Protein AF-A0A8K0JQY1-F1 (afdb_monomer)

InterPro domains:
  IPR005352 Erg28 [PF03694] (303-413)
  IPR005352 Erg28 [PTHR15451] (302-419)

Foldseek 3Di:
DDPPQDDQFPLCVVLLQQQLDQQLALSLFFKDFLVRHTDSHSCVQCPQAFKEKEWEAWLPADPDLPQLLVLVQCVCVVCVRHYAYEYLYLDQDPVGSNVSSPPGRHIYTDSLQLEPRDDPDDPVVCVVVSVVSQVRRPRNAHEQYLVNVVVVVDDRPAQGTDRSPGDDGHHHSSVVCNVLVPPGPGFMWMATRVRSDTQHRRDDSVCSDPVRVVVCVVQSSVVHDDPDPVVVCVVCVVVVCVVVVLVVLVVCCVPVHPVSVCPCVVCVVPDDDDDDDDDDDDDPVVVVVCLVPQADQPLDDCLLNLLLVVLVVLLVQLVCLQPHLVLVCLLLVVCSVVCDNVNSNVVSVLSNVLSVLSNVCSNVVQPPVSLVVNLVSLVVQLVVLVCCVPPVVRGDPDPSNCVSNVSSVVSNSVSVVCVCSSHVD

Sequence (425 aa):
MANTVVPIPTLVQGKSSLYNHSDPLIRRLRLEDPYGRPIDSLREVFLGKEVVIFYIGSMHGNDNLTDLNKDLVNLALAQPKTCSVIYVSVDSTQTAIELVAKNKPFLRMSLLDSSDFAVMESQDNLDKKKRVAMDEVLRDEDFITGEEYGAGGVNVPFGKEDDASEYVRPLSRAAITQLTHSYGTPALAVYHIPSHRFISTNTRRSQFRADRIGINYKQWLGGSKKTGLGDVWDLIKVPVAVVVGGVGYTLIRLFKGEEWNVVPQIFSNMQLAGPDVHSPPPTLIEHAKSAFVLPQASNGGYLPYWLAFVAVVSVYNTIQAFVTPTLTKRIYSRKPEEVTGIGRRTFGVWTLLAACIRIYAAYEINNPALYNLTLASYVLAGGHFLSELFIFKSAGLQAPALSPVLVAIPSMIWLVMQRQHYLSV

Secondary structure (DSSP, 8-state):
-----PPPPTTTTT-GGGT--SSTTGGG--EE-TTSPBPS-HHHHTTT--EEEEEEE-TT-SS-HHHHHHHHHHHHHH-TTTEEEEEEE--SSHHHHHHHHTTSS-EEE-S-S---PPP-S-HHHHHHHHHHHHHT-GGG--PBPHHHHHTT-----TTS---TTS--PPBPHHHHHHHTT--SSSEEEEEEGGGTEEEESS--GGGSSHHHHHHHHHHHHTT-----HHHHHHHHHHHHHHHHHHHHHHHHHHHH-GGG--HHHHHHTT---------PPPPHHHHHHHTTSPP--TT--SHHHHHHHHHHHHHHHHHHHHH-SHHHHHHTTT-GGG--HHHHHHHHHHHHHHHHHHHHHHHTTT-HHHHHHHHHHHHHHHHHHHHHHHTS--S-SSHHHHHHHHHHHHHHHHHHHTHHHHH--

Solvent-accessible surface area (backbone atoms only — not comparable to full-atom values): 23405 Å² total; per-residue (Å²): 129,84,84,74,81,54,79,73,36,79,75,44,60,91,46,54,45,43,37,46,33,43,42,47,64,67,23,20,48,56,46,17,44,38,86,68,49,74,60,67,43,53,55,69,76,47,55,71,42,36,30,39,34,40,38,35,33,43,76,83,38,63,81,65,60,66,59,57,51,50,37,51,45,52,48,34,70,74,32,64,60,37,38,46,37,36,38,34,60,70,55,94,46,70,68,47,48,42,72,68,35,48,96,40,86,32,37,26,54,52,84,50,30,73,45,78,68,86,71,97,63,58,70,75,57,47,58,55,48,52,51,53,50,64,74,52,32,57,56,70,55,71,47,42,25,28,65,51,42,72,72,65,78,58,84,76,62,64,63,44,76,41,71,35,86,55,65,66,68,33,52,8,55,37,21,50,34,59,75,34,63,47,89,55,51,66,28,30,27,38,32,17,52,92,58,30,40,70,62,35,58,51,43,63,72,76,54,47,37,83,93,41,27,70,64,50,50,57,32,41,69,68,68,43,67,87,78,49,69,63,64,51,44,72,70,41,48,63,62,50,50,52,49,54,49,51,50,49,52,50,49,48,36,72,76,68,36,75,88,70,59,58,65,64,65,64,54,66,78,72,71,84,90,86,88,90,89,90,83,83,89,81,55,77,72,48,54,65,56,45,76,77,46,76,52,67,51,94,81,56,78,64,63,32,52,51,34,38,50,55,16,54,53,25,46,54,50,20,54,40,29,70,76,42,65,67,65,62,28,43,26,27,52,64,40,44,82,76,59,38,81,64,54,35,37,53,51,14,54,54,37,36,54,53,17,51,45,24,42,55,18,14,62,38,46,57,38,64,67,40,39,51,50,39,42,51,52,26,49,53,51,30,52,51,54,48,39,28,48,73,71,73,46,29,28,40,94,45,72,70,29,39,47,62,46,68,48,22,49,56,52,36,51,49,51,64,72,44,39,58,77,45,51,73,120

Nearest PDB structures (foldseek):
  4fyu-assembly1_A  TM=7.218E-01  e=1.669E-04  Wuchereria bancrofti
  8vdq-assembly1_A  TM=5.185E-01  e=1.708E+00  Mus musculus
  6r2g-assembly1_A  TM=4.136E-01  e=8.662E+00  Human immunodeficiency virus 1

pLDDT: mean 76.05, std 16.74, range [29.33, 97.25]

Structure (mmCIF, N/CA/C/O backbone):
data_AF-A0A8K0JQY1-F1
#
_entry.id   AF-A0A8K0JQY1-F1
#
loop_
_atom_site.group_PDB
_atom_site.id
_atom_site.type_symbol
_atom_site.label_atom_id
_atom_site.label_alt_id
_atom_site.label_comp_id
_atom_site.label_asym_id
_atom_site.label_entity_id
_atom_site.label_seq_id
_atom_site.pdbx_PDB_ins_code
_atom_site.Cartn_x
_atom_site.Cartn_y
_atom_site.Cartn_z
_atom_site.occupancy
_atom_site.B_iso_or_equiv
_atom_site.auth_seq_id
_atom_site.auth_comp_id
_atom_site.auth_asym_id
_atom_site.auth_atom_id
_atom_site.pdbx_PDB_model_num
ATOM 1 N N . MET A 1 1 ? 6.637 -18.331 21.324 1.00 36.44 1 MET A N 1
ATOM 2 C CA . MET A 1 1 ? 6.752 -17.483 22.528 1.00 36.44 1 MET A CA 1
ATOM 3 C C . MET A 1 1 ? 5.636 -17.912 23.459 1.00 36.44 1 MET A C 1
ATOM 5 O O . MET A 1 1 ? 4.555 -18.180 22.956 1.00 36.44 1 MET A O 1
ATOM 9 N N . ALA A 1 2 ? 5.920 -18.120 24.743 1.00 29.33 2 ALA A N 1
ATOM 10 C CA . ALA A 1 2 ? 4.915 -18.567 25.702 1.00 29.33 2 ALA A CA 1
ATOM 11 C C . ALA A 1 2 ? 3.785 -17.528 25.785 1.00 29.33 2 ALA A C 1
ATOM 13 O O . ALA A 1 2 ? 4.080 -16.344 25.937 1.00 29.33 2 ALA A O 1
ATOM 14 N N . ASN A 1 3 ? 2.527 -17.964 25.658 1.00 38.00 3 ASN A N 1
ATOM 15 C CA . ASN A 1 3 ? 1.357 -17.138 25.952 1.00 38.00 3 ASN A CA 1
ATOM 16 C C . ASN A 1 3 ? 1.412 -16.784 27.441 1.00 38.00 3 ASN A C 1
ATOM 18 O O . ASN A 1 3 ? 1.024 -17.579 28.296 1.00 38.00 3 ASN A O 1
ATOM 22 N N . THR A 1 4 ? 1.970 -15.624 27.766 1.00 50.34 4 THR A N 1
ATOM 23 C CA . THR A 1 4 ? 1.831 -15.039 29.094 1.00 50.34 4 THR A CA 1
ATOM 24 C C . THR A 1 4 ? 0.372 -14.644 29.238 1.00 50.34 4 THR A C 1
ATOM 26 O O . THR A 1 4 ? -0.049 -13.656 28.640 1.00 50.34 4 THR A O 1
ATOM 29 N N . VAL A 1 5 ? -0.397 -15.449 29.974 1.00 58.97 5 VAL A N 1
ATOM 30 C CA . VAL A 1 5 ? -1.794 -15.151 30.303 1.00 58.97 5 VAL A CA 1
ATOM 31 C C . VAL A 1 5 ? -1.817 -13.789 30.990 1.00 58.97 5 VAL A C 1
ATOM 33 O O . VAL A 1 5 ? -1.272 -13.631 32.085 1.00 58.97 5 VAL A O 1
ATOM 36 N N . VAL A 1 6 ? -2.381 -12.790 30.314 1.00 67.75 6 VAL A N 1
ATOM 37 C CA . VAL A 1 6 ? -2.488 -11.435 30.856 1.00 67.75 6 VAL A CA 1
ATOM 38 C C . VAL A 1 6 ? -3.614 -11.446 31.893 1.00 67.75 6 VAL A C 1
ATOM 40 O O . VAL A 1 6 ? -4.729 -11.857 31.562 1.00 67.75 6 VAL A O 1
ATOM 43 N N . PRO A 1 7 ? -3.363 -11.036 33.148 1.00 73.31 7 PRO A N 1
ATOM 44 C CA . PRO A 1 7 ? -4.406 -11.011 34.164 1.00 73.31 7 PRO A CA 1
ATOM 45 C C . PRO A 1 7 ? -5.509 -10.018 33.777 1.00 73.31 7 PRO A C 1
ATOM 47 O O . PRO A 1 7 ? -5.236 -8.952 33.225 1.00 73.31 7 PRO A O 1
ATOM 50 N N . ILE A 1 8 ? -6.762 -10.367 34.080 1.00 75.56 8 ILE A N 1
ATOM 51 C CA . ILE A 1 8 ? -7.914 -9.489 33.841 1.00 75.56 8 ILE A CA 1
ATOM 52 C C . ILE A 1 8 ? -7.803 -8.262 34.765 1.00 75.56 8 ILE A C 1
ATOM 54 O O . ILE A 1 8 ? -7.684 -8.451 35.980 1.00 75.56 8 ILE A O 1
ATOM 58 N N . PRO A 1 9 ? -7.896 -7.026 34.241 1.00 78.38 9 PRO A N 1
ATOM 59 C CA . PRO A 1 9 ? -7.921 -5.820 35.064 1.00 78.38 9 PRO A CA 1
ATOM 60 C C . PRO A 1 9 ? -9.094 -5.810 36.049 1.00 78.38 9 PRO A C 1
ATOM 62 O O . PRO A 1 9 ? -10.198 -6.266 35.739 1.00 78.38 9 PRO A O 1
ATOM 65 N N . THR A 1 10 ? -8.884 -5.239 37.235 1.00 74.44 10 THR A N 1
ATOM 66 C CA . THR A 1 10 ? -9.859 -5.273 38.342 1.00 74.44 10 THR A CA 1
ATOM 67 C C . THR A 1 10 ? -11.215 -4.655 37.973 1.00 74.44 10 THR A C 1
ATOM 69 O O . THR A 1 10 ? -12.259 -5.216 38.300 1.00 74.44 10 THR A O 1
ATOM 72 N N . LEU A 1 11 ? -11.228 -3.551 37.216 1.00 68.62 11 LEU A N 1
ATOM 73 C CA . LEU A 1 11 ? -12.449 -2.856 36.771 1.00 68.62 11 LEU A CA 1
ATOM 74 C C . LEU A 1 11 ? -13.166 -3.529 35.584 1.00 68.62 11 LEU A C 1
ATOM 76 O O . LEU A 1 11 ? -14.295 -3.153 35.233 1.00 68.62 11 LEU A O 1
ATOM 80 N N . VAL A 1 12 ? -12.515 -4.516 34.967 1.00 70.69 12 VAL A N 1
ATOM 81 C CA . VAL A 1 12 ? -13.018 -5.324 33.844 1.00 70.69 12 VAL A CA 1
ATOM 82 C C . VAL A 1 12 ? -13.438 -6.723 34.310 1.00 70.69 12 VAL A C 1
ATOM 84 O O . VAL A 1 12 ? -14.173 -7.431 33.614 1.00 70.69 12 VAL A O 1
ATOM 87 N N . GLN A 1 13 ? -13.041 -7.117 35.521 1.00 70.44 13 GLN A N 1
ATOM 88 C CA . GLN A 1 13 ? -13.443 -8.367 36.145 1.00 70.44 13 GLN A CA 1
ATOM 89 C C . GLN A 1 13 ? -14.975 -8.436 36.273 1.00 70.44 13 GLN A C 1
ATOM 91 O O . GLN A 1 13 ? -15.627 -7.521 36.769 1.00 70.44 13 GLN A O 1
ATOM 96 N N . GLY A 1 14 ? -15.574 -9.510 35.752 1.00 65.50 14 GLY A N 1
ATOM 97 C CA . GLY A 1 14 ? -17.034 -9.664 35.674 1.00 65.50 14 GLY A CA 1
ATOM 98 C C . GLY A 1 14 ? -17.710 -8.965 34.483 1.00 65.50 14 GLY A C 1
ATOM 99 O O . GLY A 1 14 ? -18.882 -9.228 34.230 1.00 65.50 14 GLY A O 1
ATOM 100 N N . LYS A 1 15 ? -16.991 -8.150 33.694 1.00 70.38 15 LYS A N 1
ATOM 101 C CA . LYS A 1 15 ? -17.489 -7.509 32.459 1.00 70.38 15 LYS A CA 1
ATOM 102 C C . LYS A 1 15 ? -16.990 -8.222 31.202 1.00 70.38 15 LYS A C 1
ATOM 104 O O . LYS A 1 15 ? -16.435 -7.605 30.294 1.00 70.38 15 LYS A O 1
ATOM 109 N N . SER A 1 16 ? -17.183 -9.540 31.142 1.00 67.75 16 SER A N 1
ATOM 110 C CA . SER A 1 16 ? -16.722 -10.344 30.001 1.00 67.75 16 SER A CA 1
ATOM 111 C C . SER A 1 16 ? -17.320 -9.877 28.673 1.00 67.75 16 SER A C 1
ATOM 113 O O . SER A 1 16 ? -16.649 -9.930 27.652 1.00 67.75 16 SER A O 1
ATOM 115 N N . SER A 1 17 ? -18.521 -9.296 28.673 1.00 72.88 17 SER A N 1
ATOM 116 C CA . SER A 1 17 ? -19.183 -8.726 27.489 1.00 72.88 17 SER A CA 1
ATOM 117 C C . SER A 1 17 ? -18.359 -7.673 26.720 1.00 72.88 17 SER A C 1
ATOM 119 O O . SER A 1 17 ? -18.633 -7.428 25.542 1.00 72.88 17 SER A O 1
ATOM 121 N N . LEU A 1 18 ? -17.328 -7.092 27.346 1.00 74.38 18 LEU A N 1
ATOM 122 C CA . LEU A 1 18 ? -16.409 -6.120 26.742 1.00 74.38 18 LEU A CA 1
ATOM 123 C C . LEU A 1 18 ? -15.314 -6.730 25.861 1.00 74.38 18 LEU A C 1
ATOM 125 O O . LEU A 1 18 ? -14.764 -6.027 25.020 1.00 74.38 18 LEU A O 1
ATOM 129 N N . TYR A 1 19 ? -14.970 -8.001 26.065 1.00 76.50 19 TYR A N 1
ATOM 130 C CA . TYR A 1 19 ? -13.855 -8.672 25.375 1.00 76.50 19 TYR A CA 1
ATOM 131 C C . TYR A 1 19 ? -14.180 -10.108 24.932 1.00 76.50 19 TYR A C 1
ATOM 133 O O . TYR A 1 19 ? -13.377 -10.739 24.247 1.00 76.50 19 TYR A O 1
ATOM 141 N N . ASN A 1 20 ? -15.365 -10.618 25.271 1.00 80.31 20 ASN A N 1
ATOM 142 C CA . ASN A 1 20 ? -15.842 -11.971 24.977 1.00 80.31 20 ASN A CA 1
ATOM 143 C C . ASN A 1 20 ? -16.526 -12.046 23.601 1.00 80.31 20 ASN A C 1
ATOM 145 O O . ASN A 1 20 ? -17.658 -12.508 23.457 1.00 80.31 20 ASN A O 1
ATOM 149 N N . HIS A 1 21 ? -15.848 -11.521 22.581 1.00 89.06 21 HIS A N 1
ATOM 150 C CA . HIS A 1 21 ? -16.221 -11.698 21.180 1.00 89.06 21 HIS A CA 1
ATOM 151 C C . HIS A 1 21 ? -15.207 -12.650 20.528 1.00 89.06 21 HIS A C 1
ATOM 153 O O . HIS A 1 21 ? -14.011 -12.505 20.768 1.00 89.06 21 HIS A O 1
ATOM 159 N N . SER A 1 22 ? -15.662 -13.616 19.719 1.00 88.75 22 SER A N 1
ATOM 160 C CA . SER A 1 22 ? -14.769 -14.620 19.107 1.00 88.75 22 SER A CA 1
ATOM 161 C C . SER A 1 22 ? -13.842 -14.019 18.047 1.00 88.75 22 SER A C 1
ATOM 163 O O . SER A 1 22 ? -12.718 -14.477 17.858 1.00 88.75 22 SER A O 1
ATOM 165 N N . ASP A 1 23 ? -14.289 -12.957 17.372 1.00 93.38 23 ASP A N 1
ATOM 166 C CA . ASP A 1 23 ? -13.456 -12.233 16.410 1.00 93.38 23 ASP A CA 1
ATOM 167 C C . ASP A 1 23 ? -12.221 -11.580 17.074 1.00 93.38 23 ASP A C 1
ATOM 169 O O . ASP A 1 23 ? -12.376 -10.787 18.015 1.00 93.38 23 ASP A O 1
ATOM 173 N N . PRO A 1 24 ? -11.005 -11.848 16.557 1.00 91.88 24 PRO A N 1
ATOM 174 C CA . PRO A 1 24 ? -9.753 -11.396 17.155 1.00 91.88 24 PRO A CA 1
ATOM 175 C C . PRO A 1 24 ? -9.580 -9.873 17.123 1.00 91.88 24 PRO A C 1
ATOM 177 O O . PRO A 1 24 ? -8.888 -9.325 17.980 1.00 91.88 24 PRO A O 1
ATOM 180 N N . LEU A 1 25 ? -10.187 -9.160 16.171 1.00 93.88 25 LEU A N 1
ATOM 181 C CA . LEU A 1 25 ? -10.096 -7.704 16.115 1.00 93.88 25 LEU A CA 1
ATOM 182 C C . LEU A 1 25 ? -11.161 -7.049 16.986 1.00 93.88 25 LEU A C 1
ATOM 184 O O . LEU A 1 25 ? -10.828 -6.189 17.797 1.00 93.88 25 LEU A O 1
ATOM 188 N N . ILE A 1 26 ? -12.426 -7.454 16.835 1.00 94.06 26 ILE A N 1
ATOM 189 C CA . ILE A 1 26 ? -13.564 -6.791 17.491 1.00 94.06 26 ILE A CA 1
ATOM 190 C C . ILE A 1 26 ? -13.395 -6.773 19.010 1.00 94.06 26 ILE A C 1
ATOM 192 O O . ILE A 1 26 ? -13.579 -5.727 19.627 1.00 94.06 26 ILE A O 1
ATOM 196 N N . ARG A 1 27 ? -12.956 -7.882 19.613 1.00 91.56 27 ARG A N 1
ATOM 197 C CA . ARG A 1 27 ? -12.733 -7.978 21.066 1.00 91.56 27 ARG A CA 1
ATOM 19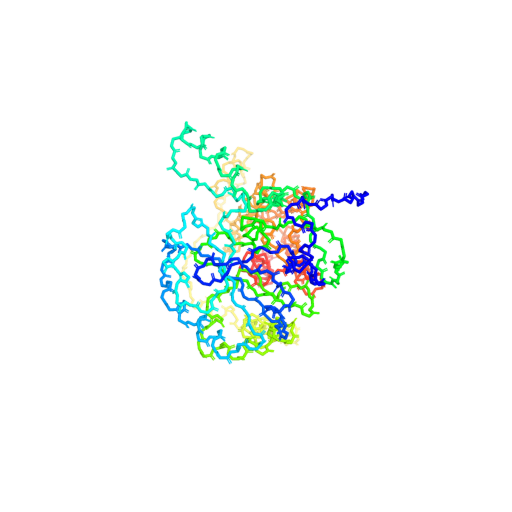8 C C . ARG A 1 27 ? -11.655 -7.044 21.627 1.00 91.56 27 ARG A C 1
ATOM 200 O O . ARG A 1 27 ? -11.640 -6.759 22.825 1.00 91.56 27 ARG A O 1
ATOM 207 N N . ARG A 1 28 ? -10.748 -6.571 20.766 1.00 92.50 28 ARG A N 1
ATOM 208 C CA . ARG A 1 28 ? -9.673 -5.632 21.112 1.00 92.50 28 ARG A CA 1
ATOM 209 C C . ARG A 1 28 ? -10.112 -4.173 20.952 1.00 92.50 28 ARG A C 1
ATOM 211 O O . ARG A 1 28 ? -9.304 -3.278 21.159 1.00 92.50 28 ARG A O 1
ATOM 218 N N . LEU A 1 29 ? -11.370 -3.908 20.593 1.00 93.31 29 LEU A N 1
ATOM 219 C CA . LEU A 1 29 ? -11.895 -2.552 20.461 1.00 93.31 29 LEU A CA 1
ATOM 220 C C . LEU A 1 29 ? -12.560 -2.090 21.759 1.00 93.31 29 LEU A C 1
ATOM 222 O O . LEU A 1 29 ? -13.244 -2.854 22.444 1.00 93.31 29 LEU A O 1
ATOM 226 N N . ARG A 1 30 ? -12.402 -0.804 22.072 1.00 91.81 30 ARG A N 1
ATOM 227 C CA . ARG A 1 30 ? -13.189 -0.103 23.092 1.00 91.81 30 ARG A CA 1
ATOM 228 C C . ARG A 1 30 ? -13.985 0.985 22.396 1.00 91.81 30 ARG A C 1
ATOM 230 O O . ARG A 1 30 ? -13.414 1.922 21.838 1.00 91.81 30 ARG A O 1
ATOM 237 N N . LEU A 1 31 ? -15.297 0.775 22.343 1.00 92.81 31 LEU A N 1
ATOM 238 C CA . LEU A 1 31 ? -16.213 1.560 21.528 1.00 92.81 31 LEU A CA 1
ATOM 239 C C . LEU A 1 31 ? -17.153 2.384 22.399 1.00 92.81 31 LEU A C 1
ATOM 241 O O . LEU A 1 31 ? -17.544 1.971 23.489 1.00 92.81 31 LEU A O 1
ATOM 245 N N . GLU A 1 32 ? -17.549 3.519 21.853 1.00 91.88 32 GLU A N 1
ATOM 246 C CA . GLU A 1 32 ? -18.584 4.402 22.359 1.00 91.88 32 GLU A CA 1
ATOM 247 C C . GLU A 1 32 ? -19.654 4.602 21.282 1.00 91.88 32 GLU A C 1
ATOM 249 O O . GLU A 1 32 ? -19.408 4.450 20.076 1.00 91.88 32 GLU A O 1
ATOM 254 N N . ASP A 1 33 ? -20.847 4.972 21.727 1.00 90.38 33 ASP A N 1
ATOM 255 C CA . ASP A 1 33 ? -21.908 5.450 20.854 1.00 90.38 33 ASP A CA 1
ATOM 256 C C . ASP A 1 33 ? -21.576 6.851 20.268 1.00 90.38 33 ASP A C 1
ATOM 258 O O . ASP A 1 33 ? -20.594 7.493 20.665 1.00 90.38 33 ASP A O 1
ATOM 262 N N . PRO A 1 34 ? -22.381 7.376 19.322 1.00 86.62 34 PRO A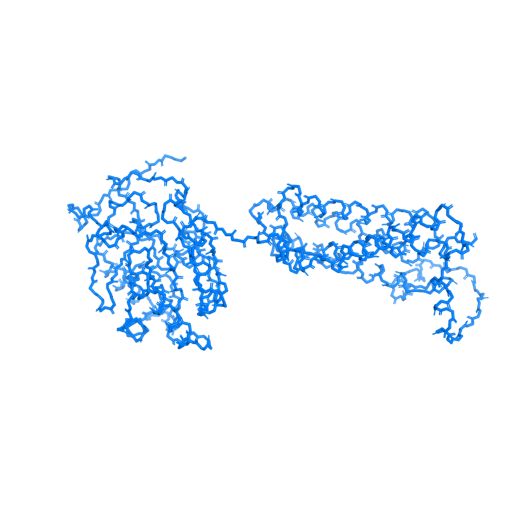 N 1
ATOM 263 C CA . PRO A 1 34 ? -22.161 8.707 18.747 1.00 86.62 34 PRO A CA 1
ATOM 264 C C . PRO A 1 34 ? -22.169 9.863 19.765 1.00 86.62 34 PRO A C 1
ATOM 266 O O . PRO A 1 34 ? -21.713 10.963 19.444 1.00 86.62 34 PRO A O 1
ATOM 269 N N . TYR A 1 35 ? -22.708 9.633 20.965 1.00 85.62 35 TYR A N 1
ATOM 270 C CA . TYR A 1 35 ? -22.853 10.602 22.050 1.00 85.62 35 TYR A CA 1
ATOM 271 C C . TYR A 1 35 ? -21.797 10.427 23.152 1.00 85.62 35 TYR A C 1
ATOM 273 O O . TYR A 1 35 ? -21.814 11.182 24.121 1.00 85.62 35 TYR A O 1
ATOM 281 N N . GLY A 1 36 ? -20.880 9.466 23.009 1.00 84.12 36 GLY A N 1
ATOM 282 C CA . GLY A 1 36 ? -19.802 9.205 23.958 1.00 84.12 36 GLY A CA 1
ATOM 283 C C . GLY A 1 36 ? -20.130 8.287 25.116 1.00 84.12 36 GLY A C 1
ATOM 284 O O . GLY A 1 36 ? -19.390 8.250 26.095 1.00 84.12 36 GLY A O 1
ATOM 285 N N . ARG A 1 37 ? -21.228 7.538 25.034 1.00 87.75 37 ARG A N 1
ATOM 286 C CA . ARG A 1 37 ? -21.554 6.530 26.041 1.00 87.75 37 ARG A CA 1
ATOM 287 C C . ARG A 1 37 ? -20.789 5.245 25.723 1.00 87.75 37 ARG A C 1
ATOM 289 O O . ARG A 1 37 ? -20.878 4.776 24.586 1.00 87.75 37 ARG A O 1
ATOM 296 N N . PRO A 1 38 ? -20.059 4.660 26.687 1.00 87.62 38 PRO A N 1
ATOM 297 C CA . PRO A 1 38 ? -19.351 3.404 26.472 1.00 87.62 38 PRO A CA 1
ATOM 298 C C . PRO A 1 38 ? -20.290 2.274 26.042 1.00 87.62 38 PRO A C 1
ATOM 300 O O . PRO A 1 38 ? -21.404 2.150 26.547 1.00 87.62 38 PRO A O 1
ATOM 303 N N . ILE A 1 39 ? -19.820 1.428 25.128 1.00 88.94 39 ILE A N 1
ATOM 304 C CA . ILE A 1 39 ? -20.498 0.189 24.753 1.00 88.94 39 ILE A CA 1
ATOM 305 C C . ILE A 1 39 ? -20.096 -0.913 25.730 1.00 88.94 39 ILE A C 1
ATOM 307 O O . ILE A 1 39 ? -18.915 -1.238 25.870 1.00 88.94 39 ILE A O 1
ATOM 311 N N . ASP A 1 40 ? -21.095 -1.520 26.370 1.00 83.56 40 ASP A N 1
ATOM 312 C CA . ASP A 1 40 ? -20.877 -2.547 27.392 1.00 83.56 40 ASP A CA 1
ATOM 313 C C . ASP A 1 40 ? -20.953 -3.988 26.863 1.00 83.56 40 ASP A C 1
ATOM 315 O O . ASP A 1 40 ? -20.514 -4.916 27.544 1.00 83.56 40 ASP A O 1
ATOM 319 N N . SER A 1 41 ? -21.455 -4.193 25.640 1.00 88.06 41 SER A N 1
ATOM 320 C CA . SER A 1 41 ? -21.602 -5.518 25.022 1.00 88.06 41 SER A CA 1
ATOM 321 C C . SER A 1 41 ? -21.254 -5.481 23.536 1.00 88.06 41 SER A C 1
ATOM 323 O O . SER A 1 41 ? -22.060 -5.086 22.691 1.00 88.06 41 SER A O 1
ATOM 325 N N . LEU A 1 42 ? -20.039 -5.924 23.191 1.00 90.31 42 LEU A N 1
ATOM 326 C CA . LEU A 1 42 ? -19.626 -6.034 21.786 1.00 90.31 42 LEU A CA 1
ATOM 327 C C . LEU A 1 42 ? -20.454 -7.092 21.050 1.00 90.31 42 LEU A C 1
ATOM 329 O O . LEU A 1 42 ? -20.785 -6.920 19.879 1.00 90.31 42 LEU A O 1
ATOM 333 N N . ARG A 1 43 ? -20.834 -8.169 21.745 1.00 89.50 43 ARG A N 1
ATOM 334 C CA . ARG A 1 43 ? -21.646 -9.251 21.180 1.00 89.50 43 ARG A CA 1
ATOM 335 C C . ARG A 1 43 ? -23.007 -8.759 20.692 1.00 89.50 43 ARG A C 1
ATOM 337 O O . ARG A 1 43 ? -23.448 -9.189 19.634 1.00 89.50 43 ARG A O 1
ATOM 344 N N . GLU A 1 44 ? -23.657 -7.868 21.436 1.00 90.50 44 GLU A N 1
ATOM 345 C CA . GLU A 1 44 ? -24.942 -7.285 21.030 1.00 90.50 44 GLU A CA 1
ATOM 346 C C . GLU A 1 44 ? -24.778 -6.312 19.864 1.00 90.50 44 GLU A C 1
ATOM 348 O O . GLU A 1 44 ? -25.518 -6.389 18.886 1.00 90.50 44 GLU A O 1
ATOM 353 N N . VAL A 1 45 ? -23.776 -5.432 19.930 1.00 91.62 45 VAL A N 1
ATOM 354 C CA . VAL A 1 45 ? -23.542 -4.414 18.893 1.00 91.62 45 VAL A CA 1
ATOM 355 C C . VAL A 1 45 ? -23.149 -5.030 17.549 1.00 91.62 45 VAL A C 1
ATOM 357 O O . VAL A 1 45 ? -23.557 -4.530 16.495 1.00 91.62 45 VAL A O 1
ATOM 360 N N . PHE A 1 46 ? -22.376 -6.117 17.572 1.00 94.19 46 PHE A N 1
ATOM 361 C CA . PHE A 1 46 ? -21.934 -6.821 16.370 1.00 94.19 46 PHE A CA 1
ATOM 362 C C . PHE A 1 46 ? -22.810 -8.022 15.994 1.00 94.19 46 PHE A C 1
ATOM 364 O O . PHE A 1 46 ? -22.490 -8.734 15.041 1.00 94.19 46 PHE A O 1
ATOM 371 N N . LEU A 1 47 ? -23.954 -8.218 16.659 1.00 93.00 47 LEU A N 1
ATOM 372 C CA . LEU A 1 47 ? -24.883 -9.291 16.318 1.00 93.00 47 LEU A CA 1
ATOM 373 C C . LEU A 1 47 ? -25.404 -9.122 14.881 1.00 93.00 47 LEU A C 1
ATOM 375 O O . LEU A 1 47 ? -26.055 -8.132 14.549 1.00 93.00 47 LEU A O 1
ATOM 379 N N . GLY A 1 48 ? -25.112 -10.101 14.022 1.00 92.44 48 GLY A N 1
ATOM 380 C CA . GLY A 1 48 ? -25.504 -10.088 12.608 1.00 92.44 48 GLY A CA 1
ATOM 381 C C . GLY A 1 48 ? -24.678 -9.153 11.717 1.00 92.44 48 GLY A C 1
ATOM 382 O O . GLY A 1 48 ? -24.937 -9.085 10.516 1.00 92.44 48 GLY A O 1
ATOM 383 N N . LYS A 1 49 ? -23.675 -8.451 12.265 1.00 95.88 49 LYS A N 1
ATOM 384 C CA . LYS A 1 49 ? -22.744 -7.647 11.470 1.00 95.88 49 LYS A CA 1
ATOM 385 C C . LYS A 1 49 ? -21.766 -8.567 10.751 1.00 95.88 49 LYS A C 1
ATOM 387 O O . LYS A 1 49 ? -21.182 -9.462 11.349 1.00 95.88 49 LYS A O 1
ATOM 392 N N . GLU A 1 50 ? -21.536 -8.287 9.477 1.00 95.06 50 GLU A N 1
ATOM 393 C CA . GLU A 1 50 ? -20.582 -9.027 8.646 1.00 95.06 50 GLU A CA 1
ATOM 394 C C . GLU A 1 50 ? -19.433 -8.124 8.193 1.00 95.06 50 GLU A C 1
ATOM 396 O O . GLU A 1 50 ? -18.282 -8.553 8.117 1.00 95.06 50 GLU A O 1
ATOM 401 N N . VAL A 1 51 ? -19.732 -6.847 7.934 1.00 96.31 51 VAL A N 1
ATOM 402 C CA . VAL A 1 51 ? -18.778 -5.868 7.410 1.00 96.31 51 VAL A CA 1
ATOM 403 C C . VAL A 1 51 ? -18.626 -4.706 8.383 1.00 96.31 51 VAL A C 1
ATOM 405 O O . VAL A 1 51 ? -19.606 -4.073 8.784 1.00 96.31 51 VAL A O 1
ATOM 408 N N . VAL A 1 52 ? -17.377 -4.385 8.709 1.00 97.25 52 VAL A N 1
ATOM 409 C CA . VAL A 1 52 ? -17.008 -3.226 9.523 1.00 97.25 52 VAL A CA 1
ATOM 410 C C . VAL A 1 52 ? -16.146 -2.287 8.698 1.00 97.25 52 VAL A C 1
ATOM 412 O O . VAL A 1 52 ? -15.128 -2.686 8.135 1.00 97.25 52 VAL A O 1
ATOM 415 N N . ILE A 1 53 ? -16.557 -1.027 8.627 1.00 96.69 53 ILE A N 1
ATOM 416 C CA . ILE A 1 53 ? -15.809 0.026 7.951 1.00 96.69 53 ILE A CA 1
ATOM 417 C C . ILE A 1 53 ? -15.111 0.857 9.012 1.00 96.69 53 ILE A C 1
ATOM 419 O O . ILE A 1 53 ? -15.760 1.536 9.803 1.00 96.69 53 ILE A O 1
ATOM 423 N N . PHE A 1 54 ? -13.787 0.824 9.000 1.00 97.06 54 PHE A N 1
ATOM 424 C CA . PHE A 1 54 ? -12.967 1.722 9.793 1.00 97.06 54 PHE A CA 1
ATOM 425 C C . PHE A 1 54 ? -12.799 3.022 9.022 1.00 97.06 54 PHE A C 1
ATOM 427 O O . PHE A 1 54 ? -12.233 3.037 7.926 1.00 97.06 54 PHE A O 1
ATOM 434 N N . TYR A 1 55 ? -13.307 4.103 9.595 1.00 95.00 55 TYR A N 1
ATOM 435 C CA . TYR A 1 55 ? -13.179 5.449 9.074 1.00 95.00 55 TYR A CA 1
ATOM 436 C C . TYR A 1 55 ? -12.163 6.219 9.915 1.00 95.00 55 TYR A C 1
ATOM 438 O O . TYR A 1 55 ? -12.488 6.733 10.981 1.00 95.00 55 TYR A O 1
ATOM 446 N N . ILE A 1 56 ? -10.925 6.277 9.427 1.00 93.31 56 ILE A N 1
ATOM 447 C CA . ILE A 1 56 ? -9.833 7.014 10.055 1.00 93.31 56 ILE A CA 1
ATOM 448 C C . ILE A 1 56 ? -9.919 8.466 9.587 1.00 93.31 56 ILE A C 1
ATOM 450 O O . ILE A 1 56 ? -9.762 8.747 8.395 1.00 93.31 56 ILE A O 1
ATOM 454 N N . GLY A 1 57 ? -10.157 9.396 10.507 1.00 90.25 57 GLY A N 1
ATOM 455 C CA . GLY A 1 57 ? -10.347 10.805 10.168 1.00 90.25 57 GLY A CA 1
ATOM 456 C C . GLY A 1 57 ? -9.911 11.766 11.266 1.00 90.25 57 GLY A C 1
ATOM 457 O O . GLY A 1 57 ? -9.557 11.359 12.369 1.00 90.25 57 GLY A O 1
ATOM 458 N N . SER A 1 58 ? -9.920 13.049 10.920 1.00 87.88 58 SER A N 1
ATOM 459 C CA . SER A 1 58 ? -9.732 14.172 11.838 1.00 87.88 58 SER A CA 1
ATOM 460 C C . SER A 1 58 ? -10.721 15.283 11.507 1.00 87.88 58 SER A C 1
ATOM 462 O O . SER A 1 58 ? -11.187 15.382 10.367 1.00 87.88 58 SER A O 1
ATOM 464 N N . MET A 1 59 ? -10.993 16.160 12.472 1.00 81.44 59 MET A N 1
ATOM 465 C CA . MET A 1 59 ? -11.818 17.355 12.279 1.00 81.44 59 MET A CA 1
ATOM 466 C C . MET A 1 59 ? -11.265 18.271 11.176 1.00 81.44 59 MET A C 1
ATOM 468 O O . MET A 1 59 ? -12.035 18.820 10.393 1.00 81.44 59 MET A O 1
ATOM 472 N N . HIS A 1 60 ? -9.937 18.393 11.081 1.00 71.00 60 HIS A N 1
ATOM 473 C CA . HIS A 1 60 ? -9.239 19.226 10.091 1.00 71.00 60 HIS A CA 1
ATOM 474 C C . HIS A 1 60 ? -8.744 18.446 8.858 1.00 71.00 60 HIS A C 1
ATOM 476 O O . HIS A 1 60 ? -7.880 18.930 8.130 1.00 71.00 60 HIS A O 1
ATOM 482 N N . GLY A 1 61 ? -9.215 17.214 8.638 1.00 60.75 61 GLY A N 1
ATOM 483 C CA . GLY A 1 61 ? -8.769 16.386 7.514 1.00 60.75 61 GLY A CA 1
ATOM 484 C C . GLY A 1 61 ? -8.999 17.066 6.157 1.00 60.75 61 GLY A C 1
ATOM 485 O O . GLY A 1 61 ? -10.056 17.648 5.919 1.00 60.75 61 GLY A O 1
ATOM 486 N N . ASN A 1 62 ? -8.008 16.979 5.265 1.00 53.25 62 ASN A N 1
ATOM 487 C CA . ASN A 1 62 ? -8.000 17.677 3.976 1.00 53.25 62 ASN A CA 1
ATOM 488 C C . ASN A 1 62 ? -9.154 17.235 3.050 1.00 53.25 62 ASN A C 1
ATOM 490 O O . ASN A 1 62 ? -9.413 16.035 2.905 1.00 53.25 62 ASN A O 1
ATOM 494 N N . ASP A 1 63 ? -9.765 18.223 2.388 1.00 49.59 63 ASP A N 1
ATOM 495 C CA . ASP A 1 63 ? -10.774 18.176 1.321 1.00 49.59 63 ASP A CA 1
ATOM 496 C C . ASP A 1 63 ? -11.932 17.164 1.440 1.00 49.59 63 ASP A C 1
ATOM 498 O O . ASP A 1 63 ? -11.795 15.939 1.351 1.00 49.59 63 ASP A O 1
ATOM 502 N N . ASN A 1 64 ? -13.134 17.743 1.470 1.00 53.25 64 ASN A N 1
ATOM 503 C CA . ASN A 1 64 ? -14.421 17.108 1.206 1.00 53.25 64 ASN A CA 1
ATOM 504 C C . ASN A 1 64 ? -14.853 15.994 2.184 1.00 53.25 64 ASN A C 1
ATOM 506 O O . ASN A 1 64 ? -15.463 14.993 1.795 1.00 53.25 64 ASN A O 1
ATOM 510 N N . LEU A 1 65 ? -14.599 16.200 3.486 1.00 66.25 65 LEU A N 1
ATOM 511 C CA . LEU A 1 65 ? -15.164 15.376 4.565 1.00 66.25 65 LEU A CA 1
ATOM 512 C C . LEU A 1 65 ? -16.689 15.255 4.442 1.00 66.25 65 LEU A C 1
ATOM 514 O O . LEU A 1 65 ? -17.241 14.203 4.747 1.00 66.25 65 LEU A O 1
ATOM 518 N N . THR A 1 66 ? -17.386 16.301 3.999 1.00 76.69 66 THR A N 1
ATOM 519 C CA . THR A 1 66 ? -18.851 16.329 3.940 1.00 76.69 66 THR A CA 1
ATOM 520 C C . THR A 1 66 ? -19.425 15.257 3.013 1.00 76.69 66 THR A C 1
ATOM 522 O O . THR A 1 66 ? -20.341 14.546 3.420 1.00 76.69 66 THR A O 1
ATOM 525 N N . ASP A 1 67 ? -18.879 15.091 1.808 1.00 83.69 67 ASP A N 1
ATOM 526 C CA . ASP A 1 67 ? -19.406 14.118 0.845 1.00 83.69 67 ASP A CA 1
ATOM 527 C C . ASP A 1 67 ? -19.068 12.679 1.236 1.00 83.69 67 ASP A C 1
ATOM 529 O O . ASP A 1 67 ? -19.947 11.820 1.224 1.00 83.69 67 ASP A O 1
ATOM 533 N N . LEU A 1 68 ? -17.843 12.429 1.712 1.00 87.25 68 LEU A N 1
ATOM 534 C CA . LEU A 1 68 ? -17.486 11.112 2.242 1.00 87.25 68 LEU A CA 1
ATOM 535 C C . LEU A 1 68 ? -18.345 10.740 3.461 1.00 87.25 68 LEU A C 1
ATOM 537 O O . LEU A 1 68 ? -18.808 9.608 3.573 1.00 87.25 68 LEU A O 1
ATOM 541 N N . ASN A 1 69 ? -18.584 11.689 4.371 1.00 88.31 69 ASN A N 1
ATOM 542 C CA . ASN A 1 69 ? -19.464 11.462 5.513 1.00 88.31 69 ASN A CA 1
ATOM 543 C C . ASN A 1 69 ? -20.891 11.134 5.060 1.00 88.31 69 ASN A C 1
ATOM 545 O O . ASN A 1 69 ? -21.480 10.207 5.607 1.00 88.31 69 ASN A O 1
ATOM 549 N N . LYS A 1 70 ? -21.440 11.848 4.066 1.00 89.50 70 LYS A N 1
ATOM 550 C CA . LYS A 1 70 ? -22.763 11.537 3.499 1.00 89.50 70 LYS A CA 1
ATOM 551 C C . LYS A 1 70 ? -22.805 10.116 2.933 1.00 89.50 70 LYS A C 1
ATOM 553 O O . LYS A 1 70 ? -23.725 9.374 3.261 1.00 89.50 70 LYS A O 1
ATOM 558 N N . ASP A 1 71 ? -21.807 9.725 2.142 1.00 91.00 71 ASP A N 1
ATOM 559 C CA . ASP A 1 71 ? -21.720 8.383 1.551 1.00 91.00 71 ASP A CA 1
ATOM 560 C C . ASP A 1 71 ? -21.690 7.283 2.629 1.00 91.00 71 ASP A C 1
ATOM 562 O O . ASP A 1 71 ? -22.424 6.296 2.545 1.00 91.00 71 ASP A O 1
ATOM 566 N N . LEU A 1 72 ? -20.898 7.477 3.689 1.00 92.69 72 LEU A N 1
ATOM 567 C CA . LEU A 1 72 ? -20.811 6.536 4.811 1.00 92.69 72 LEU A CA 1
ATOM 568 C C . LEU A 1 72 ? -22.096 6.485 5.650 1.00 92.69 72 LEU A C 1
ATOM 570 O O . LEU A 1 72 ? -22.511 5.400 6.055 1.00 92.69 72 LEU A O 1
ATOM 574 N N . VAL A 1 73 ? -22.742 7.630 5.898 1.00 93.19 73 VAL A N 1
ATOM 575 C CA . VAL A 1 73 ? -24.043 7.695 6.587 1.00 93.19 73 VAL A CA 1
ATOM 576 C C . VAL A 1 73 ? -25.095 6.938 5.779 1.00 93.19 73 VAL A C 1
ATOM 578 O O . VAL A 1 73 ? -25.789 6.086 6.329 1.00 93.19 73 VAL A O 1
ATOM 581 N N . ASN A 1 74 ? -25.173 7.190 4.471 1.00 93.00 74 ASN A N 1
ATOM 582 C CA . ASN A 1 74 ? -26.116 6.517 3.583 1.00 93.00 74 ASN A CA 1
ATOM 583 C C . ASN A 1 74 ? -25.909 5.001 3.589 1.00 93.00 74 ASN A C 1
ATOM 585 O O . ASN A 1 74 ? -26.876 4.250 3.671 1.00 93.00 74 ASN A O 1
ATOM 589 N N . LEU A 1 75 ? -24.657 4.541 3.561 1.00 93.56 75 LEU A N 1
ATOM 590 C CA . LEU A 1 75 ? -24.336 3.120 3.646 1.00 93.56 75 LEU A CA 1
ATOM 591 C C . LEU A 1 75 ? -24.750 2.501 4.988 1.00 93.56 75 LEU A C 1
ATOM 593 O O . LEU A 1 75 ? -25.374 1.440 5.004 1.00 93.56 75 LEU A O 1
ATOM 597 N N . ALA A 1 76 ? -24.431 3.163 6.102 1.00 93.19 76 ALA A N 1
ATOM 598 C CA . ALA A 1 76 ? -24.775 2.687 7.439 1.00 93.19 76 ALA A CA 1
ATOM 599 C C . ALA A 1 76 ? -26.298 2.597 7.645 1.00 93.19 76 ALA A C 1
ATOM 601 O O . ALA A 1 76 ? -26.784 1.624 8.219 1.00 93.19 76 ALA A O 1
ATOM 602 N N . LEU A 1 77 ? -27.052 3.575 7.130 1.00 93.38 77 LEU A N 1
ATOM 603 C CA . LEU A 1 77 ? -28.517 3.588 7.184 1.00 93.38 77 LEU A CA 1
ATOM 604 C C . LEU A 1 77 ? -29.161 2.599 6.206 1.00 93.38 77 LEU A C 1
ATOM 606 O O . LEU A 1 77 ? -30.217 2.051 6.511 1.00 93.38 77 LEU A O 1
ATOM 610 N N . ALA A 1 78 ? -28.543 2.352 5.049 1.00 93.12 78 ALA A N 1
ATOM 611 C CA . ALA A 1 78 ? -29.041 1.388 4.071 1.00 93.12 78 ALA A CA 1
ATOM 612 C C . ALA A 1 78 ? -28.817 -0.067 4.510 1.00 93.12 78 ALA A C 1
ATOM 614 O O . ALA A 1 78 ? -29.593 -0.943 4.133 1.00 93.12 78 ALA A O 1
ATOM 615 N N . GLN A 1 79 ? -27.758 -0.337 5.283 1.00 94.50 79 GLN A N 1
ATOM 616 C CA . GLN A 1 79 ? -27.351 -1.686 5.694 1.00 94.50 79 GLN A CA 1
ATOM 617 C C . GLN A 1 79 ? -27.174 -1.812 7.221 1.00 94.50 79 GLN A C 1
ATOM 619 O O . GLN A 1 79 ? -26.135 -2.284 7.691 1.00 94.50 79 GLN A O 1
ATOM 624 N N . PRO A 1 80 ? -28.180 -1.441 8.036 1.00 93.06 80 PRO A N 1
ATOM 625 C CA . PRO A 1 80 ? -28.028 -1.347 9.485 1.00 93.06 80 PRO A CA 1
ATOM 626 C C . PRO A 1 80 ? -27.910 -2.713 10.162 1.00 93.06 80 PRO A C 1
ATOM 628 O O . PRO A 1 80 ? -27.482 -2.779 11.307 1.00 93.06 80 PRO A O 1
ATOM 631 N N . LYS A 1 81 ? -28.276 -3.814 9.493 1.00 93.94 81 LYS A N 1
ATOM 632 C CA . LYS A 1 81 ? -28.173 -5.169 10.059 1.00 93.94 81 LYS A CA 1
ATOM 633 C C . LYS A 1 81 ? -26.795 -5.790 9.857 1.00 93.94 81 LYS A C 1
ATOM 635 O O . LYS A 1 81 ? -26.308 -6.443 10.762 1.00 93.94 81 LYS A O 1
ATOM 640 N N . THR A 1 82 ? -26.163 -5.538 8.714 1.00 95.25 82 THR A N 1
ATOM 641 C CA . THR A 1 82 ? -24.942 -6.235 8.280 1.00 95.25 82 THR A CA 1
ATOM 642 C C . THR A 1 82 ? -23.700 -5.340 8.276 1.00 95.25 82 THR A C 1
ATOM 644 O O . THR A 1 82 ? -22.581 -5.850 8.285 1.00 95.25 82 THR A O 1
ATOM 647 N N . CYS A 1 83 ? -23.863 -4.010 8.267 1.00 95.88 83 CYS A N 1
ATOM 648 C CA . CYS A 1 83 ? -22.767 -3.040 8.251 1.00 95.88 83 CYS A CA 1
ATOM 649 C C . CYS A 1 83 ? -22.637 -2.314 9.589 1.00 95.88 83 CYS A C 1
ATOM 651 O O . CYS A 1 83 ? -23.634 -1.908 10.191 1.00 95.88 83 CYS A O 1
ATOM 653 N N . SER A 1 84 ? -21.404 -2.075 10.023 1.00 96.31 84 SER A N 1
ATOM 654 C CA . SER A 1 84 ? -21.089 -1.095 11.063 1.00 96.31 84 SER A CA 1
ATOM 655 C C . SER A 1 84 ? -19.989 -0.157 10.577 1.00 96.31 84 SER A C 1
ATOM 657 O O . SER A 1 84 ? -19.083 -0.584 9.862 1.00 96.31 84 SER A O 1
ATOM 659 N N . VAL A 1 85 ? -20.071 1.120 10.940 1.00 96.31 85 VAL A N 1
ATOM 660 C CA . VAL A 1 85 ? -19.024 2.109 10.662 1.00 96.31 85 VAL A CA 1
ATOM 661 C C . VAL A 1 85 ? -18.428 2.533 11.996 1.00 96.31 85 VAL A C 1
ATOM 663 O O . VAL A 1 85 ? -19.158 2.956 12.891 1.00 96.31 85 VAL A O 1
ATOM 666 N N . ILE A 1 86 ? -17.108 2.409 12.120 1.00 96.75 86 ILE A N 1
ATOM 667 C CA . ILE A 1 86 ? -16.343 2.790 13.305 1.00 96.75 86 ILE A CA 1
ATOM 668 C C . ILE A 1 86 ? -15.463 3.979 12.940 1.00 96.75 86 ILE A C 1
ATOM 670 O O . ILE A 1 86 ? -14.560 3.865 12.111 1.00 96.75 86 ILE A O 1
ATOM 674 N N . TYR A 1 87 ? -15.724 5.118 13.568 1.00 95.19 87 TYR A N 1
ATOM 675 C CA . TYR A 1 87 ? -14.890 6.301 13.470 1.00 95.19 87 T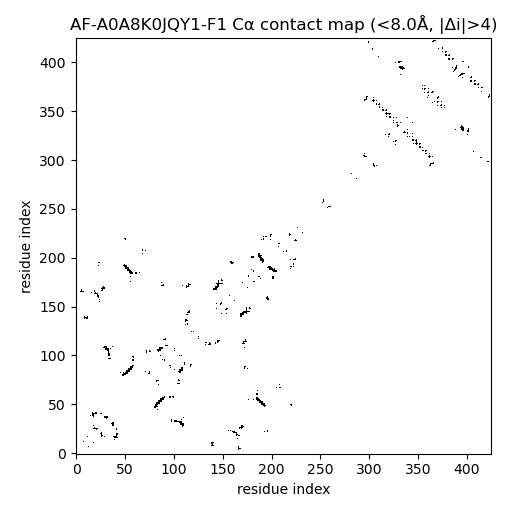YR A CA 1
ATOM 676 C C . TYR A 1 87 ? -13.667 6.166 14.381 1.00 95.19 87 TYR A C 1
ATOM 678 O O . TYR A 1 87 ? -13.780 5.997 15.597 1.00 95.19 87 TYR A O 1
ATOM 686 N N . VAL A 1 88 ? -12.489 6.252 13.772 1.00 94.31 88 VAL A N 1
ATOM 687 C CA . VAL A 1 88 ? -11.188 6.223 14.436 1.00 94.31 88 VAL A CA 1
ATOM 688 C C . VAL A 1 88 ? -10.597 7.618 14.304 1.00 94.31 88 VAL A C 1
ATOM 690 O O . VAL A 1 88 ? -10.033 7.977 13.268 1.00 94.31 88 VAL A O 1
ATOM 693 N N . SER A 1 89 ? -10.781 8.433 15.339 1.00 91.25 89 SER A N 1
ATOM 694 C CA . SER A 1 89 ? -10.274 9.801 15.318 1.00 91.25 89 SER A CA 1
ATOM 695 C C . SER A 1 89 ? -8.775 9.845 15.586 1.00 91.25 89 SER A C 1
ATOM 697 O O . SER A 1 89 ? -8.313 9.263 16.570 1.00 91.25 89 SER A O 1
ATOM 699 N N . VAL A 1 90 ? -8.042 10.597 14.766 1.00 89.00 90 VAL A N 1
ATOM 700 C CA . VAL A 1 90 ? -6.648 10.984 15.049 1.00 89.00 90 VAL A CA 1
ATOM 701 C C . VAL A 1 90 ? -6.553 12.328 15.782 1.00 89.00 90 VAL A C 1
ATOM 703 O O . VAL A 1 90 ? -5.454 12.817 16.028 1.00 89.00 90 VAL A O 1
ATOM 706 N N . ASP A 1 91 ? -7.691 12.944 16.123 1.00 86.06 91 ASP A N 1
ATOM 707 C CA . ASP A 1 91 ? -7.717 14.138 16.966 1.00 86.06 91 ASP A CA 1
ATOM 708 C C . ASP A 1 91 ? -7.411 13.787 18.434 1.00 86.06 91 ASP A C 1
ATOM 710 O O . ASP A 1 91 ? -7.716 12.695 18.929 1.00 86.06 91 ASP A O 1
ATOM 714 N N . SER A 1 92 ? -6.838 14.757 19.146 1.00 82.56 92 SER A N 1
ATOM 715 C CA . SER A 1 92 ? -6.460 14.652 20.560 1.00 82.56 92 SER A CA 1
ATOM 716 C C . SER A 1 92 ? -7.498 15.232 21.526 1.00 82.56 92 SER A C 1
ATOM 718 O O . SER A 1 92 ? -7.304 15.171 22.738 1.00 82.56 92 SER A O 1
ATOM 720 N N . THR A 1 93 ? -8.591 15.812 21.018 1.00 81.00 93 THR A N 1
ATOM 721 C CA . THR A 1 93 ? -9.611 16.480 21.838 1.00 81.00 93 THR A CA 1
ATOM 722 C C . THR A 1 93 ? -10.990 15.862 21.651 1.00 81.00 93 THR A C 1
ATOM 724 O O . THR A 1 93 ? -11.420 15.567 20.535 1.00 81.00 93 THR A O 1
ATOM 727 N N . GLN A 1 94 ? -11.719 15.727 22.759 1.00 82.31 94 GLN A N 1
ATOM 728 C CA . GLN A 1 94 ? -13.086 15.206 22.781 1.00 82.31 94 GLN A CA 1
ATOM 729 C C . GLN A 1 94 ? -14.029 16.017 21.878 1.00 82.31 94 GLN A C 1
ATOM 731 O O . GLN A 1 94 ? -14.800 15.453 21.103 1.00 82.31 94 GLN A O 1
ATOM 736 N N . THR A 1 95 ? -13.914 17.347 21.913 1.00 82.62 95 THR A N 1
ATOM 737 C CA . THR A 1 95 ? -14.739 18.262 21.115 1.00 82.62 95 THR A CA 1
ATOM 738 C C . THR A 1 95 ? -14.604 18.007 19.614 1.00 82.62 95 THR A C 1
ATOM 740 O O . THR A 1 95 ? -15.603 18.022 18.897 1.00 82.62 95 THR A O 1
ATOM 743 N N . ALA A 1 96 ? -13.390 17.737 19.122 1.00 84.19 96 ALA A N 1
ATOM 744 C CA . ALA A 1 96 ? -13.159 17.459 17.705 1.00 84.19 96 ALA A CA 1
ATOM 745 C C . ALA A 1 96 ? -13.828 16.147 17.265 1.00 84.19 96 ALA A C 1
ATOM 747 O O . ALA A 1 96 ? -14.465 16.089 16.211 1.00 84.19 96 ALA A O 1
ATOM 748 N N . ILE A 1 97 ? -13.755 15.115 18.111 1.00 85.69 97 ILE A N 1
ATOM 749 C CA . ILE A 1 97 ? -14.417 13.826 17.877 1.00 85.69 97 ILE A CA 1
ATOM 750 C C . ILE A 1 97 ? -15.932 14.004 17.827 1.00 85.69 97 ILE A C 1
ATOM 752 O O . ILE A 1 97 ? -16.586 13.505 16.910 1.00 85.69 97 ILE A O 1
ATOM 756 N N . GLU A 1 98 ? -16.492 14.734 18.790 1.00 84.94 98 GLU A N 1
ATOM 757 C CA . GLU A 1 98 ? -17.927 14.995 18.866 1.00 84.94 98 GLU A CA 1
ATOM 758 C C . GLU A 1 98 ? -18.425 15.763 17.646 1.00 84.94 98 GLU A C 1
ATOM 760 O O . GLU A 1 98 ? -19.427 15.371 17.058 1.00 84.94 98 GLU A O 1
ATOM 765 N N . LEU A 1 99 ? -17.714 16.793 17.188 1.00 84.38 99 LEU A N 1
ATOM 766 C CA . LEU A 1 99 ? -18.114 17.550 15.998 1.00 84.38 99 LEU A CA 1
ATOM 767 C C . LEU A 1 99 ? -18.200 16.678 14.738 1.00 84.38 99 LEU A C 1
ATOM 769 O O . LEU A 1 99 ? -19.083 16.887 13.903 1.00 84.38 99 LEU A O 1
ATOM 773 N N . VAL A 1 100 ? -17.324 15.678 14.601 1.00 85.38 100 VAL A N 1
ATOM 774 C CA . VAL A 1 100 ? -17.350 14.769 13.451 1.00 85.38 100 VAL A CA 1
ATOM 775 C C . VAL A 1 100 ? -18.376 13.653 13.631 1.00 85.38 100 VAL A C 1
ATOM 777 O O . VAL A 1 100 ? -19.062 13.328 12.666 1.00 85.38 100 VAL A O 1
ATOM 780 N N . ALA A 1 101 ? -18.498 13.048 14.810 1.00 85.44 101 ALA A N 1
ATOM 781 C CA . ALA A 1 101 ? -19.326 11.856 15.013 1.00 85.44 101 ALA A CA 1
ATOM 782 C C . ALA A 1 101 ? -20.790 12.162 15.379 1.00 85.44 101 ALA A C 1
ATOM 784 O O . ALA A 1 101 ? -21.667 11.327 15.146 1.00 85.44 101 ALA A O 1
ATOM 785 N N . LYS A 1 102 ? -21.078 13.345 15.935 1.00 82.94 102 LYS A N 1
ATOM 786 C CA . LYS A 1 102 ? -22.405 13.686 16.460 1.00 82.94 102 LYS A CA 1
ATOM 787 C C . LYS A 1 102 ? -23.480 13.575 15.384 1.00 82.94 102 LYS A C 1
ATOM 789 O O . LYS A 1 102 ? -23.321 14.053 14.261 1.00 82.94 102 LYS A O 1
ATOM 794 N N . ASN A 1 103 ? -24.600 12.962 15.765 1.00 85.62 103 ASN A N 1
ATOM 795 C CA . ASN A 1 103 ? -25.762 12.696 14.911 1.00 85.62 103 ASN A CA 1
ATOM 796 C C . ASN A 1 103 ? -25.476 11.817 13.678 1.00 85.62 103 ASN A C 1
ATOM 798 O O . ASN A 1 103 ? -26.296 11.771 12.762 1.00 85.62 103 ASN A O 1
ATOM 802 N N . LYS A 1 104 ? -24.344 11.106 13.640 1.00 90.94 104 LYS A N 1
ATOM 803 C CA . LYS A 1 104 ? -24.059 10.098 12.613 1.00 90.94 104 LYS A CA 1
ATOM 804 C C . LYS A 1 104 ? -24.230 8.699 13.208 1.00 90.94 104 LYS A C 1
ATOM 806 O O . LYS A 1 104 ? -23.950 8.510 14.388 1.00 90.94 104 LYS A O 1
ATOM 811 N N . PRO A 1 105 ? -24.653 7.698 12.418 1.00 93.31 105 PRO A N 1
ATOM 812 C CA . PRO A 1 105 ? -24.832 6.320 12.876 1.00 93.31 105 PRO A CA 1
ATOM 813 C C . PRO A 1 105 ? -23.483 5.580 12.972 1.00 93.31 105 PRO A C 1
ATOM 815 O O . PRO A 1 105 ? -23.347 4.454 12.496 1.00 93.31 105 PRO A O 1
ATOM 818 N N . PHE A 1 106 ? -22.455 6.242 13.505 1.00 93.12 106 PHE A N 1
ATOM 819 C CA . PHE A 1 106 ? -21.101 5.711 13.617 1.00 93.12 106 PHE A CA 1
ATOM 820 C C . PHE A 1 106 ? -20.825 5.354 15.072 1.00 93.12 106 PHE A C 1
ATOM 822 O O . PHE A 1 106 ? -21.052 6.167 15.964 1.00 93.12 106 PHE A O 1
ATOM 829 N N . LEU A 1 107 ? -20.276 4.167 15.309 1.00 94.88 107 LEU A N 1
ATOM 830 C CA . LEU A 1 107 ? -19.575 3.916 16.564 1.00 94.88 107 LEU A CA 1
ATOM 831 C C . LEU A 1 107 ? -18.261 4.686 16.522 1.00 94.88 107 LEU A C 1
ATOM 833 O O . LEU A 1 107 ? -17.741 4.974 15.442 1.00 94.88 107 LEU A O 1
ATOM 837 N N . ARG A 1 108 ? -17.690 4.997 17.675 1.00 92.62 108 ARG A N 1
ATOM 838 C CA . ARG A 1 108 ? -16.377 5.638 17.745 1.00 92.62 108 ARG A CA 1
ATOM 839 C C . ARG A 1 108 ? -15.487 4.912 18.732 1.00 92.62 108 ARG A C 1
ATOM 841 O O . ARG A 1 108 ? -15.979 4.325 19.688 1.00 92.62 108 ARG A O 1
ATOM 848 N N . MET A 1 109 ? -14.187 4.915 18.481 1.00 92.69 109 MET A N 1
ATOM 849 C CA . MET A 1 109 ? -13.232 4.418 19.470 1.00 92.69 109 MET A CA 1
ATOM 850 C C . MET A 1 109 ? -13.072 5.423 20.612 1.00 92.69 109 MET A C 1
ATOM 852 O O . MET A 1 109 ? -13.100 6.631 20.367 1.00 92.69 109 MET A O 1
ATOM 856 N N . SER A 1 110 ? -12.886 4.908 21.829 1.00 88.62 110 SER A N 1
ATOM 857 C CA . SER A 1 110 ? -12.612 5.714 23.026 1.00 88.62 110 SER A CA 1
ATOM 858 C C . SER A 1 110 ? -11.399 6.629 22.823 1.00 88.62 110 SER A C 1
ATOM 860 O O . SER A 1 110 ? -10.393 6.217 22.241 1.00 88.62 110 SER A O 1
ATOM 862 N N . LEU A 1 111 ? -11.483 7.865 23.326 1.00 84.50 111 LEU A N 1
ATOM 863 C CA . LEU A 1 111 ? -10.340 8.784 23.389 1.00 84.50 111 LEU A CA 1
ATOM 864 C C . LEU A 1 111 ? -9.332 8.355 24.472 1.00 84.50 111 LEU A C 1
ATOM 866 O O . LEU A 1 111 ? -8.134 8.592 24.325 1.00 84.50 111 LEU A O 1
ATOM 870 N N . LEU A 1 112 ? -9.824 7.722 25.541 1.00 82.62 112 LEU A N 1
ATOM 871 C CA . LEU A 1 112 ? -9.067 7.285 26.717 1.00 82.62 112 LEU A CA 1
ATOM 872 C C . LEU A 1 112 ? -8.433 5.909 26.468 1.00 82.62 112 LEU A C 1
ATOM 874 O O . LEU A 1 112 ? -8.822 4.910 27.071 1.00 82.62 112 LEU A O 1
ATOM 878 N N . ASP A 1 113 ? -7.519 5.860 25.500 1.00 81.19 113 ASP A N 1
ATOM 879 C CA . ASP A 1 113 ? -6.931 4.633 24.948 1.00 81.19 113 ASP A CA 1
ATOM 880 C C . ASP A 1 113 ? -5.394 4.660 24.873 1.00 81.19 113 ASP A C 1
ATOM 882 O O . ASP A 1 113 ? -4.791 3.894 24.122 1.00 81.19 113 ASP A O 1
ATOM 886 N N . SER A 1 114 ? -4.762 5.585 25.604 1.00 77.19 114 SER A N 1
ATOM 887 C CA . SER A 1 114 ? -3.304 5.789 25.635 1.00 77.19 114 SER A CA 1
ATOM 888 C C . SER A 1 114 ? -2.654 5.988 24.256 1.00 77.19 114 SER A C 1
ATOM 890 O O . SER A 1 114 ? -1.468 5.708 24.080 1.00 77.19 114 SER A O 1
ATOM 892 N N . SER A 1 115 ? -3.405 6.469 23.258 1.00 79.62 115 SER A N 1
ATOM 893 C CA . SER A 1 115 ? -2.854 6.732 21.925 1.00 79.62 115 SER A CA 1
ATOM 894 C C . SER A 1 115 ? -1.768 7.812 21.946 1.00 79.62 115 SER A C 1
ATOM 896 O O . SER A 1 115 ? -1.947 8.898 22.491 1.00 79.62 115 SER A O 1
ATOM 898 N N . ASP A 1 116 ? -0.671 7.546 21.243 1.00 68.62 116 ASP A N 1
ATOM 899 C CA . ASP A 1 116 ? 0.527 8.378 21.107 1.00 68.62 116 ASP A CA 1
ATOM 900 C C . ASP A 1 116 ? 0.408 9.469 20.023 1.00 68.62 116 ASP A C 1
ATOM 902 O O . ASP A 1 116 ? 1.404 9.908 19.446 1.00 68.62 116 ASP A O 1
ATOM 906 N N . PHE A 1 117 ? -0.807 9.943 19.729 1.00 68.94 117 PHE A N 1
ATOM 907 C CA . PHE A 1 117 ? -0.989 11.024 18.759 1.00 68.94 117 PHE A CA 1
ATOM 908 C C . PHE A 1 117 ? -0.289 12.303 19.243 1.00 68.94 117 PHE A C 1
ATOM 910 O O . PHE A 1 117 ? -0.517 12.773 20.358 1.00 68.94 117 PHE A O 1
ATOM 917 N N . ALA A 1 118 ? 0.567 12.876 18.393 1.00 51.56 118 ALA A N 1
ATOM 918 C CA . ALA A 1 118 ? 1.348 14.058 18.736 1.00 51.56 118 ALA A CA 1
ATOM 919 C C . ALA A 1 118 ? 0.440 15.254 19.078 1.00 51.56 118 ALA A C 1
ATOM 921 O O . ALA A 1 118 ? -0.366 15.699 18.260 1.00 51.56 118 ALA A O 1
ATOM 922 N N . VAL A 1 119 ? 0.611 15.810 20.278 1.00 52.38 119 VAL A N 1
ATOM 923 C CA . VAL A 1 119 ? 0.047 17.106 20.671 1.00 52.38 119 VAL A CA 1
ATOM 924 C C . VAL A 1 119 ? 1.141 18.156 20.468 1.00 52.38 119 VAL A C 1
ATOM 926 O O . VAL A 1 119 ? 2.204 18.051 21.077 1.00 52.38 119 VAL A O 1
ATOM 929 N N . MET A 1 120 ? 0.919 19.155 19.607 1.00 40.56 120 MET A N 1
ATOM 930 C CA . MET A 1 120 ? 1.826 20.307 19.469 1.00 40.56 120 MET A CA 1
ATOM 931 C C . MET A 1 120 ? 1.647 21.254 20.670 1.00 40.56 120 MET A C 1
ATOM 933 O O . MET A 1 120 ? 0.999 22.288 20.557 1.00 40.56 120 MET A O 1
ATOM 937 N N . GLU A 1 121 ? 2.189 20.893 21.831 1.00 47.22 121 GLU A N 1
ATOM 938 C CA . GLU A 1 121 ? 2.266 21.744 23.030 1.00 47.22 121 GLU A CA 1
ATOM 939 C C . GLU A 1 121 ? 3.696 21.705 23.606 1.00 47.22 121 GLU A C 1
ATOM 941 O O . GLU A 1 121 ? 4.512 20.876 23.208 1.00 47.22 121 GLU A O 1
ATOM 946 N N . SER A 1 122 ? 4.046 22.636 24.499 1.00 45.44 122 SER A N 1
ATOM 947 C CA . SER A 1 122 ? 5.368 22.678 25.145 1.00 45.44 122 SER A CA 1
ATOM 948 C C . SER A 1 122 ? 5.648 21.408 25.965 1.00 45.44 122 SER A C 1
ATOM 950 O O . SER A 1 122 ? 4.733 20.842 26.564 1.00 45.44 122 SER A O 1
ATOM 952 N N . GLN A 1 123 ? 6.916 20.974 26.027 1.00 51.59 123 GLN A N 1
ATOM 953 C CA . GLN A 1 123 ? 7.340 19.736 26.713 1.00 51.59 123 GLN A CA 1
ATOM 954 C C . GLN A 1 123 ? 6.859 19.642 28.176 1.00 51.59 123 GLN A C 1
ATOM 956 O O . GLN A 1 123 ? 6.378 18.588 28.581 1.00 51.59 123 GLN A O 1
ATOM 961 N N . ASP A 1 124 ? 6.850 20.751 28.923 1.00 47.31 124 ASP A N 1
ATOM 962 C CA . ASP A 1 124 ? 6.334 20.785 30.305 1.00 47.31 124 ASP A CA 1
ATOM 963 C C . ASP A 1 124 ? 4.822 20.508 30.412 1.00 47.31 124 ASP A C 1
ATOM 965 O O . ASP A 1 124 ? 4.355 19.893 31.374 1.00 47.31 124 ASP A O 1
ATOM 969 N N . ASN A 1 125 ? 4.029 20.946 29.426 1.00 54.25 125 ASN A N 1
ATOM 970 C CA . ASN A 1 125 ? 2.588 20.675 29.396 1.00 54.25 125 ASN A CA 1
ATOM 971 C C . ASN A 1 125 ? 2.292 19.253 28.911 1.00 54.25 125 ASN A C 1
ATOM 973 O O . ASN A 1 125 ? 1.345 18.629 29.394 1.00 54.25 125 ASN A O 1
ATOM 977 N N . LEU A 1 126 ? 3.123 18.724 28.007 1.00 52.44 126 LEU A N 1
ATOM 978 C CA . LEU A 1 126 ? 3.068 17.334 27.560 1.00 52.44 126 LEU A CA 1
ATOM 979 C C . LEU A 1 126 ? 3.249 16.371 28.731 1.00 52.44 126 LEU A C 1
ATOM 981 O O . LEU A 1 126 ? 2.394 15.514 28.912 1.00 52.44 126 LEU A O 1
ATOM 985 N N . ASP A 1 127 ? 4.276 16.533 29.565 1.00 51.53 127 ASP A N 1
ATOM 986 C CA . ASP A 1 127 ? 4.540 15.599 30.670 1.00 51.53 127 ASP A CA 1
ATOM 987 C C . ASP A 1 127 ? 3.427 15.602 31.724 1.00 51.53 127 ASP A C 1
ATOM 989 O O . ASP A 1 127 ? 3.037 14.554 32.246 1.00 51.53 127 ASP A O 1
ATOM 993 N N . LYS A 1 128 ? 2.843 16.771 32.000 1.00 51.81 128 LYS A N 1
ATOM 994 C CA . LYS A 1 128 ? 1.728 16.905 32.944 1.00 51.81 128 LYS A CA 1
ATOM 995 C C . LYS A 1 128 ? 0.439 16.283 32.400 1.00 51.81 128 LYS A C 1
ATOM 997 O O . LYS A 1 128 ? -0.246 15.566 33.122 1.00 51.81 128 LYS A O 1
ATOM 1002 N N . LYS A 1 129 ? 0.133 16.504 31.120 1.00 50.97 129 LYS A N 1
ATOM 1003 C CA . LYS A 1 129 ? -1.059 15.966 30.446 1.00 50.97 129 LYS A CA 1
ATOM 1004 C C . LYS A 1 129 ? -0.934 14.473 30.151 1.00 50.97 129 LYS A C 1
ATOM 1006 O O . LYS A 1 129 ? -1.921 13.762 30.261 1.00 50.97 129 LYS A O 1
ATOM 1011 N N . LYS A 1 130 ? 0.271 13.987 29.842 1.00 48.66 130 LYS A N 1
ATOM 1012 C CA . LYS A 1 130 ? 0.568 12.562 29.649 1.00 48.66 130 LYS A CA 1
ATOM 1013 C C . LYS A 1 130 ? 0.399 11.791 30.956 1.00 48.66 130 LYS A C 1
ATOM 1015 O O . LYS A 1 130 ? -0.156 10.707 30.919 1.00 48.66 130 LYS A O 1
ATOM 1020 N N . ARG A 1 131 ? 0.783 12.370 32.104 1.00 46.75 131 ARG A N 1
ATOM 1021 C CA . ARG A 1 131 ? 0.494 11.798 33.435 1.00 46.75 131 ARG A CA 1
ATOM 1022 C C . ARG A 1 131 ? -1.009 11.762 33.732 1.00 46.75 131 ARG A C 1
ATOM 1024 O O . ARG A 1 131 ? -1.511 10.704 34.069 1.00 46.75 131 ARG A O 1
ATOM 1031 N N . VAL A 1 132 ? -1.733 12.858 33.495 1.00 46.06 132 VAL A N 1
ATOM 1032 C CA . VAL A 1 132 ? -3.196 12.914 33.708 1.00 46.06 132 VAL A CA 1
ATOM 1033 C C . VAL A 1 132 ? -3.964 11.968 32.771 1.00 46.06 132 VAL A C 1
ATOM 1035 O O . VAL A 1 132 ? -4.882 11.290 33.207 1.00 46.06 132 VAL A O 1
ATOM 1038 N N . ALA A 1 133 ? -3.568 11.856 31.501 1.00 48.34 133 ALA A N 1
ATOM 1039 C CA . ALA A 1 133 ? -4.184 10.930 30.547 1.00 48.34 133 ALA A CA 1
ATOM 1040 C C . ALA A 1 133 ? -3.867 9.454 30.854 1.00 48.34 133 ALA A C 1
ATOM 1042 O O . ALA A 1 133 ? -4.678 8.586 30.548 1.00 48.34 133 ALA A O 1
ATOM 1043 N N . MET A 1 134 ? -2.707 9.173 31.461 1.00 46.94 134 MET A N 1
ATOM 1044 C CA . MET A 1 134 ? -2.349 7.841 31.964 1.00 46.94 134 MET A CA 1
ATOM 1045 C C . MET A 1 134 ? -3.150 7.476 33.223 1.00 46.94 134 MET A C 1
ATOM 1047 O O . MET A 1 134 ? -3.484 6.312 33.411 1.00 46.94 134 MET A O 1
ATOM 1051 N N . ASP A 1 135 ? -3.496 8.471 34.046 1.00 45.16 135 ASP A N 1
ATOM 1052 C CA . ASP A 1 135 ? -4.346 8.308 35.233 1.00 45.16 135 ASP A CA 1
ATOM 1053 C C . ASP A 1 135 ? -5.849 8.165 34.877 1.00 45.16 135 ASP A C 1
ATOM 1055 O O . ASP A 1 135 ? -6.631 7.666 35.684 1.00 45.16 135 ASP A O 1
ATOM 1059 N N . GLU A 1 136 ? -6.264 8.551 33.662 1.00 51.59 136 GLU A N 1
ATOM 1060 C CA . GLU A 1 136 ? -7.651 8.476 33.160 1.00 51.59 136 GLU A CA 1
ATOM 1061 C C . GLU A 1 136 ? -7.868 7.372 32.105 1.00 51.59 136 GLU A C 1
ATOM 1063 O O . GLU A 1 136 ? -8.792 7.440 31.291 1.00 51.59 136 GLU A O 1
ATOM 1068 N N . VAL A 1 137 ? -7.034 6.329 32.082 1.00 55.12 137 VAL A N 1
ATOM 1069 C CA . VAL A 1 137 ? -7.245 5.197 31.169 1.00 55.12 137 VAL A CA 1
ATOM 1070 C C . VAL A 1 137 ? -8.575 4.514 31.485 1.00 55.12 137 VAL A C 1
ATOM 1072 O O . VAL A 1 137 ? -8.887 4.192 32.636 1.00 55.12 137 VAL A O 1
ATOM 1075 N N . LEU A 1 138 ? -9.385 4.282 30.447 1.00 60.38 138 LEU A N 1
ATOM 1076 C CA . LEU A 1 138 ? -10.699 3.677 30.612 1.00 60.38 138 LEU A CA 1
ATOM 1077 C C . LEU A 1 138 ? -10.535 2.295 31.264 1.00 60.38 138 LEU A C 1
ATOM 1079 O O . LEU A 1 138 ? -9.982 1.381 30.660 1.00 60.38 138 LEU A O 1
ATOM 1083 N N . ARG A 1 139 ? -11.062 2.139 32.484 1.00 67.56 139 ARG A N 1
ATOM 1084 C CA . ARG A 1 139 ? -11.188 0.844 33.181 1.00 67.56 139 ARG A CA 1
ATOM 1085 C C . ARG A 1 139 ? -9.853 0.167 33.539 1.00 67.56 139 ARG A C 1
ATOM 1087 O O . ARG A 1 139 ? -9.853 -1.049 33.708 1.00 67.56 139 ARG A O 1
ATOM 1094 N N . ASP A 1 140 ? -8.771 0.935 33.714 1.00 72.69 140 ASP A N 1
ATOM 1095 C CA . ASP A 1 140 ? -7.454 0.408 34.137 1.00 72.69 140 ASP A CA 1
ATOM 1096 C C . ASP A 1 140 ? -6.888 -0.651 33.155 1.00 72.69 140 ASP A C 1
ATOM 1098 O O . ASP A 1 140 ? -6.200 -1.597 33.533 1.00 72.69 140 ASP A O 1
ATOM 1102 N N . GLU A 1 141 ? -7.242 -0.540 31.867 1.00 79.31 141 GLU A N 1
ATOM 1103 C CA . GLU A 1 141 ? -6.808 -1.468 30.816 1.00 79.31 141 GLU A CA 1
ATOM 1104 C C . GLU A 1 141 ? -5.523 -0.984 30.132 1.00 79.31 141 GLU A C 1
ATOM 1106 O O . GLU A 1 141 ? -5.474 0.123 29.613 1.00 79.31 141 GLU A O 1
ATOM 1111 N N . ASP A 1 142 ? -4.496 -1.829 30.035 1.00 84.12 142 ASP A N 1
ATOM 1112 C CA . ASP A 1 142 ? -3.277 -1.511 29.278 1.00 84.12 142 ASP A CA 1
ATOM 1113 C C . ASP A 1 142 ? -3.489 -1.697 27.760 1.00 84.12 142 ASP A C 1
ATOM 1115 O O . ASP A 1 142 ? -3.563 -2.829 27.263 1.00 84.12 142 ASP A O 1
ATOM 1119 N N . PHE A 1 143 ? -3.582 -0.584 27.025 1.00 87.75 143 PHE A N 1
ATOM 1120 C CA . PHE A 1 143 ? -3.754 -0.558 25.571 1.00 87.75 143 PHE A CA 1
ATOM 1121 C C . PHE A 1 143 ? -2.435 -0.756 24.824 1.00 87.75 143 PHE A C 1
ATOM 1123 O O . PHE A 1 143 ? -1.426 -0.115 25.105 1.00 87.75 143 PHE A O 1
ATOM 1130 N N . ILE A 1 144 ? -2.488 -1.558 23.765 1.00 88.88 144 ILE A N 1
ATOM 1131 C CA . ILE A 1 144 ? -1.407 -1.669 22.786 1.00 88.88 144 ILE A CA 1
ATOM 1132 C C . ILE A 1 144 ? -1.371 -0.382 21.960 1.00 88.88 144 ILE A C 1
ATOM 1134 O O . ILE A 1 144 ? -2.354 -0.042 21.292 1.00 88.88 144 ILE A O 1
ATOM 1138 N N . THR A 1 145 ? -0.237 0.316 21.988 1.00 87.56 145 THR A N 1
ATOM 1139 C CA . THR A 1 145 ? -0.037 1.592 21.284 1.00 87.56 145 THR A CA 1
ATOM 1140 C C . THR A 1 145 ? 0.351 1.402 19.814 1.00 87.56 145 THR A C 1
ATOM 1142 O O . THR A 1 145 ? 0.650 0.292 19.362 1.00 87.56 145 THR A O 1
ATOM 1145 N N . GLY A 1 146 ? 0.360 2.496 19.040 1.00 83.25 146 GLY A N 1
ATOM 1146 C CA . GLY A 1 146 ? 0.826 2.464 17.651 1.00 83.25 146 GLY A CA 1
ATOM 1147 C C . GLY A 1 146 ? 2.298 2.070 17.537 1.00 83.25 146 GLY A C 1
ATOM 1148 O O . GLY A 1 146 ? 2.657 1.262 16.678 1.00 83.25 146 GLY A O 1
ATOM 1149 N N . GLU A 1 147 ? 3.136 2.595 18.430 1.00 82.44 147 GLU A N 1
ATOM 1150 C CA . GLU A 1 147 ? 4.559 2.267 18.515 1.00 82.44 147 GLU A CA 1
ATOM 1151 C C . GLU A 1 147 ? 4.796 0.792 18.867 1.00 82.44 147 GLU A C 1
ATOM 1153 O O . GLU A 1 147 ? 5.554 0.113 18.172 1.00 82.44 147 GLU A O 1
ATOM 1158 N N . GLU A 1 148 ? 4.106 0.266 19.885 1.00 81.00 148 GLU A N 1
ATOM 1159 C CA . GLU A 1 148 ? 4.250 -1.132 20.312 1.00 81.00 148 GLU A CA 1
ATOM 1160 C C . GLU A 1 148 ? 3.852 -2.108 19.194 1.00 81.00 148 GLU A C 1
ATOM 1162 O O . GLU A 1 148 ? 4.564 -3.078 18.909 1.00 81.00 148 GLU A O 1
ATOM 1167 N N . TYR A 1 149 ? 2.745 -1.816 18.504 1.00 82.69 149 TYR A N 1
ATOM 1168 C CA . TYR A 1 149 ? 2.323 -2.590 17.342 1.00 82.69 149 TYR A CA 1
ATOM 1169 C C . TYR A 1 149 ? 3.342 -2.487 16.194 1.00 82.69 149 TYR A C 1
ATOM 1171 O O . TYR A 1 149 ? 3.725 -3.496 15.599 1.00 82.69 149 TYR A O 1
ATOM 1179 N N . GLY A 1 150 ? 3.833 -1.278 15.901 1.00 77.50 150 GLY A N 1
ATOM 1180 C CA . GLY A 1 150 ? 4.825 -1.022 14.853 1.00 77.50 150 GLY A CA 1
ATOM 1181 C C . GLY A 1 150 ? 6.184 -1.686 15.102 1.00 77.50 150 GLY A C 1
ATOM 1182 O O . GLY A 1 150 ? 6.858 -2.078 14.147 1.00 77.50 150 GLY A O 1
ATOM 1183 N N . ALA A 1 151 ? 6.564 -1.874 16.368 1.00 77.19 151 ALA A N 1
ATOM 1184 C CA . ALA A 1 151 ? 7.773 -2.587 16.776 1.00 77.19 151 ALA A CA 1
ATOM 1185 C C . ALA A 1 151 ? 7.682 -4.114 16.572 1.00 77.19 151 ALA A C 1
ATOM 1187 O O . ALA A 1 151 ? 8.688 -4.812 16.703 1.00 77.19 151 ALA A O 1
ATOM 1188 N N . GLY A 1 152 ? 6.501 -4.645 16.228 1.00 71.94 152 GLY A N 1
ATOM 1189 C CA . GLY A 1 152 ? 6.284 -6.072 15.979 1.00 71.94 152 GLY A CA 1
ATOM 1190 C C . GLY A 1 152 ? 6.146 -6.918 17.248 1.00 71.94 152 GLY A C 1
ATOM 1191 O O . GLY A 1 152 ? 6.228 -8.142 17.166 1.00 71.94 152 GLY A O 1
ATOM 1192 N N . GLY A 1 153 ? 5.938 -6.285 18.410 1.00 60.22 153 GLY A N 1
ATOM 1193 C CA . GLY A 1 153 ? 5.774 -6.969 19.698 1.00 60.22 153 GLY A CA 1
ATOM 1194 C C . GLY A 1 153 ? 4.406 -7.629 19.893 1.00 60.22 153 GLY A C 1
ATOM 1195 O O . GLY A 1 153 ? 4.256 -8.478 20.768 1.00 60.22 153 GLY A O 1
ATOM 1196 N N . VAL A 1 154 ? 3.413 -7.281 19.068 1.00 71.31 154 VAL A N 1
ATOM 1197 C CA . VAL A 1 154 ? 2.030 -7.747 19.215 1.00 71.31 154 VAL A CA 1
ATOM 1198 C C . VAL A 1 154 ? 1.476 -8.221 17.876 1.00 71.31 154 VAL A C 1
ATOM 1200 O O . VAL A 1 154 ? 1.529 -7.499 16.884 1.00 71.31 154 VAL A O 1
ATOM 1203 N N . ASN A 1 155 ? 0.904 -9.429 17.852 1.00 76.38 155 ASN A N 1
ATOM 1204 C CA . ASN A 1 155 ? 0.289 -10.012 16.662 1.00 76.38 155 ASN A CA 1
ATOM 1205 C C . ASN A 1 155 ? -1.187 -10.340 16.928 1.00 76.38 155 ASN A C 1
ATOM 1207 O O . ASN A 1 155 ? -1.509 -11.074 17.861 1.00 76.38 155 ASN A O 1
ATOM 1211 N N . VAL A 1 156 ? -2.081 -9.793 16.103 1.00 83.06 156 VAL A N 1
ATOM 1212 C CA . VAL A 1 156 ? -3.514 -10.108 16.139 1.00 83.06 156 VAL A CA 1
ATOM 1213 C C . VAL A 1 156 ? -3.756 -11.337 15.251 1.00 83.06 156 VAL A C 1
ATOM 1215 O O . VAL A 1 156 ? -3.455 -11.276 14.056 1.00 83.06 156 VAL A O 1
ATOM 1218 N N . PRO A 1 157 ? -4.299 -12.450 15.781 1.00 83.62 157 PRO A N 1
ATOM 1219 C CA . PRO A 1 157 ? -4.386 -13.719 15.057 1.00 83.62 157 PRO A CA 1
ATOM 1220 C C . PRO A 1 157 ? -5.538 -13.733 14.034 1.00 83.62 157 PRO A C 1
ATOM 1222 O O . PRO A 1 157 ? -6.547 -14.407 14.210 1.00 83.62 157 PRO A O 1
ATOM 1225 N N . PHE A 1 158 ? -5.398 -12.981 12.942 1.00 87.19 158 PHE A N 1
ATOM 1226 C CA . PHE A 1 158 ? -6.394 -12.928 11.868 1.00 87.19 158 PHE A CA 1
ATOM 1227 C C . PHE A 1 158 ? -6.633 -14.293 11.200 1.00 87.19 158 PHE A C 1
ATOM 1229 O O . PHE A 1 158 ? -5.743 -15.138 11.101 1.00 87.19 158 PHE A O 1
ATOM 1236 N N . GLY A 1 159 ? -7.844 -14.477 10.671 1.00 82.62 159 GLY A N 1
ATOM 1237 C CA . GLY A 1 159 ? -8.267 -15.684 9.955 1.00 82.62 159 GLY A CA 1
ATOM 1238 C C . GLY A 1 159 ? -8.712 -16.855 10.837 1.00 82.62 159 GLY A C 1
ATOM 1239 O O . GLY A 1 159 ? -9.071 -17.898 10.292 1.00 82.62 159 GLY A O 1
ATOM 1240 N N . LYS A 1 160 ? -8.697 -16.708 12.166 1.00 84.69 160 LYS A N 1
ATOM 1241 C CA . LYS A 1 160 ? -9.200 -17.702 13.123 1.00 84.69 160 LYS A CA 1
ATOM 1242 C C . LYS A 1 160 ? -9.973 -17.010 14.241 1.00 84.69 160 LYS A C 1
ATOM 1244 O O . LYS A 1 160 ? -9.725 -15.840 14.522 1.00 84.69 160 LYS A O 1
ATOM 1249 N N . GLU A 1 161 ? -10.884 -17.749 14.862 1.00 84.62 161 GLU A N 1
ATOM 1250 C CA . GLU A 1 161 ? -11.503 -17.320 16.111 1.00 84.62 161 GLU A CA 1
ATOM 1251 C C . GLU A 1 161 ? -10.486 -17.389 17.252 1.00 84.62 161 GLU A C 1
ATOM 1253 O O . GLU A 1 161 ? -9.603 -18.251 17.276 1.00 84.62 161 GLU A O 1
ATOM 1258 N N . ASP A 1 162 ? -10.616 -16.449 18.176 1.00 80.81 162 ASP A N 1
ATOM 1259 C CA . ASP A 1 162 ? -9.788 -16.314 19.366 1.00 80.81 162 ASP A CA 1
ATOM 1260 C C . ASP A 1 162 ? -10.604 -16.779 20.588 1.00 80.81 162 ASP A C 1
ATOM 1262 O O . ASP A 1 162 ? -11.836 -16.675 20.585 1.00 80.81 162 ASP A O 1
ATOM 1266 N N . ASP A 1 163 ? -9.955 -17.302 21.633 1.00 79.81 163 ASP A N 1
ATOM 1267 C CA . ASP A 1 163 ? -10.674 -17.845 22.796 1.00 79.81 163 ASP A CA 1
ATOM 1268 C C . ASP A 1 163 ? -11.349 -16.706 23.557 1.00 79.81 163 ASP A C 1
ATOM 1270 O O . ASP A 1 163 ? -10.692 -15.902 24.223 1.00 79.81 163 ASP A O 1
ATOM 1274 N N . ALA A 1 164 ? -12.670 -16.611 23.433 1.00 76.69 164 ALA A N 1
ATOM 1275 C CA . ALA A 1 164 ? -13.456 -15.506 23.959 1.00 76.69 164 ALA A CA 1
ATOM 1276 C C . ALA A 1 164 ? -13.442 -15.434 25.507 1.00 76.69 164 ALA A C 1
ATOM 1278 O O . ALA A 1 164 ? -13.790 -14.401 26.081 1.00 76.69 164 ALA A O 1
ATOM 1279 N N . SER A 1 165 ? -12.982 -16.494 26.184 1.00 73.88 165 SER A N 1
ATOM 1280 C CA . SER A 1 165 ? -12.814 -16.529 27.640 1.00 73.88 165 SER A CA 1
ATOM 1281 C C . SER A 1 165 ? -11.521 -15.869 28.137 1.00 73.88 165 SER A C 1
ATOM 1283 O O . SER A 1 165 ? -11.478 -15.402 29.277 1.00 73.88 165 SER A O 1
ATOM 1285 N N . GLU A 1 166 ? -10.489 -15.778 27.294 1.00 80.88 166 GLU A N 1
ATOM 1286 C CA . GLU A 1 166 ? -9.201 -15.181 27.653 1.00 80.88 166 GLU A CA 1
ATOM 1287 C C . GLU A 1 166 ? -9.247 -13.650 27.544 1.00 80.88 166 GLU A C 1
ATOM 1289 O O . GLU A 1 166 ? -9.852 -13.081 26.638 1.00 80.88 166 GLU A O 1
ATOM 1294 N N . TYR A 1 167 ? -8.606 -12.933 28.461 1.00 83.94 167 TYR A N 1
ATOM 1295 C CA . TYR A 1 167 ? -8.481 -11.487 28.312 1.00 83.94 167 TYR A CA 1
ATOM 1296 C C . TYR A 1 167 ? -7.342 -11.137 27.357 1.00 83.94 167 TYR A C 1
ATOM 1298 O O . TYR A 1 167 ? -6.237 -11.665 27.454 1.00 83.94 167 TYR A O 1
ATOM 1306 N N . VAL A 1 168 ? -7.612 -10.200 26.449 1.00 86.88 168 VAL A N 1
ATOM 1307 C CA . VAL A 1 168 ? -6.629 -9.675 25.501 1.00 86.88 168 VAL A CA 1
ATOM 1308 C C . VAL A 1 168 ? -6.562 -8.162 25.626 1.00 86.88 168 VAL A C 1
ATOM 1310 O O . VAL A 1 168 ? -7.594 -7.494 25.737 1.00 86.88 168 VAL A O 1
ATOM 1313 N N . ARG A 1 169 ? -5.341 -7.623 25.578 1.00 88.12 169 ARG A N 1
ATOM 1314 C CA . ARG A 1 169 ? -5.116 -6.176 25.622 1.00 88.12 169 ARG A CA 1
ATOM 1315 C C . ARG A 1 169 ? -5.846 -5.485 24.459 1.00 88.12 169 ARG A C 1
ATOM 1317 O O . ARG A 1 169 ? -5.780 -5.982 23.326 1.00 88.12 169 ARG A O 1
ATOM 1324 N N . PRO A 1 170 ? -6.558 -4.374 24.711 1.00 90.56 170 PRO A N 1
ATOM 1325 C CA . PRO A 1 170 ? -7.212 -3.612 23.658 1.00 90.56 170 PRO A CA 1
ATOM 1326 C C . PRO A 1 170 ? -6.197 -2.883 22.766 1.00 90.56 170 PRO A C 1
ATOM 1328 O O . PRO A 1 170 ? -5.074 -2.594 23.170 1.00 90.56 170 PRO A O 1
ATOM 1331 N N . LEU A 1 171 ? -6.602 -2.583 21.533 1.00 92.38 171 LEU A N 1
ATOM 1332 C CA . LEU A 1 171 ? -5.833 -1.781 20.583 1.00 92.38 171 LEU A CA 1
ATOM 1333 C C . LEU A 1 171 ? -6.221 -0.312 20.730 1.00 92.38 171 LEU A C 1
ATOM 1335 O O . LEU A 1 171 ? -7.409 0.023 20.701 1.00 92.38 171 LEU A O 1
ATOM 1339 N N . SER A 1 172 ? -5.224 0.565 20.822 1.00 92.25 172 SER A N 1
ATOM 1340 C CA . SER A 1 172 ? -5.456 2.004 20.742 1.00 92.25 172 SER A CA 1
ATOM 1341 C C . SER A 1 172 ? -5.838 2.426 19.319 1.00 92.25 172 SER A C 1
ATOM 1343 O O . SER A 1 172 ? -5.592 1.716 18.336 1.00 92.25 172 SER A O 1
ATOM 1345 N N . ARG A 1 173 ? -6.413 3.619 19.166 1.00 92.56 173 ARG A N 1
ATOM 1346 C CA . ARG A 1 173 ? -6.670 4.244 17.862 1.00 92.56 173 ARG A CA 1
ATOM 1347 C C . ARG A 1 173 ? -5.384 4.342 17.043 1.00 92.56 173 ARG A C 1
ATOM 1349 O O . ARG A 1 173 ? -5.424 4.074 15.845 1.00 92.56 173 ARG A O 1
ATOM 1356 N N . ALA A 1 174 ? -4.247 4.658 17.666 1.00 89.56 174 ALA A N 1
ATOM 1357 C CA . ALA A 1 174 ? -2.948 4.687 16.990 1.00 89.56 174 ALA A CA 1
ATOM 1358 C C . ALA A 1 174 ? -2.479 3.293 16.524 1.00 89.56 174 ALA A C 1
ATOM 1360 O O . ALA A 1 174 ? -1.920 3.154 15.435 1.00 89.56 174 ALA A O 1
ATOM 1361 N N . ALA A 1 175 ? -2.767 2.229 17.277 1.00 90.94 175 ALA A N 1
ATOM 1362 C CA . ALA A 1 175 ? -2.523 0.868 16.802 1.00 90.94 175 ALA A CA 1
ATOM 1363 C C . ALA A 1 175 ? -3.415 0.517 15.600 1.00 90.94 175 ALA A C 1
ATOM 1365 O O . ALA A 1 175 ? -2.942 -0.082 14.634 1.00 90.94 175 ALA A O 1
ATOM 1366 N N . ILE A 1 176 ? -4.682 0.951 15.592 1.00 93.50 176 ILE A N 1
ATOM 1367 C CA . ILE A 1 176 ? -5.591 0.744 14.453 1.00 93.50 176 ILE A CA 1
ATOM 1368 C C . ILE A 1 176 ? -5.126 1.494 13.196 1.00 93.50 176 ILE A C 1
ATOM 1370 O O . ILE A 1 176 ? -5.241 0.956 12.089 1.00 93.50 176 ILE A O 1
ATOM 1374 N N . THR A 1 177 ? -4.569 2.704 13.312 1.00 91.19 177 THR A N 1
ATOM 1375 C CA . THR A 1 177 ? -4.026 3.417 12.139 1.00 91.19 177 THR A CA 1
ATOM 1376 C C . THR A 1 177 ? -2.822 2.689 11.539 1.00 91.19 177 THR A C 1
ATOM 1378 O O . THR A 1 177 ? -2.751 2.563 10.313 1.00 91.19 177 THR A O 1
ATOM 1381 N N . GLN A 1 178 ? -1.935 2.127 12.369 1.00 88.94 178 GLN A N 1
ATOM 1382 C CA . GLN A 1 178 ? -0.821 1.285 11.914 1.00 88.94 178 GLN A CA 1
ATOM 1383 C C . GLN A 1 178 ? -1.313 -0.018 11.276 1.00 88.94 178 GLN A C 1
ATOM 1385 O O . GLN A 1 178 ? -0.913 -0.355 10.159 1.00 88.94 178 GLN A O 1
ATOM 1390 N N . LEU A 1 179 ? -2.246 -0.707 11.940 1.00 90.25 179 LEU A N 1
ATOM 1391 C CA . LEU A 1 179 ? -2.864 -1.950 11.475 1.00 90.25 179 LEU A CA 1
ATOM 1392 C C . LEU A 1 179 ? -3.546 -1.792 10.107 1.00 90.25 179 LEU A C 1
ATOM 1394 O O . LEU A 1 179 ? -3.523 -2.701 9.280 1.00 90.25 179 LEU A O 1
ATOM 1398 N N . THR A 1 180 ? -4.149 -0.631 9.854 1.00 89.88 180 THR A N 1
ATOM 1399 C CA . THR A 1 180 ? -4.856 -0.324 8.600 1.00 89.88 180 THR A CA 1
ATOM 1400 C C . THR A 1 180 ? -3.983 0.363 7.546 1.00 89.88 180 THR A C 1
ATOM 1402 O O . THR A 1 180 ? -4.486 0.674 6.463 1.00 89.88 180 THR A O 1
ATOM 1405 N N . HIS A 1 181 ? -2.692 0.583 7.826 1.00 87.50 181 HIS A N 1
ATOM 1406 C CA . HIS A 1 181 ? -1.755 1.323 6.970 1.00 87.50 181 HIS A CA 1
ATOM 1407 C C . HIS A 1 181 ? -2.268 2.720 6.571 1.00 87.50 181 HIS A C 1
ATOM 1409 O O . HIS A 1 181 ? -2.178 3.146 5.411 1.00 87.50 181 HIS A O 1
ATOM 1415 N N . SER A 1 182 ? -2.841 3.431 7.540 1.00 83.31 182 SER A N 1
ATOM 1416 C CA . SER A 1 182 ? -3.425 4.758 7.356 1.00 83.31 182 SER A CA 1
ATOM 1417 C C . SER A 1 182 ? -2.362 5.847 7.544 1.00 83.31 182 SER A C 1
ATOM 1419 O O . SER A 1 182 ? -2.132 6.313 8.653 1.00 83.31 182 SER A O 1
ATOM 1421 N N . TYR A 1 183 ? -1.713 6.267 6.451 1.00 74.88 183 TYR A N 1
ATOM 1422 C CA . TYR A 1 183 ? -0.647 7.292 6.459 1.00 74.88 183 TYR A CA 1
ATOM 1423 C C . TYR A 1 183 ? -1.144 8.741 6.284 1.00 74.88 183 TYR A C 1
ATOM 1425 O O . TYR A 1 183 ? -0.344 9.651 6.085 1.00 74.88 183 TYR A O 1
ATOM 1433 N N . GLY A 1 184 ? -2.458 8.965 6.303 1.00 79.50 184 GLY A N 1
ATOM 1434 C CA . GLY A 1 184 ? -3.068 10.287 6.169 1.00 79.50 184 GLY A CA 1
ATOM 1435 C C . GLY A 1 184 ? -4.579 10.236 6.371 1.00 79.50 184 GLY A C 1
ATOM 1436 O O . GLY A 1 184 ? -5.173 9.158 6.324 1.00 79.50 184 GLY A O 1
ATOM 1437 N N . THR A 1 185 ? -5.204 11.394 6.591 1.00 83.56 185 THR A N 1
ATOM 1438 C CA . THR A 1 185 ? -6.653 11.500 6.802 1.00 83.56 185 THR A CA 1
ATOM 1439 C C . THR A 1 185 ? -7.367 12.224 5.651 1.00 83.56 185 THR A C 1
ATOM 1441 O O . THR A 1 185 ? -6.825 13.165 5.070 1.00 83.56 185 THR A O 1
ATOM 1444 N N . PRO A 1 186 ? -8.605 11.817 5.312 1.00 88.75 186 PRO A N 1
ATOM 1445 C CA . PRO A 1 186 ? -9.264 10.581 5.741 1.00 88.75 186 PRO A CA 1
ATOM 1446 C C . PRO A 1 186 ? -8.735 9.320 5.029 1.00 88.75 186 PRO A C 1
ATOM 1448 O O . PRO A 1 186 ? -8.431 9.357 3.830 1.00 88.75 186 PRO A O 1
ATOM 1451 N N . ALA A 1 187 ? -8.717 8.201 5.759 1.00 89.69 187 ALA A N 1
ATOM 1452 C CA . ALA A 1 187 ? -8.430 6.850 5.272 1.00 89.69 187 ALA A CA 1
ATOM 1453 C C . ALA A 1 187 ? -9.555 5.876 5.664 1.00 89.69 187 ALA A C 1
ATOM 1455 O O . ALA A 1 187 ? -10.246 6.061 6.665 1.00 89.69 187 ALA A O 1
ATOM 1456 N N . LEU A 1 188 ? -9.769 4.847 4.842 1.00 92.81 188 LEU A N 1
ATOM 1457 C CA . LEU A 1 188 ? -10.859 3.883 5.017 1.00 92.81 188 LEU A CA 1
ATOM 1458 C C . LEU A 1 188 ? -10.304 2.464 5.000 1.00 92.81 188 LEU A C 1
ATOM 1460 O O . LEU A 1 188 ? -9.495 2.130 4.139 1.00 92.81 188 LEU A O 1
ATOM 1464 N N . ALA A 1 189 ? -10.772 1.593 5.879 1.00 94.56 189 ALA A N 1
ATOM 1465 C CA . ALA A 1 189 ? -10.486 0.166 5.795 1.00 94.56 189 ALA A CA 1
ATOM 1466 C C . ALA A 1 189 ? -11.773 -0.645 5.933 1.00 94.56 189 ALA A C 1
ATOM 1468 O O . ALA A 1 189 ? -12.702 -0.243 6.625 1.00 94.56 189 ALA A O 1
ATOM 1469 N N . VAL A 1 190 ? -11.831 -1.777 5.239 1.00 95.31 190 VAL A N 1
ATOM 1470 C CA . VAL A 1 190 ? -12.984 -2.677 5.230 1.00 95.31 190 VAL A CA 1
ATOM 1471 C C . VAL A 1 190 ? -12.556 -3.999 5.837 1.00 95.31 190 VAL A C 1
ATOM 1473 O O . VAL A 1 190 ? -11.666 -4.673 5.312 1.00 95.31 190 VAL A O 1
ATOM 1476 N N . TYR A 1 191 ? -13.202 -4.356 6.936 1.00 96.38 191 TYR A N 1
ATOM 1477 C CA . TYR A 1 191 ? -13.002 -5.586 7.678 1.00 96.38 191 TYR A CA 1
ATOM 1478 C C . TYR A 1 191 ? -14.212 -6.498 7.526 1.00 96.38 191 TYR A C 1
ATOM 1480 O O . TYR A 1 191 ? -15.349 -6.027 7.500 1.00 96.38 191 TYR A O 1
ATOM 1488 N N . HIS A 1 192 ? -13.961 -7.797 7.416 1.00 95.81 192 HIS A N 1
ATOM 1489 C CA . HIS A 1 192 ? -14.995 -8.810 7.270 1.00 95.81 192 HIS A CA 1
ATOM 1490 C C . HIS A 1 192 ? -14.922 -9.791 8.430 1.00 95.81 192 HIS A C 1
ATOM 1492 O O . HIS A 1 192 ? -13.996 -10.610 8.489 1.00 95.81 192 HIS A O 1
ATOM 1498 N N . ILE A 1 193 ? -15.910 -9.676 9.322 1.00 94.69 193 ILE A N 1
ATOM 1499 C CA . ILE A 1 193 ? -15.999 -10.410 10.588 1.00 94.69 193 ILE A CA 1
ATOM 1500 C C . ILE A 1 193 ? -16.006 -11.925 10.343 1.00 94.69 193 ILE A C 1
ATOM 1502 O O . ILE A 1 193 ? -15.150 -12.593 10.911 1.00 94.69 193 ILE A O 1
ATOM 1506 N N . PRO A 1 194 ? -16.833 -12.497 9.440 1.00 93.50 194 PRO A N 1
ATOM 1507 C CA . PRO A 1 194 ? -16.881 -13.953 9.258 1.00 93.50 194 PRO A CA 1
ATOM 1508 C C . PRO A 1 194 ? -15.561 -14.580 8.794 1.00 93.50 194 PRO A C 1
ATOM 1510 O O . PRO A 1 194 ? -15.344 -15.772 8.963 1.00 93.50 194 PRO A O 1
ATOM 1513 N N . SER A 1 195 ? -14.678 -13.795 8.166 1.00 89.62 195 SER A N 1
ATOM 1514 C CA . SER A 1 195 ? -13.356 -14.268 7.732 1.00 89.62 195 SER A CA 1
ATOM 1515 C C . SER A 1 195 ? -12.204 -13.772 8.604 1.00 89.62 195 SER A C 1
ATOM 1517 O O . SER A 1 195 ? -11.047 -14.013 8.257 1.00 89.62 195 SER A O 1
ATOM 1519 N N . HIS A 1 196 ? -12.505 -13.024 9.667 1.00 92.81 196 HIS A N 1
ATOM 1520 C CA . HIS A 1 196 ? -11.545 -12.437 10.597 1.00 92.81 196 HIS A CA 1
ATOM 1521 C C . HIS A 1 196 ? -10.375 -11.724 9.902 1.00 92.81 196 HIS A C 1
ATOM 1523 O O . HIS A 1 196 ? -9.215 -11.940 10.251 1.00 92.81 196 HIS A O 1
ATOM 1529 N N . ARG A 1 197 ? -10.640 -10.925 8.859 1.00 91.00 197 ARG A N 1
ATOM 1530 C CA . ARG A 1 197 ? -9.586 -10.263 8.064 1.00 91.00 197 ARG A CA 1
ATOM 1531 C C . ARG A 1 197 ? -10.048 -8.953 7.446 1.00 91.00 197 ARG A C 1
ATOM 1533 O O . ARG A 1 197 ? -11.224 -8.762 7.133 1.00 91.00 197 ARG A O 1
ATOM 1540 N N . PHE A 1 198 ? -9.083 -8.085 7.162 1.00 90.50 198 PHE A N 1
ATOM 1541 C CA . PHE A 1 198 ? -9.304 -6.934 6.295 1.00 90.50 198 PHE A CA 1
ATOM 1542 C C . PHE A 1 198 ? -9.446 -7.380 4.837 1.00 90.50 198 PHE A C 1
ATOM 1544 O O . PHE A 1 198 ? -8.566 -8.034 4.282 1.00 90.50 198 PHE A O 1
ATOM 1551 N N . ILE A 1 199 ? -10.541 -6.982 4.191 1.00 89.75 199 ILE A N 1
ATOM 1552 C CA . ILE A 1 199 ? -10.713 -7.111 2.737 1.00 89.75 199 ILE A CA 1
ATOM 1553 C C . ILE A 1 199 ? -9.864 -6.059 2.023 1.00 89.75 199 ILE A C 1
ATOM 1555 O O . ILE A 1 199 ? -9.273 -6.309 0.969 1.00 89.75 199 ILE A O 1
ATOM 1559 N N . SER A 1 200 ? -9.816 -4.850 2.581 1.00 85.75 200 SER A N 1
ATOM 1560 C CA . SER A 1 200 ? -9.063 -3.746 2.004 1.00 85.75 200 SER A CA 1
ATOM 1561 C C . SER A 1 200 ? -8.607 -2.777 3.085 1.00 85.75 200 SER A C 1
ATOM 1563 O O . SER A 1 200 ? -9.416 -2.266 3.854 1.00 85.75 200 SER A O 1
ATOM 1565 N N . THR A 1 201 ? -7.309 -2.506 3.114 1.00 88.25 201 THR A N 1
ATOM 1566 C CA . THR A 1 201 ? -6.669 -1.461 3.916 1.00 88.25 201 THR A CA 1
ATOM 1567 C C . THR A 1 201 ? -6.444 -0.228 3.039 1.00 88.25 201 THR A C 1
ATOM 1569 O O . THR A 1 201 ? -6.214 -0.360 1.834 1.00 88.25 201 THR A O 1
ATOM 1572 N N . ASN A 1 202 ? -6.577 0.969 3.615 1.00 83.31 202 ASN A N 1
ATOM 1573 C CA . ASN A 1 202 ? -6.449 2.253 2.911 1.00 83.31 202 ASN A CA 1
ATOM 1574 C C . ASN A 1 202 ? -7.218 2.326 1.564 1.00 83.31 202 ASN A C 1
ATOM 1576 O O . ASN A 1 202 ? -6.693 2.605 0.483 1.00 83.31 202 ASN A O 1
ATOM 1580 N N . THR A 1 203 ? -8.502 1.998 1.638 1.00 84.69 203 THR A N 1
ATOM 1581 C CA . THR A 1 203 ? -9.454 1.920 0.534 1.00 84.69 203 THR A CA 1
ATOM 1582 C C . THR A 1 203 ? -9.732 3.297 -0.058 1.00 84.69 203 THR A C 1
ATOM 1584 O O . THR A 1 203 ? -9.960 4.277 0.650 1.00 84.69 203 THR A O 1
ATOM 1587 N N . ARG A 1 204 ? -9.772 3.370 -1.393 1.00 83.94 204 ARG A N 1
ATOM 1588 C CA . ARG A 1 204 ? -10.066 4.616 -2.110 1.00 83.94 204 ARG A CA 1
ATOM 1589 C C . ARG A 1 204 ? -11.486 5.094 -1.807 1.00 83.94 204 ARG A C 1
ATOM 1591 O O . ARG A 1 204 ? -12.440 4.339 -1.976 1.00 83.94 204 ARG A O 1
ATOM 1598 N N . ARG A 1 205 ? -11.627 6.388 -1.502 1.00 85.19 205 ARG A N 1
ATOM 1599 C CA . ARG A 1 205 ? -12.916 7.066 -1.254 1.00 85.19 205 ARG A CA 1
ATOM 1600 C C . ARG A 1 205 ? -13.935 6.829 -2.375 1.00 85.19 205 ARG A C 1
ATOM 1602 O O . ARG A 1 205 ? -15.111 6.624 -2.111 1.00 85.19 205 ARG A O 1
ATOM 1609 N N . SER A 1 206 ? -13.474 6.758 -3.627 1.00 83.62 206 SER A N 1
ATOM 1610 C CA . SER A 1 206 ? -14.331 6.518 -4.796 1.00 83.62 206 SER A CA 1
ATOM 1611 C C . SER A 1 206 ? -15.080 5.180 -4.780 1.00 83.62 206 SER A C 1
ATOM 1613 O O . SER A 1 206 ? -16.043 5.032 -5.526 1.00 83.62 206 SER A O 1
ATOM 1615 N N . GLN A 1 207 ? -14.677 4.213 -3.946 1.00 86.00 207 GLN A N 1
ATOM 1616 C CA . GLN A 1 207 ? -15.414 2.958 -3.772 1.00 86.00 207 GLN A CA 1
ATOM 1617 C C . GLN A 1 207 ? -16.691 3.111 -2.937 1.00 86.00 207 GLN A C 1
ATOM 1619 O O . GLN A 1 207 ? -17.555 2.239 -3.010 1.00 86.00 207 GLN A O 1
ATOM 1624 N N . PHE A 1 208 ? -16.821 4.203 -2.179 1.00 87.25 208 PHE A N 1
ATOM 1625 C CA . PHE A 1 208 ? -17.969 4.467 -1.310 1.00 87.25 208 PHE A CA 1
ATOM 1626 C C . PHE A 1 208 ? -19.035 5.351 -1.957 1.00 87.25 208 PHE A C 1
ATOM 1628 O O . PHE A 1 208 ? -20.111 5.512 -1.392 1.00 87.25 208 PHE A O 1
ATOM 1635 N N . ARG A 1 209 ? -18.775 5.858 -3.168 1.00 86.81 209 ARG A N 1
ATOM 1636 C CA . ARG A 1 209 ? -19.745 6.653 -3.921 1.00 86.81 209 ARG A CA 1
ATOM 1637 C C . ARG A 1 209 ? -21.014 5.853 -4.207 1.00 86.81 209 ARG A C 1
ATOM 1639 O O . ARG A 1 209 ? -20.948 4.658 -4.514 1.00 86.81 209 ARG A O 1
ATOM 1646 N N . ALA A 1 210 ? -22.152 6.542 -4.188 1.00 82.75 210 ALA A N 1
ATOM 1647 C CA . ALA A 1 210 ? -23.480 5.962 -4.395 1.00 82.75 210 ALA A CA 1
ATOM 1648 C C . ALA A 1 210 ? -23.615 5.085 -5.662 1.00 82.75 210 ALA A C 1
ATOM 1650 O O . ALA A 1 210 ? -24.335 4.090 -5.636 1.00 82.75 210 ALA A O 1
ATOM 1651 N N . ASP A 1 211 ? -22.893 5.395 -6.746 1.00 82.56 211 ASP A N 1
ATOM 1652 C CA . ASP A 1 211 ? -22.924 4.636 -8.007 1.00 82.56 211 ASP A CA 1
ATOM 1653 C C . ASP A 1 211 ? -22.253 3.254 -7.915 1.00 82.56 211 ASP A C 1
ATOM 1655 O O . ASP A 1 211 ? -22.596 2.344 -8.668 1.00 82.56 211 ASP A O 1
ATOM 1659 N N . ARG A 1 212 ? -21.301 3.070 -6.991 1.00 84.12 212 ARG A N 1
ATOM 1660 C CA . ARG A 1 212 ? -20.496 1.837 -6.875 1.00 84.12 212 ARG A CA 1
ATOM 1661 C C . ARG A 1 212 ? -20.724 1.081 -5.579 1.00 84.12 212 ARG A C 1
ATOM 1663 O O . ARG A 1 212 ? -20.479 -0.127 -5.534 1.00 84.12 212 ARG A O 1
ATOM 1670 N N . ILE A 1 213 ? -21.184 1.768 -4.535 1.00 87.06 213 ILE A N 1
ATOM 1671 C CA . ILE A 1 213 ? -21.226 1.222 -3.181 1.00 87.06 213 ILE A CA 1
ATOM 1672 C C . ILE A 1 213 ? -22.066 -0.051 -3.085 1.00 87.06 213 ILE A C 1
ATOM 1674 O O . ILE A 1 213 ? -21.635 -0.998 -2.441 1.00 87.06 213 ILE A O 1
ATOM 1678 N N . GLY A 1 214 ? -23.200 -0.144 -3.786 1.00 86.75 214 GLY A N 1
ATOM 1679 C CA . GLY A 1 214 ? -24.035 -1.350 -3.758 1.00 86.75 214 GLY A CA 1
ATOM 1680 C C . GLY A 1 214 ? -23.325 -2.596 -4.304 1.00 86.75 214 GLY A C 1
ATOM 1681 O O . GLY A 1 214 ? -23.475 -3.689 -3.759 1.00 86.75 214 GLY A O 1
ATOM 1682 N N . ILE A 1 215 ? -22.511 -2.436 -5.354 1.00 85.94 215 ILE A N 1
ATOM 1683 C CA . ILE A 1 215 ? -21.732 -3.531 -5.951 1.00 85.94 215 ILE A CA 1
ATOM 1684 C C . ILE A 1 215 ? -20.567 -3.906 -5.033 1.00 85.94 215 ILE A C 1
ATOM 1686 O O . ILE A 1 215 ? -20.344 -5.089 -4.772 1.00 85.94 215 ILE A O 1
ATOM 1690 N N . ASN A 1 216 ? -19.843 -2.905 -4.531 1.00 89.44 216 ASN A N 1
ATOM 1691 C CA . ASN A 1 216 ? -18.690 -3.115 -3.658 1.00 89.44 216 ASN A CA 1
ATOM 1692 C C . ASN A 1 216 ? -19.111 -3.746 -2.326 1.00 89.44 216 ASN A C 1
ATOM 1694 O O . ASN A 1 216 ? -18.490 -4.702 -1.874 1.00 89.44 216 ASN A O 1
ATOM 1698 N N . TYR A 1 217 ? -20.217 -3.287 -1.740 1.00 91.06 217 TYR A N 1
ATOM 1699 C CA . TYR A 1 217 ? -20.727 -3.795 -0.472 1.00 91.06 217 TYR A CA 1
ATOM 1700 C C . TYR A 1 217 ? -21.136 -5.270 -0.556 1.00 91.06 217 TYR A C 1
ATOM 1702 O O . TYR A 1 217 ? -20.757 -6.056 0.307 1.00 91.06 217 TYR A O 1
ATOM 1710 N N . LYS A 1 218 ? -21.814 -5.690 -1.635 1.00 89.88 218 LYS A N 1
ATOM 1711 C CA . LYS A 1 218 ? -22.118 -7.116 -1.870 1.00 89.88 218 LYS A CA 1
ATOM 1712 C C . LYS A 1 218 ? -20.861 -7.989 -1.927 1.00 89.88 218 LYS A C 1
ATOM 1714 O O . LYS A 1 218 ? -20.890 -9.136 -1.501 1.00 89.88 218 LYS A O 1
ATOM 1719 N N . GLN A 1 219 ? -19.753 -7.460 -2.440 1.00 85.88 219 GLN A N 1
ATOM 1720 C CA . GLN A 1 219 ? -18.479 -8.188 -2.477 1.00 85.88 219 GLN A CA 1
ATOM 1721 C C . GLN A 1 219 ? -17.831 -8.260 -1.100 1.00 85.88 219 GLN A C 1
ATOM 1723 O O . GLN A 1 219 ? -17.264 -9.296 -0.746 1.00 85.88 219 GLN A O 1
ATOM 1728 N N . TRP A 1 220 ? -17.944 -7.174 -0.331 1.00 90.75 220 TRP A N 1
ATOM 1729 C CA . TRP A 1 220 ? -17.462 -7.124 1.039 1.00 90.75 220 TRP A CA 1
ATOM 1730 C C . TRP A 1 220 ? -18.206 -8.113 1.940 1.00 90.75 220 TRP A C 1
ATOM 1732 O O . TRP A 1 220 ? -17.551 -8.789 2.721 1.00 90.75 220 TRP A O 1
ATOM 1742 N N . LEU A 1 221 ? -19.522 -8.283 1.758 1.00 90.88 221 LEU A N 1
ATOM 1743 C CA . LEU A 1 221 ? -20.302 -9.353 2.401 1.00 90.88 221 LEU A CA 1
ATOM 1744 C C . LEU A 1 221 ? -19.817 -10.756 2.004 1.00 90.88 221 LEU A C 1
ATOM 1746 O O . LEU A 1 221 ? -19.785 -11.667 2.813 1.00 90.88 221 LEU A O 1
ATOM 1750 N N . GLY A 1 222 ? -19.390 -10.943 0.755 1.00 84.31 222 GLY A N 1
ATOM 1751 C CA . GLY A 1 222 ? -18.814 -12.214 0.304 1.00 84.31 222 GLY A CA 1
ATOM 1752 C C . GLY A 1 222 ? -17.376 -12.462 0.778 1.00 84.31 222 GLY A C 1
ATOM 1753 O O . GLY A 1 222 ? -16.738 -13.403 0.306 1.00 84.31 222 GLY A O 1
ATOM 1754 N N . GLY A 1 223 ? -16.803 -11.593 1.619 1.00 81.25 223 GLY A N 1
ATOM 1755 C CA . GLY A 1 223 ? -15.416 -11.706 2.071 1.00 81.25 223 GLY A CA 1
ATOM 1756 C C . GLY A 1 223 ? -14.372 -11.555 0.959 1.00 81.25 223 GLY A C 1
ATOM 1757 O O . GLY A 1 223 ? -13.227 -11.982 1.140 1.00 81.25 223 GLY A O 1
ATOM 1758 N N . SER A 1 224 ? -14.745 -10.997 -0.199 1.00 69.88 224 SER A N 1
ATOM 1759 C CA . SER A 1 224 ? -13.928 -10.991 -1.417 1.00 69.88 224 SER A CA 1
ATOM 1760 C C . SER A 1 224 ? -13.549 -9.574 -1.856 1.00 69.88 224 SER A C 1
ATOM 1762 O O . SER A 1 224 ? -14.345 -8.637 -1.799 1.00 69.88 224 SER A O 1
ATOM 1764 N N . LYS A 1 225 ? -12.308 -9.406 -2.324 1.00 62.88 225 LYS A N 1
ATOM 1765 C CA . LYS A 1 225 ? -11.848 -8.188 -3.000 1.00 62.88 225 LYS A CA 1
ATOM 1766 C C . LYS A 1 225 ? -11.952 -8.436 -4.502 1.00 62.88 225 LYS A C 1
ATOM 1768 O O . LYS A 1 225 ? -11.286 -9.336 -5.009 1.00 62.88 225 LYS A O 1
ATOM 1773 N N . LYS A 1 226 ? -12.754 -7.663 -5.241 1.00 51.53 226 LYS A N 1
ATOM 1774 C CA . LYS A 1 226 ? -12.744 -7.756 -6.708 1.00 51.53 226 LYS A CA 1
ATOM 1775 C C . LYS A 1 226 ? -11.389 -7.259 -7.218 1.00 51.53 226 LYS A C 1
ATOM 1777 O O . LYS A 1 226 ? -11.138 -6.062 -7.287 1.00 51.53 226 LYS A O 1
ATOM 1782 N N . THR A 1 227 ? -10.515 -8.174 -7.608 1.00 51.47 227 THR A N 1
ATOM 1783 C CA . THR A 1 227 ? -9.610 -7.945 -8.738 1.00 51.47 227 THR A CA 1
ATOM 1784 C C . THR A 1 227 ? -10.350 -8.464 -9.959 1.00 51.47 227 THR A C 1
ATOM 1786 O O . THR A 1 227 ? -10.256 -9.644 -10.291 1.00 51.47 227 THR A O 1
ATOM 1789 N N . GLY A 1 228 ? -11.202 -7.631 -10.558 1.00 45.50 228 GLY A N 1
ATOM 1790 C CA . GLY A 1 228 ? -11.948 -8.040 -11.740 1.00 45.50 228 GLY A CA 1
ATOM 1791 C C . GLY A 1 228 ? -10.966 -8.297 -12.875 1.00 45.50 228 GLY A C 1
ATOM 1792 O O . GLY A 1 228 ? -10.217 -7.397 -13.241 1.00 45.50 228 GLY A O 1
ATOM 1793 N N . LEU A 1 229 ? -10.984 -9.501 -13.448 1.00 41.66 229 LEU A N 1
ATOM 1794 C CA . LEU A 1 229 ? -10.237 -9.814 -14.672 1.00 41.66 229 LEU A CA 1
ATOM 1795 C C . LEU A 1 229 ? -10.514 -8.787 -15.788 1.00 41.66 229 LEU A C 1
ATOM 1797 O O . LEU A 1 229 ? -9.615 -8.500 -16.565 1.00 41.66 229 LEU A O 1
ATOM 1801 N N . GLY A 1 230 ? -11.707 -8.176 -15.814 1.00 42.25 230 GLY A N 1
ATOM 1802 C CA . GLY A 1 230 ? -12.058 -7.080 -16.727 1.00 42.25 230 GLY A CA 1
ATOM 1803 C C . GLY A 1 230 ? -11.290 -5.772 -16.486 1.00 42.25 230 GLY A C 1
ATOM 1804 O O . GLY A 1 230 ? -10.793 -5.192 -17.441 1.00 42.25 230 GLY A O 1
ATOM 1805 N N . ASP A 1 231 ? -11.091 -5.357 -15.229 1.00 41.75 231 ASP A N 1
ATOM 1806 C CA . ASP A 1 231 ? -10.305 -4.149 -14.909 1.00 41.75 231 ASP A CA 1
ATOM 1807 C C . ASP A 1 231 ? -8.812 -4.360 -15.215 1.00 41.75 231 ASP A C 1
ATOM 1809 O O . ASP A 1 231 ? -8.095 -3.436 -15.596 1.00 41.75 231 ASP A O 1
ATOM 1813 N N . VAL A 1 232 ? -8.341 -5.603 -15.068 1.00 43.47 232 VAL A N 1
ATOM 1814 C CA . VAL A 1 232 ? -6.992 -6.015 -15.474 1.00 43.47 232 VAL A CA 1
ATOM 1815 C C . VAL A 1 232 ? -6.881 -6.036 -16.999 1.00 43.47 232 VAL A C 1
ATOM 1817 O O . VAL A 1 232 ? -5.908 -5.511 -17.529 1.00 43.47 232 VAL A O 1
ATOM 1820 N N . TRP A 1 233 ? -7.880 -6.574 -17.707 1.00 48.22 233 TRP A N 1
ATOM 1821 C CA . TRP A 1 233 ? -7.935 -6.613 -19.170 1.00 48.22 233 TRP A CA 1
ATOM 1822 C C . TRP A 1 233 ? -7.937 -5.213 -19.789 1.00 48.22 233 TRP A C 1
ATOM 1824 O O . TRP A 1 233 ? -7.162 -4.950 -20.704 1.00 48.22 233 TRP A O 1
ATOM 1834 N N . ASP A 1 234 ? -8.723 -4.281 -19.251 1.00 44.69 234 ASP A N 1
ATOM 1835 C CA . ASP A 1 234 ? -8.757 -2.898 -19.734 1.00 44.69 234 ASP A CA 1
ATOM 1836 C C . ASP A 1 234 ? -7.425 -2.163 -19.560 1.00 44.69 234 ASP A C 1
ATOM 1838 O O . ASP A 1 234 ? -7.083 -1.316 -20.389 1.00 44.69 234 ASP A O 1
ATOM 1842 N N . LEU A 1 235 ? -6.650 -2.527 -18.534 1.00 42.69 235 LEU A N 1
ATOM 1843 C CA . LEU A 1 235 ? -5.328 -1.969 -18.265 1.00 42.69 235 LEU A CA 1
ATOM 1844 C C . LEU A 1 235 ? -4.228 -2.588 -19.148 1.00 42.69 235 LEU A C 1
ATOM 1846 O O . LEU A 1 235 ? -3.280 -1.895 -19.513 1.00 42.69 235 LEU A O 1
ATOM 1850 N N . ILE A 1 236 ? -4.339 -3.876 -19.501 1.00 46.25 236 ILE A N 1
ATOM 1851 C CA . ILE A 1 236 ? -3.293 -4.608 -20.242 1.00 46.25 236 ILE A CA 1
ATOM 1852 C C . ILE A 1 236 ? -3.578 -4.781 -21.739 1.00 46.25 236 ILE A C 1
ATOM 1854 O O . ILE A 1 236 ? -2.658 -5.134 -22.472 1.00 46.25 236 ILE A O 1
ATOM 1858 N N . LYS A 1 237 ? -4.802 -4.528 -22.226 1.00 50.72 237 LYS A N 1
ATOM 1859 C CA . LYS A 1 237 ? -5.192 -4.807 -23.623 1.00 50.72 237 LYS A CA 1
ATOM 1860 C C . LYS A 1 237 ? -4.338 -4.082 -24.661 1.00 50.72 237 LYS A C 1
ATOM 1862 O O . LYS A 1 237 ? -4.002 -4.677 -25.676 1.00 50.72 237 LYS A O 1
ATOM 1867 N N . VAL A 1 238 ? -3.946 -2.833 -24.402 1.00 44.44 238 VAL A N 1
ATOM 1868 C CA . VAL A 1 238 ? -3.097 -2.063 -25.327 1.00 44.44 238 VAL A CA 1
ATOM 1869 C C . VAL A 1 238 ? -1.665 -2.623 -25.348 1.00 44.44 238 VAL A C 1
ATOM 1871 O O . VAL A 1 238 ? -1.203 -2.981 -26.429 1.00 44.44 238 VAL A O 1
ATOM 1874 N N . PRO A 1 239 ? -0.980 -2.818 -24.201 1.00 41.91 239 PRO A N 1
ATOM 1875 C CA . PRO A 1 239 ? 0.313 -3.508 -24.172 1.00 41.91 239 PRO A CA 1
ATOM 1876 C C . PRO A 1 239 ? 0.294 -4.914 -24.787 1.00 41.91 239 PRO A C 1
ATOM 1878 O O . PRO A 1 239 ? 1.189 -5.256 -25.553 1.00 41.91 239 PRO A O 1
ATOM 1881 N N . VAL A 1 240 ? -0.726 -5.727 -24.494 1.00 53.94 240 VAL A N 1
ATOM 1882 C CA . VAL A 1 240 ? -0.861 -7.086 -25.043 1.00 53.94 240 VAL A CA 1
ATOM 1883 C C . VAL A 1 240 ? -1.092 -7.044 -26.553 1.00 53.94 240 VAL A C 1
ATOM 1885 O O . VAL A 1 240 ? -0.456 -7.809 -27.267 1.00 53.94 240 VAL A O 1
ATOM 1888 N N . ALA A 1 241 ? -1.919 -6.127 -27.066 1.00 54.44 241 ALA A N 1
ATOM 1889 C CA . ALA A 1 241 ? -2.107 -5.942 -28.506 1.00 54.44 241 ALA A CA 1
ATOM 1890 C C . ALA A 1 241 ? -0.812 -5.504 -29.208 1.00 54.44 241 ALA A C 1
ATOM 1892 O O . ALA A 1 241 ? -0.514 -5.991 -30.295 1.00 54.44 241 ALA A O 1
ATOM 1893 N N . VAL A 1 242 ? -0.006 -4.646 -28.572 1.00 48.50 242 VAL A N 1
ATOM 1894 C CA . VAL A 1 242 ? 1.312 -4.239 -29.085 1.00 48.50 242 VAL A CA 1
ATOM 1895 C C . VAL A 1 242 ? 2.293 -5.415 -29.096 1.00 48.50 242 VAL A C 1
ATOM 1897 O O . VAL A 1 242 ? 3.004 -5.597 -30.079 1.00 48.50 242 VAL A O 1
ATOM 1900 N N . VAL A 1 243 ? 2.313 -6.252 -28.052 1.00 47.53 243 VAL A N 1
ATOM 1901 C CA . VAL A 1 243 ? 3.168 -7.452 -27.998 1.00 47.53 243 VAL A CA 1
ATOM 1902 C C . VAL A 1 243 ? 2.728 -8.488 -29.029 1.00 47.53 243 VAL A C 1
ATOM 1904 O O . VAL A 1 243 ? 3.559 -8.981 -29.782 1.00 47.53 243 VAL A O 1
ATOM 1907 N N . VAL A 1 244 ? 1.433 -8.796 -29.114 1.00 61.03 244 VAL A N 1
ATOM 1908 C CA . VAL A 1 244 ? 0.889 -9.754 -30.089 1.00 61.03 244 VAL A CA 1
ATOM 1909 C C . VAL A 1 244 ? 1.087 -9.242 -31.516 1.00 61.03 244 VAL A C 1
ATOM 1911 O O . VAL A 1 244 ? 1.490 -10.012 -32.382 1.00 61.03 244 VAL A O 1
ATOM 1914 N N . GLY A 1 245 ? 0.888 -7.943 -31.757 1.00 59.69 245 GLY A N 1
ATOM 1915 C CA . GLY A 1 245 ? 1.168 -7.298 -33.039 1.00 59.69 245 GLY A CA 1
ATOM 1916 C C . GLY A 1 245 ? 2.655 -7.313 -33.397 1.00 59.69 245 GLY A C 1
ATOM 1917 O O . GLY A 1 245 ? 3.004 -7.654 -34.522 1.00 59.69 245 GLY A O 1
ATOM 1918 N N . GLY A 1 246 ? 3.541 -7.030 -32.439 1.00 48.88 246 GLY A N 1
ATOM 1919 C CA . GLY A 1 246 ? 4.993 -7.089 -32.622 1.00 48.88 246 GLY A CA 1
ATOM 1920 C C . GLY A 1 246 ? 5.506 -8.508 -32.878 1.00 48.88 246 GLY A C 1
ATOM 1921 O O . GLY A 1 246 ? 6.334 -8.715 -33.764 1.00 48.88 246 GLY A O 1
ATOM 1922 N N . VAL A 1 247 ? 4.977 -9.505 -32.162 1.00 57.31 247 VAL A N 1
ATOM 1923 C CA . VAL A 1 247 ? 5.274 -10.927 -32.389 1.00 57.31 247 VAL A CA 1
ATOM 1924 C C . VAL A 1 247 ? 4.731 -11.372 -33.744 1.00 57.31 247 VAL A C 1
ATOM 1926 O O . VAL A 1 247 ? 5.468 -11.979 -34.512 1.00 57.31 247 VAL A O 1
ATOM 1929 N N . GLY A 1 248 ? 3.490 -11.020 -34.087 1.00 68.38 248 GLY A N 1
ATOM 1930 C CA . GLY A 1 248 ? 2.890 -11.316 -35.389 1.00 68.38 248 GLY A CA 1
ATOM 1931 C C . GLY A 1 248 ? 3.681 -10.706 -36.547 1.00 68.38 248 GLY A C 1
ATOM 1932 O O . GLY A 1 248 ? 3.996 -11.406 -37.503 1.00 68.38 248 GLY A O 1
ATOM 1933 N N . TYR A 1 249 ? 4.088 -9.441 -36.429 1.00 65.44 249 TYR A N 1
ATOM 1934 C CA . TYR A 1 249 ? 4.962 -8.765 -37.392 1.00 65.44 249 TYR A CA 1
ATOM 1935 C C . TYR A 1 249 ? 6.319 -9.469 -37.528 1.00 65.44 249 TYR A C 1
ATOM 1937 O O . TYR A 1 249 ? 6.792 -9.711 -38.637 1.00 65.44 249 TYR A O 1
ATOM 1945 N N . THR A 1 250 ? 6.918 -9.870 -36.404 1.00 51.72 250 THR A N 1
ATOM 1946 C CA . THR A 1 250 ? 8.192 -10.605 -36.386 1.00 51.72 250 THR A CA 1
ATOM 1947 C C . THR A 1 250 ? 8.061 -11.984 -37.034 1.00 51.72 250 THR A C 1
ATOM 1949 O O . THR A 1 250 ? 8.939 -12.391 -37.787 1.00 51.72 250 THR A O 1
ATOM 1952 N N . LEU A 1 251 ? 6.955 -12.695 -36.802 1.00 59.72 251 LEU A N 1
ATOM 1953 C CA . LEU A 1 251 ? 6.678 -13.988 -37.431 1.00 59.72 251 LEU A CA 1
ATOM 1954 C C . LEU A 1 251 ? 6.412 -13.841 -38.934 1.00 59.72 251 LEU A C 1
ATOM 1956 O O . LEU A 1 251 ? 6.943 -14.618 -39.720 1.00 59.72 251 LEU A O 1
ATOM 1960 N N . ILE A 1 252 ? 5.658 -12.821 -39.353 1.00 71.44 252 ILE A N 1
ATOM 1961 C CA . ILE A 1 252 ? 5.444 -12.508 -40.774 1.00 71.44 252 ILE A CA 1
ATOM 1962 C C . ILE A 1 252 ? 6.784 -12.227 -41.458 1.00 71.44 252 ILE A C 1
ATOM 1964 O O . ILE A 1 252 ? 7.041 -12.788 -42.517 1.00 71.44 252 ILE A O 1
ATOM 1968 N N . ARG A 1 253 ? 7.672 -11.453 -40.828 1.00 59.88 253 ARG A N 1
ATOM 1969 C CA . ARG A 1 253 ? 9.030 -11.211 -41.333 1.00 59.88 253 ARG A CA 1
ATOM 1970 C C . ARG A 1 253 ? 9.861 -12.495 -41.427 1.00 59.88 253 ARG A C 1
ATOM 1972 O O . ARG A 1 253 ? 10.556 -12.699 -42.416 1.00 59.88 253 ARG A O 1
ATOM 1979 N N . LEU A 1 254 ? 9.803 -13.354 -40.407 1.00 56.72 254 LEU A N 1
ATOM 1980 C CA . LEU A 1 254 ? 10.572 -14.602 -40.367 1.00 56.72 254 LEU A CA 1
ATOM 1981 C C . LEU A 1 254 ? 10.117 -15.609 -41.433 1.00 56.72 254 LEU A C 1
ATOM 1983 O O . LEU A 1 254 ? 10.959 -16.300 -41.996 1.00 56.72 254 LEU A O 1
ATOM 1987 N N . PHE A 1 255 ? 8.813 -15.690 -41.720 1.00 68.25 255 PHE A N 1
ATOM 1988 C CA . PHE A 1 255 ? 8.259 -16.680 -42.652 1.00 68.25 255 PHE A CA 1
ATOM 1989 C C . PHE A 1 255 ? 8.038 -16.166 -44.080 1.00 68.25 255 PHE A C 1
ATOM 1991 O O . PHE A 1 255 ? 8.070 -16.969 -45.008 1.00 68.25 255 PHE A O 1
ATOM 1998 N N . LYS A 1 256 ? 7.802 -14.862 -44.278 1.00 70.44 256 LYS A N 1
ATOM 1999 C CA . LYS A 1 256 ? 7.562 -14.255 -45.602 1.00 70.44 256 LYS A CA 1
ATOM 2000 C C . LYS A 1 256 ? 8.726 -13.408 -46.125 1.00 70.44 256 LYS A C 1
ATOM 2002 O O . LYS A 1 256 ? 8.615 -12.852 -47.206 1.00 70.44 256 LYS A O 1
ATOM 2007 N N . GLY A 1 257 ? 9.838 -13.322 -45.396 1.00 58.91 257 GLY A N 1
ATOM 2008 C CA . GLY A 1 257 ? 11.036 -12.613 -45.851 1.00 58.91 257 GLY A CA 1
ATOM 2009 C C . GLY A 1 257 ? 10.983 -11.090 -45.668 1.00 58.91 257 GLY A C 1
ATOM 2010 O O . GLY A 1 257 ? 9.989 -10.515 -45.219 1.00 58.91 257 GLY A O 1
ATOM 2011 N N . GLU A 1 258 ? 12.100 -10.423 -45.981 1.00 59.19 258 GLU A N 1
ATOM 2012 C CA . GLU A 1 258 ? 12.326 -8.992 -45.692 1.00 59.19 258 GLU A CA 1
ATOM 2013 C C . GLU A 1 258 ? 11.429 -8.022 -46.479 1.00 59.19 258 GLU A C 1
ATOM 2015 O O . GLU A 1 258 ? 11.314 -6.858 -46.107 1.00 59.19 258 GLU A O 1
ATOM 2020 N N . GLU A 1 259 ? 10.734 -8.492 -47.511 1.00 61.91 259 GLU A N 1
ATOM 2021 C CA . GLU A 1 259 ? 9.794 -7.711 -48.326 1.00 61.91 259 GLU A CA 1
ATOM 2022 C C . GLU A 1 259 ? 8.582 -7.167 -47.541 1.00 61.91 259 GLU A C 1
ATOM 2024 O O . GLU A 1 259 ? 7.974 -6.180 -47.947 1.00 61.91 259 GLU A O 1
ATOM 2029 N N . TRP A 1 260 ? 8.268 -7.746 -46.375 1.00 63.12 260 TRP A N 1
ATOM 2030 C CA . TRP A 1 260 ? 7.220 -7.259 -45.463 1.00 63.12 260 TRP A CA 1
ATOM 2031 C C . TRP A 1 260 ? 7.732 -6.268 -44.404 1.00 63.12 260 TRP A C 1
ATOM 2033 O O . TRP A 1 260 ? 6.991 -5.877 -43.496 1.00 63.12 260 TRP A O 1
ATOM 2043 N N . ASN A 1 261 ? 8.993 -5.838 -44.500 1.00 63.53 261 ASN A N 1
ATOM 2044 C CA . ASN A 1 261 ? 9.601 -4.878 -43.585 1.00 63.53 261 ASN A CA 1
ATOM 2045 C C . ASN A 1 261 ? 9.215 -3.436 -43.962 1.00 63.53 261 ASN A C 1
ATOM 2047 O O . ASN A 1 261 ? 9.995 -2.691 -44.549 1.00 63.53 261 ASN A O 1
ATOM 2051 N N . VAL A 1 262 ? 7.986 -3.041 -43.628 1.00 58.22 262 VAL A N 1
ATOM 2052 C CA . VAL A 1 262 ? 7.424 -1.712 -43.951 1.00 58.22 262 VAL A CA 1
ATOM 2053 C C . VAL A 1 262 ? 7.877 -0.605 -42.991 1.00 58.22 262 VAL A C 1
ATOM 2055 O O . VAL A 1 262 ? 7.732 0.579 -43.282 1.00 58.22 262 VAL A O 1
ATOM 2058 N N . VAL A 1 263 ? 8.445 -0.974 -41.840 1.00 54.06 263 VAL A N 1
ATOM 2059 C CA . VAL A 1 263 ? 8.859 -0.031 -40.789 1.00 54.06 263 VAL A CA 1
ATOM 2060 C C . VAL A 1 263 ? 9.961 0.934 -41.273 1.00 54.06 263 VAL A C 1
ATOM 2062 O O . VAL A 1 263 ? 9.780 2.139 -41.108 1.00 54.06 263 VAL A O 1
ATOM 2065 N N . PRO A 1 264 ? 11.047 0.488 -41.940 1.00 50.19 264 PRO A N 1
ATOM 2066 C CA . PRO A 1 264 ? 12.064 1.383 -42.499 1.00 50.19 264 PRO A CA 1
ATOM 2067 C C . PRO A 1 264 ? 11.521 2.417 -43.494 1.00 50.19 264 PRO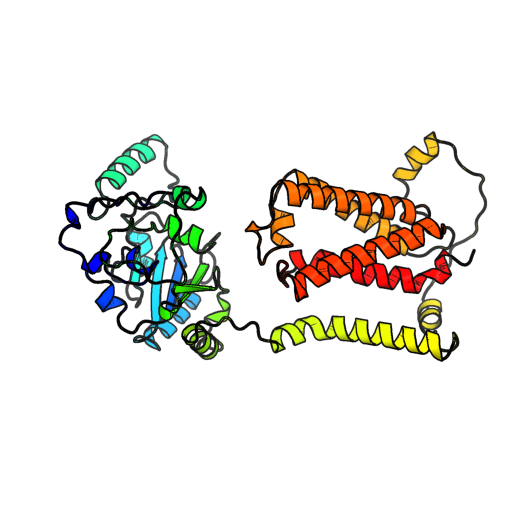 A C 1
ATOM 2069 O O . PRO A 1 264 ? 11.967 3.558 -43.472 1.00 50.19 264 PRO A O 1
ATOM 2072 N N . GLN A 1 265 ? 10.533 2.052 -44.319 1.00 50.19 265 GLN A N 1
ATOM 2073 C CA . GLN A 1 265 ? 9.941 2.944 -45.330 1.00 50.19 265 GLN A CA 1
ATOM 2074 C C . GLN A 1 265 ? 9.086 4.063 -44.713 1.00 50.19 265 GLN A C 1
ATOM 2076 O O . GLN A 1 265 ? 8.964 5.150 -45.272 1.00 50.19 265 GLN A O 1
ATOM 2081 N N . ILE A 1 266 ? 8.493 3.813 -43.542 1.00 45.31 266 ILE A N 1
ATOM 2082 C CA . ILE A 1 266 ? 7.725 4.817 -42.793 1.00 45.31 266 ILE A CA 1
ATOM 2083 C C . ILE A 1 266 ? 8.669 5.852 -42.167 1.00 45.31 266 ILE A C 1
ATOM 2085 O O . ILE A 1 266 ? 8.362 7.044 -42.154 1.00 45.31 266 ILE A O 1
ATOM 2089 N N . PHE A 1 267 ? 9.828 5.408 -41.676 1.00 39.97 267 PHE A N 1
ATOM 2090 C CA . PHE A 1 267 ? 10.804 6.267 -41.004 1.00 39.97 267 PHE A CA 1
ATOM 2091 C C . PHE A 1 267 ? 11.778 6.968 -41.966 1.00 39.97 267 PHE A C 1
ATOM 2093 O O . PHE A 1 267 ? 12.231 8.068 -41.655 1.00 39.97 267 PHE A O 1
ATOM 2100 N N . SER A 1 268 ? 12.034 6.416 -43.160 1.00 44.16 268 SER A N 1
ATOM 2101 C CA . SER A 1 268 ? 12.851 7.065 -44.201 1.00 44.16 268 SER A CA 1
ATOM 2102 C C . SER A 1 268 ? 12.258 8.386 -44.696 1.00 44.16 268 SER A C 1
ATOM 2104 O O . SER A 1 268 ? 12.991 9.272 -45.118 1.00 44.16 268 SER A O 1
ATOM 2106 N N . ASN A 1 269 ? 10.939 8.556 -44.593 1.00 38.94 269 ASN A N 1
ATOM 2107 C CA . ASN A 1 269 ? 10.251 9.788 -44.983 1.00 38.94 269 ASN A CA 1
ATOM 2108 C C . ASN A 1 269 ? 10.387 10.920 -43.945 1.00 38.94 269 ASN A C 1
ATOM 2110 O O . ASN A 1 269 ? 9.789 11.979 -44.124 1.00 38.94 269 ASN A O 1
ATOM 2114 N N . MET A 1 270 ? 11.124 10.702 -42.847 1.00 37.88 270 MET A N 1
ATOM 2115 C CA . MET A 1 270 ? 11.077 11.567 -41.665 1.00 37.88 270 MET A CA 1
ATOM 2116 C C . MET A 1 270 ? 12.436 12.144 -41.217 1.00 37.88 270 MET A C 1
ATOM 2118 O O . MET A 1 270 ? 12.474 12.804 -40.181 1.00 37.88 270 MET A O 1
ATOM 2122 N N . GLN A 1 271 ? 13.547 11.963 -41.949 1.00 45.34 271 GLN A N 1
ATOM 2123 C CA . GLN A 1 271 ? 14.877 12.412 -41.483 1.00 45.34 271 GLN A CA 1
ATOM 2124 C C . GLN A 1 271 ? 15.643 13.349 -42.441 1.00 45.34 271 GLN A C 1
ATOM 2126 O O . GLN A 1 271 ? 15.970 12.994 -43.569 1.00 45.34 271 GLN A O 1
ATOM 2131 N N . LEU A 1 272 ? 15.950 14.550 -41.919 1.00 37.41 272 LEU A N 1
ATOM 2132 C CA . LEU A 1 272 ? 16.941 15.530 -42.391 1.00 37.41 272 LEU A CA 1
ATOM 2133 C C . LEU A 1 272 ? 18.372 15.082 -42.016 1.00 37.41 272 LEU A C 1
ATOM 2135 O O . LEU A 1 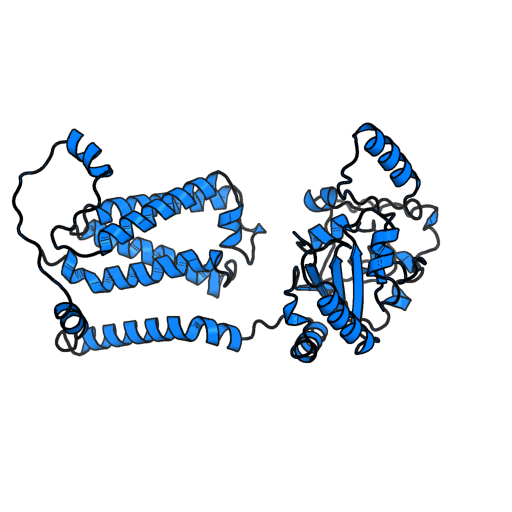272 ? 18.577 14.436 -40.991 1.00 37.41 272 LEU A O 1
ATOM 2139 N N . ALA A 1 273 ? 19.332 15.444 -42.872 1.00 41.69 273 ALA A N 1
ATOM 2140 C CA . ALA A 1 273 ? 20.700 14.924 -42.982 1.00 41.69 273 ALA A CA 1
ATOM 2141 C C . ALA A 1 273 ? 21.677 15.233 -41.823 1.00 41.69 273 ALA A C 1
ATOM 2143 O O . ALA A 1 273 ? 21.540 16.240 -41.129 1.00 41.69 273 ALA A O 1
ATOM 2144 N N . GLY A 1 274 ? 22.744 14.427 -41.716 1.00 32.41 274 GLY A N 1
ATOM 2145 C CA . GLY A 1 274 ? 23.978 14.744 -40.978 1.00 32.41 274 GLY A CA 1
ATOM 2146 C C . GLY A 1 274 ? 25.204 13.958 -41.507 1.00 32.41 274 GLY A C 1
ATOM 2147 O O . GLY A 1 274 ? 24.982 12.870 -42.038 1.00 32.41 274 GLY A O 1
ATOM 2148 N N . PRO A 1 275 ? 26.451 14.494 -41.422 1.00 41.34 275 PRO A N 1
ATOM 2149 C CA . PRO A 1 275 ? 27.574 14.100 -42.289 1.00 41.34 275 PRO A CA 1
ATOM 2150 C C . PRO A 1 275 ? 28.742 13.332 -41.616 1.00 41.34 275 PRO A C 1
ATOM 2152 O O . PRO A 1 275 ? 28.757 13.115 -40.406 1.00 41.34 275 PRO A O 1
ATOM 2155 N N . ASP A 1 276 ? 29.701 12.964 -42.481 1.00 38.09 276 ASP A N 1
ATOM 2156 C CA . ASP A 1 276 ? 30.699 11.876 -42.473 1.00 38.09 276 ASP A CA 1
ATOM 2157 C C . ASP A 1 276 ? 31.866 11.859 -41.453 1.00 38.09 276 ASP A C 1
ATOM 2159 O O . ASP A 1 276 ? 32.266 12.853 -40.847 1.00 38.09 276 ASP A O 1
ATOM 2163 N N . VAL A 1 277 ? 32.436 10.648 -41.354 1.00 42.53 277 VAL A N 1
ATOM 2164 C CA . VAL A 1 277 ? 33.448 10.080 -40.442 1.00 42.53 277 VAL A CA 1
ATOM 2165 C C . VAL A 1 277 ? 34.882 10.230 -40.976 1.00 42.53 277 VAL A C 1
ATOM 2167 O O . VAL A 1 277 ? 35.100 9.926 -42.138 1.00 42.53 277 VAL A O 1
ATOM 2170 N N . HIS A 1 278 ? 35.859 10.594 -40.121 1.00 44.38 278 HIS A N 1
ATOM 2171 C CA . HIS A 1 278 ? 37.219 9.996 -40.029 1.00 44.38 278 HIS A CA 1
ATOM 2172 C C . HIS A 1 278 ? 38.073 10.676 -38.926 1.00 44.38 278 HIS A C 1
ATOM 2174 O O . HIS A 1 278 ? 38.404 11.855 -39.032 1.00 44.38 278 HIS A O 1
ATOM 2180 N N . SER A 1 279 ? 38.493 9.943 -37.880 1.00 42.38 279 SER A N 1
ATOM 2181 C CA . SER A 1 279 ? 39.571 10.330 -36.933 1.00 42.38 279 SER A CA 1
ATOM 2182 C C . SER A 1 279 ? 40.159 9.099 -36.202 1.00 42.38 279 SER A C 1
ATOM 2184 O O . SER A 1 279 ? 39.418 8.139 -35.989 1.00 42.38 279 SER A O 1
ATOM 2186 N N . PRO A 1 280 ? 41.462 9.089 -35.835 1.00 46.75 280 PRO A N 1
ATOM 2187 C CA . PRO A 1 280 ? 42.166 7.929 -35.261 1.00 46.75 280 PRO A CA 1
ATOM 2188 C C . PRO A 1 280 ? 41.909 7.752 -33.744 1.00 46.75 280 PRO A C 1
ATOM 2190 O O . PRO A 1 280 ? 41.380 8.668 -33.114 1.00 46.75 280 PRO A O 1
ATOM 2193 N N . PRO A 1 281 ? 42.252 6.591 -33.136 1.00 47.53 281 PRO A N 1
ATOM 2194 C CA . PRO A 1 281 ? 41.705 6.209 -31.835 1.00 47.53 281 PRO A CA 1
ATOM 2195 C C . PRO A 1 281 ? 42.371 6.926 -30.644 1.00 47.53 281 PRO A C 1
ATOM 2197 O O . PRO A 1 281 ? 43.572 7.215 -30.700 1.00 47.53 281 PRO A O 1
ATOM 2200 N N . PRO A 1 282 ? 41.630 7.176 -29.544 1.00 48.12 282 PRO A N 1
ATOM 2201 C CA . PRO A 1 282 ? 42.077 8.045 -28.462 1.00 48.12 282 PRO A CA 1
ATOM 2202 C C . PRO A 1 282 ? 42.780 7.297 -27.314 1.00 48.12 282 PRO A C 1
ATOM 2204 O O . PRO A 1 282 ? 42.681 6.081 -27.161 1.00 48.12 282 PRO A O 1
ATOM 2207 N N . THR A 1 283 ? 43.510 8.044 -26.477 1.00 51.31 283 THR A N 1
ATOM 2208 C CA . THR A 1 283 ? 44.301 7.513 -25.346 1.00 51.31 283 THR A CA 1
ATOM 2209 C C . THR A 1 283 ? 43.504 7.440 -24.028 1.00 51.31 283 THR A C 1
ATOM 2211 O O . THR A 1 283 ? 42.411 7.979 -23.903 1.00 51.31 283 THR A O 1
ATOM 2214 N N . LEU A 1 284 ? 44.059 6.801 -22.988 1.00 43.22 284 LEU A N 1
ATOM 2215 C CA . LEU A 1 284 ? 43.411 6.551 -21.680 1.00 43.22 284 LEU A CA 1
ATOM 2216 C C . LEU A 1 284 ? 42.829 7.792 -20.965 1.00 43.22 284 LEU A C 1
ATOM 2218 O O . LEU A 1 284 ? 41.808 7.687 -20.287 1.00 43.22 284 LEU A O 1
ATOM 2222 N N . ILE A 1 285 ? 43.443 8.969 -21.118 1.00 45.97 285 ILE A N 1
ATOM 2223 C CA . ILE A 1 285 ? 42.926 10.233 -20.555 1.00 45.97 285 ILE A CA 1
ATOM 2224 C C . ILE A 1 285 ? 41.690 10.710 -21.332 1.00 45.97 285 ILE A C 1
ATOM 2226 O O . ILE A 1 285 ? 40.779 11.312 -20.761 1.00 45.97 285 ILE A O 1
ATOM 2230 N N . GLU A 1 286 ? 41.620 10.398 -22.622 1.00 47.97 286 GLU A N 1
ATOM 2231 C CA . GLU A 1 286 ? 40.450 10.677 -23.446 1.00 47.97 286 GLU A CA 1
ATOM 2232 C C . GLU A 1 286 ? 39.310 9.696 -23.172 1.00 47.97 286 GLU A C 1
ATOM 2234 O O . GLU A 1 286 ? 38.166 10.134 -23.148 1.00 47.97 286 GLU A O 1
ATOM 2239 N N . HIS A 1 287 ? 39.583 8.433 -22.815 1.00 48.16 287 HIS A N 1
ATOM 2240 C CA . HIS A 1 287 ? 38.539 7.531 -22.304 1.00 48.16 287 HIS A CA 1
ATOM 2241 C C . HIS A 1 287 ? 37.854 8.103 -21.052 1.00 48.16 287 HIS A C 1
ATOM 2243 O O . HIS A 1 287 ? 36.626 8.097 -20.956 1.00 48.16 287 HIS A O 1
ATOM 2249 N N . ALA A 1 288 ? 38.618 8.684 -20.124 1.00 40.72 288 ALA A N 1
ATOM 2250 C CA . ALA A 1 288 ? 38.057 9.313 -18.928 1.00 40.72 288 ALA A CA 1
ATOM 2251 C C . ALA A 1 288 ? 37.237 10.582 -19.241 1.00 40.72 288 ALA A C 1
ATOM 2253 O O . ALA A 1 288 ? 36.212 10.818 -18.604 1.00 40.72 288 ALA A O 1
ATOM 2254 N N . LYS A 1 289 ? 37.636 11.376 -20.246 1.00 38.03 289 LYS A N 1
ATOM 2255 C CA . LYS A 1 289 ? 36.842 12.522 -20.732 1.00 38.03 289 LYS A CA 1
ATOM 2256 C C . LYS A 1 289 ? 35.607 12.085 -21.532 1.00 38.03 289 LYS A C 1
ATOM 2258 O O . LYS A 1 289 ? 34.562 12.718 -21.416 1.00 38.03 289 LYS A O 1
ATOM 2263 N N . SER A 1 290 ? 35.690 10.977 -22.271 1.00 43.62 290 SER A N 1
ATOM 2264 C CA . SER A 1 290 ? 34.585 10.395 -23.044 1.00 43.62 290 SER A CA 1
ATOM 2265 C C . SER A 1 290 ? 33.473 9.807 -22.172 1.00 43.62 290 SER A C 1
ATOM 2267 O O . SER A 1 290 ? 32.333 9.749 -22.609 1.00 43.62 290 SER A O 1
ATOM 2269 N N . ALA A 1 291 ? 33.754 9.475 -20.907 1.00 41.31 291 ALA A N 1
ATOM 2270 C CA . ALA A 1 291 ? 32.730 9.066 -19.943 1.00 41.31 291 ALA A CA 1
ATOM 2271 C C . ALA A 1 291 ? 31.699 10.178 -19.635 1.00 41.31 291 ALA A C 1
ATOM 2273 O O . ALA A 1 291 ? 30.632 9.892 -19.092 1.00 41.31 291 ALA A O 1
ATOM 2274 N N . PHE A 1 292 ? 32.011 11.434 -19.986 1.00 41.22 292 PHE A N 1
ATOM 2275 C CA . PHE A 1 292 ? 31.101 12.586 -19.941 1.00 41.22 292 PHE A CA 1
ATOM 2276 C C . PHE A 1 292 ? 30.571 13.001 -21.326 1.00 41.22 292 PHE A C 1
ATOM 2278 O O . PHE A 1 292 ? 29.800 13.957 -21.432 1.00 41.22 292 PHE A O 1
ATOM 2285 N N . VAL A 1 293 ? 30.975 12.300 -22.387 1.00 51.78 293 VAL A N 1
ATOM 2286 C CA . VAL A 1 293 ? 30.509 12.511 -23.759 1.00 51.78 293 VAL A CA 1
ATOM 2287 C C . VAL A 1 293 ? 29.343 11.561 -23.993 1.00 51.78 293 VAL A C 1
ATOM 2289 O O . VAL A 1 293 ? 29.427 10.375 -23.695 1.00 51.78 293 VAL A O 1
ATOM 2292 N N . LEU A 1 294 ? 28.222 12.081 -24.493 1.00 55.84 294 LEU A N 1
ATOM 2293 C CA . LEU A 1 294 ? 27.069 11.241 -24.806 1.00 55.84 294 LEU A CA 1
ATOM 2294 C C . LEU A 1 294 ? 27.480 10.123 -25.784 1.00 55.84 294 LEU A C 1
ATOM 2296 O O . LEU A 1 294 ? 28.279 10.397 -26.684 1.00 55.84 294 LEU A O 1
ATOM 2300 N N . PRO A 1 295 ? 26.929 8.900 -25.654 1.00 59.00 295 PRO A N 1
ATOM 2301 C CA . PRO A 1 295 ? 27.298 7.792 -26.525 1.00 59.00 295 PRO A CA 1
ATOM 2302 C C . PRO A 1 295 ? 27.129 8.191 -27.991 1.00 59.00 295 PRO A C 1
ATOM 2304 O O . PRO A 1 295 ? 26.055 8.648 -28.383 1.00 59.00 295 PRO A O 1
ATOM 2307 N N . GLN A 1 296 ? 28.178 8.048 -28.796 1.00 57.34 296 GLN A N 1
ATOM 2308 C CA . GLN A 1 296 ? 28.102 8.313 -30.228 1.00 57.34 296 GLN A CA 1
ATOM 2309 C C . GLN A 1 296 ? 27.974 6.980 -30.952 1.00 57.34 296 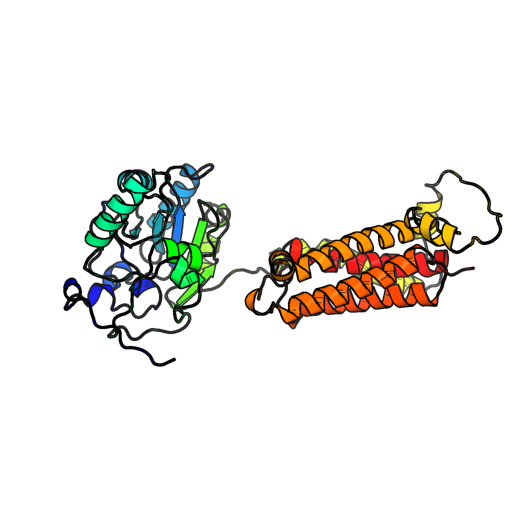GLN A C 1
ATOM 2311 O O . GLN A 1 296 ? 28.941 6.232 -31.057 1.00 57.34 296 GLN A O 1
ATOM 2316 N N . ALA A 1 297 ? 26.772 6.651 -31.429 1.00 55.81 297 ALA A N 1
ATOM 2317 C CA . ALA A 1 297 ? 26.646 5.533 -32.354 1.00 55.81 297 ALA A CA 1
ATOM 2318 C C . ALA A 1 297 ? 27.307 5.915 -33.677 1.00 55.81 297 ALA A C 1
ATOM 2320 O O . ALA A 1 297 ? 26.873 6.864 -34.329 1.00 55.81 297 ALA A O 1
ATOM 2321 N N . SER A 1 298 ? 28.296 5.126 -34.091 1.00 55.31 298 SER A N 1
ATOM 2322 C CA . SER A 1 298 ? 28.961 5.237 -35.396 1.00 55.31 298 SER A CA 1
ATOM 2323 C C . SER A 1 298 ? 27.975 5.227 -36.577 1.00 55.31 298 SER A C 1
ATOM 2325 O O . SER A 1 298 ? 28.215 5.889 -37.580 1.00 55.31 298 SER A O 1
ATOM 2327 N N . ASN A 1 299 ? 26.827 4.554 -36.417 1.00 62.66 299 ASN A N 1
ATOM 2328 C CA . ASN A 1 299 ? 25.770 4.426 -37.429 1.00 62.66 299 ASN A CA 1
ATOM 2329 C C . ASN A 1 299 ? 24.534 5.314 -37.154 1.00 62.66 299 ASN A C 1
ATOM 2331 O O . ASN A 1 299 ? 23.514 5.177 -37.829 1.00 62.66 299 ASN A O 1
ATOM 2335 N N . GLY A 1 300 ? 24.587 6.203 -36.154 1.00 68.31 300 GLY A N 1
ATOM 2336 C CA . GLY A 1 300 ? 23.440 7.002 -35.706 1.00 68.31 300 GLY A CA 1
ATOM 2337 C C . GLY A 1 300 ? 22.407 6.239 -34.851 1.00 68.31 300 GLY A C 1
ATOM 2338 O O . GLY A 1 300 ? 22.628 5.129 -34.371 1.00 68.31 300 GLY A O 1
ATOM 2339 N N . GLY A 1 301 ? 21.257 6.870 -34.596 1.00 75.62 301 GLY A N 1
ATOM 2340 C CA . GLY A 1 301 ? 20.128 6.277 -33.864 1.00 75.62 301 GLY A CA 1
ATOM 2341 C C . GLY A 1 301 ? 20.141 6.462 -32.336 1.00 75.62 301 GLY A C 1
ATOM 2342 O O . GLY A 1 301 ? 21.153 6.781 -31.718 1.00 75.62 301 GLY A O 1
ATOM 2343 N N . TYR A 1 302 ? 18.969 6.280 -31.713 1.00 81.25 302 TYR A N 1
ATOM 2344 C CA . TYR A 1 302 ? 18.720 6.707 -30.326 1.00 81.25 302 TYR A CA 1
ATOM 2345 C C . TYR A 1 302 ? 18.928 5.632 -29.247 1.00 81.25 302 TYR A C 1
ATOM 2347 O O . TYR A 1 302 ? 18.890 5.940 -28.053 1.00 81.25 302 TYR A O 1
ATOM 2355 N N . LEU A 1 303 ? 19.149 4.374 -29.640 1.00 85.50 303 LEU A N 1
ATOM 2356 C CA . LEU A 1 303 ? 19.232 3.251 -28.703 1.00 85.50 303 LEU A CA 1
ATOM 2357 C C . LEU A 1 303 ? 20.392 3.384 -27.691 1.00 85.50 303 LEU A C 1
ATOM 2359 O O . LEU A 1 303 ? 20.140 3.168 -26.506 1.00 85.50 303 LEU A O 1
ATOM 2363 N N . PRO A 1 304 ? 21.613 3.807 -28.074 1.00 83.25 304 PRO A N 1
ATOM 2364 C CA . PRO A 1 304 ? 22.700 4.059 -27.123 1.00 83.25 304 PRO A CA 1
ATOM 2365 C C . PRO A 1 304 ? 22.352 5.062 -26.022 1.00 83.25 304 PRO A C 1
ATOM 2367 O O . PRO A 1 304 ? 22.622 4.820 -24.846 1.00 83.25 304 PRO A O 1
ATOM 2370 N N . TYR A 1 305 ? 21.698 6.170 -26.381 1.00 77.69 305 TYR A N 1
ATOM 2371 C CA . TYR A 1 305 ? 21.293 7.198 -25.421 1.00 77.69 305 TYR A CA 1
ATOM 2372 C C . TYR A 1 305 ? 20.235 6.667 -24.455 1.00 77.69 305 TYR A C 1
ATOM 2374 O O . TYR A 1 305 ? 20.303 6.927 -23.254 1.00 77.69 305 TYR A O 1
ATOM 2382 N N . TRP A 1 306 ? 19.287 5.873 -24.962 1.00 84.94 306 TRP A N 1
ATOM 2383 C CA . TRP A 1 306 ? 18.308 5.186 -24.124 1.00 84.94 306 TRP A CA 1
ATOM 2384 C C . TRP A 1 306 ? 18.983 4.227 -23.137 1.00 84.94 306 TRP A C 1
ATOM 2386 O O . TRP A 1 306 ? 18.678 4.279 -21.946 1.00 84.94 306 TRP A O 1
ATOM 2396 N N . LEU A 1 307 ? 19.930 3.402 -23.603 1.00 88.50 307 LEU A N 1
ATOM 2397 C CA . LEU A 1 307 ? 20.688 2.468 -22.761 1.00 88.50 307 LEU A CA 1
ATOM 2398 C C . LEU A 1 307 ? 21.505 3.191 -21.681 1.00 88.50 307 LEU A C 1
ATOM 2400 O O . LEU A 1 307 ? 21.499 2.764 -20.525 1.00 88.50 307 LEU A O 1
ATOM 2404 N N . ALA A 1 308 ? 22.143 4.313 -22.023 1.00 74.19 308 ALA A N 1
ATOM 2405 C CA . ALA A 1 308 ? 22.854 5.151 -21.062 1.00 74.19 308 ALA A CA 1
ATOM 2406 C C . ALA A 1 308 ? 21.900 5.756 -20.017 1.00 74.19 308 ALA A C 1
ATOM 2408 O O . ALA A 1 308 ? 22.167 5.685 -18.816 1.00 74.19 308 ALA A O 1
ATOM 2409 N N . PHE A 1 309 ? 20.748 6.279 -20.444 1.00 80.12 309 PHE A N 1
ATOM 2410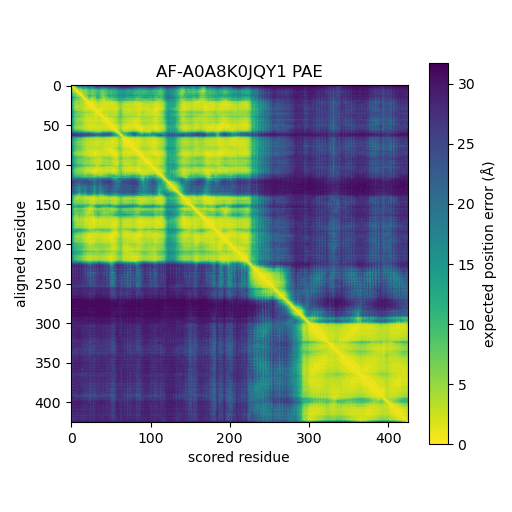 C CA . PHE A 1 309 ? 19.734 6.830 -19.544 1.00 80.12 309 PHE A CA 1
ATOM 2411 C C . PHE A 1 309 ? 19.232 5.789 -18.532 1.00 80.12 309 PHE A C 1
ATOM 2413 O O . PHE A 1 309 ? 19.275 6.010 -17.319 1.00 80.12 309 PHE A O 1
ATOM 2420 N N . VAL A 1 310 ? 18.799 4.617 -19.001 1.00 86.19 310 VAL A N 1
ATOM 2421 C CA . VAL A 1 310 ? 18.292 3.561 -18.109 1.00 86.19 310 VAL A CA 1
ATOM 2422 C C . VAL A 1 310 ? 19.395 2.936 -17.249 1.00 86.19 310 VAL A C 1
ATOM 2424 O O . VAL A 1 310 ? 19.102 2.414 -16.168 1.00 86.19 310 VAL A O 1
ATOM 2427 N N . ALA A 1 311 ? 20.665 3.024 -17.660 1.00 81.44 311 ALA A N 1
ATOM 2428 C CA . ALA A 1 311 ? 21.795 2.678 -16.805 1.00 81.44 311 ALA A CA 1
ATOM 2429 C C . ALA A 1 311 ? 21.954 3.661 -15.635 1.00 81.44 311 ALA A C 1
ATOM 2431 O O . ALA A 1 311 ? 22.080 3.212 -14.497 1.00 81.44 311 ALA A O 1
ATOM 2432 N N . VAL A 1 312 ? 21.843 4.974 -15.867 1.00 77.00 312 VAL A N 1
ATOM 2433 C CA . VAL A 1 312 ? 21.851 5.986 -14.790 1.00 77.00 312 VAL A CA 1
ATOM 2434 C C . VAL A 1 312 ? 20.707 5.744 -13.802 1.00 77.00 312 VAL A C 1
ATOM 2436 O O . VAL A 1 312 ? 20.925 5.710 -12.589 1.00 77.00 312 VAL A O 1
ATOM 2439 N N . VAL A 1 313 ? 19.497 5.476 -14.305 1.00 80.94 313 VAL A N 1
ATOM 2440 C CA . VAL A 1 313 ? 18.344 5.110 -13.461 1.00 80.94 313 VAL A CA 1
ATOM 2441 C C . VAL A 1 313 ? 18.631 3.843 -12.644 1.00 80.94 313 VAL A C 1
ATOM 2443 O O . VAL A 1 313 ? 18.276 3.760 -11.468 1.00 80.94 313 VAL A O 1
ATOM 2446 N N . SER A 1 314 ? 19.316 2.859 -13.230 1.00 85.81 314 SER A N 1
ATOM 2447 C CA . SER A 1 314 ? 19.706 1.619 -12.543 1.00 85.81 314 SER A CA 1
ATOM 2448 C C . SER A 1 314 ? 20.752 1.858 -11.442 1.00 85.81 314 SER A C 1
ATOM 2450 O O . SER A 1 314 ? 20.655 1.261 -10.368 1.00 85.81 314 SER A O 1
ATOM 2452 N N . VAL A 1 315 ? 21.711 2.765 -11.652 1.00 77.25 315 VAL A N 1
ATOM 2453 C CA . VAL A 1 315 ? 22.670 3.184 -10.612 1.00 77.25 315 VAL A CA 1
ATOM 2454 C C . VAL A 1 315 ? 21.942 3.877 -9.460 1.00 77.25 315 VAL A C 1
ATOM 2456 O O . VAL A 1 315 ? 22.163 3.533 -8.300 1.00 77.25 315 VAL A O 1
ATOM 2459 N N . TYR A 1 316 ? 21.002 4.778 -9.756 1.00 76.00 316 TYR A N 1
ATOM 2460 C CA . TYR A 1 316 ? 20.161 5.395 -8.728 1.00 76.00 316 TYR A CA 1
ATOM 2461 C C . TYR A 1 316 ? 19.376 4.343 -7.925 1.00 76.00 316 TYR A C 1
ATOM 2463 O O . TYR A 1 316 ? 19.410 4.346 -6.693 1.00 76.00 316 TYR A O 1
ATOM 2471 N N . ASN A 1 317 ? 18.736 3.387 -8.607 1.00 82.12 317 ASN A N 1
ATOM 2472 C CA . ASN A 1 317 ? 18.012 2.288 -7.961 1.00 82.12 317 ASN A CA 1
ATOM 2473 C C . ASN A 1 317 ? 18.926 1.406 -7.101 1.00 82.12 317 ASN A C 1
ATOM 2475 O O . ASN A 1 317 ? 18.504 0.936 -6.045 1.00 82.12 317 ASN A O 1
ATOM 2479 N N . THR A 1 318 ? 20.180 1.218 -7.514 1.00 78.88 318 THR A N 1
ATOM 2480 C CA . THR A 1 318 ? 21.194 0.518 -6.719 1.00 78.88 318 THR A CA 1
ATOM 2481 C C . THR A 1 318 ? 21.440 1.257 -5.409 1.00 78.88 318 THR A C 1
ATOM 2483 O O . THR A 1 318 ? 21.292 0.659 -4.348 1.00 78.88 318 THR A O 1
ATOM 2486 N N . ILE A 1 319 ? 21.743 2.560 -5.455 1.00 74.19 319 ILE A N 1
ATOM 2487 C CA . ILE A 1 319 ? 21.986 3.371 -4.249 1.00 74.19 319 ILE A CA 1
ATOM 2488 C C . ILE A 1 319 ? 20.784 3.284 -3.303 1.00 74.19 319 ILE A C 1
ATOM 2490 O O . ILE A 1 319 ? 20.944 2.999 -2.115 1.00 74.19 319 ILE A O 1
ATOM 2494 N N . GLN A 1 320 ? 19.571 3.441 -3.840 1.00 77.94 320 GLN A N 1
ATOM 2495 C CA . GLN A 1 320 ? 18.336 3.297 -3.069 1.00 77.94 320 GLN A CA 1
ATOM 2496 C C . GLN A 1 320 ? 18.260 1.925 -2.395 1.00 77.94 320 GLN A C 1
ATOM 2498 O O . GLN A 1 320 ? 18.029 1.855 -1.194 1.00 77.94 320 GLN A O 1
ATOM 2503 N N . ALA A 1 321 ? 18.549 0.844 -3.118 1.00 80.00 321 ALA A N 1
ATOM 2504 C CA . ALA A 1 321 ? 18.511 -0.512 -2.585 1.00 80.00 321 ALA A CA 1
ATOM 2505 C C . ALA A 1 321 ? 19.508 -0.764 -1.437 1.00 80.00 321 ALA A C 1
ATOM 2507 O O . ALA A 1 321 ? 19.269 -1.675 -0.642 1.00 80.00 321 ALA A O 1
ATOM 2508 N N . PHE A 1 322 ? 20.578 0.034 -1.303 1.00 76.00 322 PHE A N 1
ATOM 2509 C CA . PHE A 1 322 ? 21.516 0.003 -0.170 1.00 76.00 322 PHE A CA 1
ATOM 2510 C C . PHE A 1 322 ? 21.110 0.930 0.982 1.00 76.00 322 PHE A C 1
ATOM 2512 O O . PHE A 1 322 ? 21.249 0.532 2.143 1.00 76.00 322 PHE A O 1
ATOM 2519 N N . VAL A 1 323 ? 20.545 2.099 0.684 1.00 66.38 323 VAL A N 1
ATOM 2520 C CA . VAL A 1 323 ? 20.212 3.128 1.682 1.00 66.38 323 VAL A CA 1
ATOM 2521 C C . VAL A 1 323 ? 18.833 2.915 2.312 1.00 66.38 323 VAL A C 1
ATOM 2523 O O . VAL A 1 323 ? 18.686 3.057 3.522 1.00 66.38 323 VAL A O 1
ATOM 2526 N N . THR A 1 324 ? 17.815 2.541 1.530 1.00 73.38 324 THR A N 1
ATOM 2527 C CA . THR A 1 324 ? 16.421 2.483 1.995 1.00 73.38 324 THR A CA 1
ATOM 2528 C C . THR A 1 324 ? 15.627 1.314 1.397 1.00 73.38 324 THR A C 1
ATOM 2530 O O . THR A 1 324 ? 15.737 1.011 0.210 1.00 73.38 324 THR A O 1
ATOM 2533 N N . PRO A 1 325 ? 14.768 0.632 2.179 1.00 74.81 325 PRO A N 1
ATOM 2534 C CA . PRO A 1 325 ? 13.931 -0.443 1.651 1.00 74.81 325 PRO A CA 1
ATOM 2535 C C . PRO A 1 325 ? 12.717 0.066 0.855 1.00 74.81 325 PRO A C 1
ATOM 2537 O O . PRO A 1 325 ? 12.041 -0.733 0.208 1.00 74.81 325 PRO A O 1
ATOM 2540 N N . THR A 1 326 ? 12.409 1.365 0.908 1.00 74.56 326 THR A N 1
ATOM 2541 C CA . THR A 1 326 ? 11.132 1.929 0.442 1.00 74.56 326 THR A CA 1
ATOM 2542 C C . THR A 1 326 ? 10.842 1.632 -1.026 1.00 74.56 326 THR A C 1
ATOM 2544 O O . THR A 1 326 ? 9.727 1.232 -1.358 1.00 74.56 326 THR A O 1
ATOM 2547 N N . LEU A 1 327 ? 11.822 1.805 -1.917 1.00 71.69 327 LEU A N 1
ATOM 2548 C CA . LEU A 1 327 ? 11.597 1.630 -3.353 1.00 71.69 327 LEU A CA 1
ATOM 2549 C C . LEU A 1 327 ? 11.474 0.149 -3.732 1.00 71.69 327 LEU A C 1
ATOM 2551 O O . LEU A 1 327 ? 10.531 -0.231 -4.420 1.00 71.69 327 LEU A O 1
ATOM 2555 N N . THR A 1 328 ? 12.354 -0.706 -3.205 1.00 81.75 328 THR A N 1
ATOM 2556 C CA . THR A 1 328 ? 12.316 -2.156 -3.446 1.00 81.75 328 THR A CA 1
ATOM 2557 C C . THR A 1 328 ? 11.028 -2.784 -2.909 1.00 81.75 328 THR A C 1
ATOM 2559 O O . THR A 1 328 ? 10.402 -3.584 -3.599 1.00 81.75 328 THR A O 1
ATOM 2562 N N . LYS A 1 329 ? 10.549 -2.363 -1.728 1.00 84.88 329 LYS A N 1
ATOM 2563 C CA . LYS A 1 329 ? 9.249 -2.801 -1.186 1.00 84.88 329 LYS A CA 1
ATOM 2564 C C . LYS A 1 329 ? 8.059 -2.350 -2.033 1.00 84.88 329 LYS A C 1
ATOM 2566 O O . LYS A 1 329 ? 7.047 -3.038 -2.079 1.00 84.88 329 LYS A O 1
ATOM 2571 N N . ARG A 1 330 ? 8.163 -1.215 -2.733 1.00 83.19 330 ARG A N 1
ATOM 2572 C CA . ARG A 1 330 ? 7.123 -0.765 -3.674 1.00 83.19 330 ARG A CA 1
ATOM 2573 C C . ARG A 1 330 ? 7.093 -1.585 -4.963 1.00 83.19 330 ARG A C 1
ATOM 2575 O O . ARG A 1 330 ? 6.026 -1.646 -5.572 1.00 83.19 330 ARG A O 1
ATOM 2582 N N . ILE A 1 331 ? 8.218 -2.188 -5.357 1.00 85.75 331 ILE A N 1
ATOM 2583 C CA . ILE A 1 331 ? 8.286 -3.137 -6.477 1.00 85.75 331 ILE A CA 1
ATOM 2584 C C . ILE A 1 331 ? 7.585 -4.444 -6.082 1.00 85.75 331 ILE A C 1
ATOM 2586 O O . ILE A 1 331 ? 6.645 -4.873 -6.748 1.00 85.75 331 ILE A O 1
ATOM 2590 N N . TYR A 1 332 ? 7.959 -5.012 -4.935 1.00 90.00 332 TYR A N 1
ATOM 2591 C CA . TYR A 1 332 ? 7.372 -6.241 -4.383 1.00 90.00 332 TYR A CA 1
ATOM 2592 C C . TYR A 1 332 ? 6.184 -5.949 -3.459 1.00 90.00 332 TYR A C 1
ATOM 2594 O O . TYR A 1 332 ? 6.101 -6.402 -2.320 1.00 90.00 332 TYR A O 1
ATOM 2602 N N . SER A 1 333 ? 5.254 -5.129 -3.941 1.00 86.94 333 SER A N 1
ATOM 2603 C CA . SER A 1 333 ? 4.227 -4.519 -3.097 1.00 86.94 333 SER A CA 1
ATOM 2604 C C . SER A 1 333 ? 3.147 -5.453 -2.575 1.00 86.94 333 SER A C 1
ATOM 2606 O O . SER A 1 333 ? 2.377 -5.046 -1.711 1.00 86.94 333 SER A O 1
ATOM 2608 N N . ARG A 1 334 ? 3.010 -6.654 -3.145 1.00 85.88 334 ARG A N 1
ATOM 2609 C CA . ARG A 1 334 ? 2.040 -7.641 -2.652 1.00 85.88 334 ARG A CA 1
ATOM 2610 C C . ARG A 1 334 ? 2.588 -8.430 -1.469 1.00 85.88 334 ARG A C 1
ATOM 2612 O O . ARG A 1 334 ? 1.783 -8.991 -0.739 1.00 85.88 334 ARG A O 1
ATOM 2619 N N . LYS A 1 335 ? 3.914 -8.455 -1.310 1.00 89.25 335 LYS A N 1
ATOM 2620 C CA . LYS A 1 335 ? 4.621 -9.137 -0.225 1.00 89.25 335 LYS A CA 1
ATOM 2621 C C . LYS A 1 335 ? 5.847 -8.338 0.252 1.00 89.25 335 LYS A C 1
ATOM 2623 O O . LYS A 1 335 ? 6.985 -8.804 0.144 1.00 89.25 335 LYS A O 1
ATOM 2628 N N . PRO A 1 336 ? 5.665 -7.089 0.720 1.00 86.56 336 PRO A N 1
ATOM 2629 C CA . PRO A 1 336 ? 6.777 -6.220 1.112 1.00 86.56 336 PRO A CA 1
ATOM 2630 C C . PRO A 1 336 ? 7.603 -6.768 2.289 1.00 86.56 336 PRO A C 1
ATOM 2632 O O . PRO A 1 336 ? 8.739 -6.337 2.494 1.00 86.56 336 PRO A O 1
ATOM 2635 N N . GLU A 1 337 ? 7.044 -7.690 3.068 1.00 85.38 337 GLU A N 1
ATOM 2636 C CA . GLU A 1 337 ? 7.691 -8.422 4.155 1.00 85.38 337 GLU A CA 1
ATOM 2637 C C . GLU A 1 337 ? 8.761 -9.414 3.675 1.00 85.38 337 GLU A C 1
ATOM 2639 O O . GLU A 1 337 ? 9.749 -9.616 4.378 1.00 85.38 337 GLU A O 1
ATOM 2644 N N . GLU A 1 338 ? 8.638 -9.961 2.459 1.00 87.44 338 GLU A N 1
ATOM 2645 C CA . GLU A 1 338 ? 9.641 -10.867 1.874 1.00 87.44 338 GLU A CA 1
ATOM 2646 C C . GLU A 1 338 ? 10.909 -10.107 1.414 1.00 87.44 338 GLU A C 1
ATOM 2648 O O . GLU A 1 338 ? 11.967 -10.702 1.191 1.00 87.44 338 GLU A O 1
ATOM 2653 N N . VAL A 1 339 ? 10.858 -8.768 1.333 1.00 87.25 339 VAL A N 1
ATOM 2654 C CA . VAL A 1 339 ? 12.012 -7.918 0.996 1.00 87.25 339 VAL A CA 1
ATOM 2655 C C . VAL A 1 339 ? 12.933 -7.758 2.208 1.00 87.25 339 VAL A C 1
ATOM 2657 O O . VAL A 1 339 ? 12.919 -6.749 2.922 1.00 87.25 339 VAL A O 1
ATOM 2660 N N . THR A 1 340 ? 13.773 -8.769 2.426 1.00 88.81 340 THR A N 1
ATOM 2661 C CA . THR A 1 340 ? 14.780 -8.771 3.494 1.00 88.81 340 THR A CA 1
ATOM 2662 C C . THR A 1 340 ? 15.913 -7.771 3.236 1.00 88.81 340 THR A C 1
ATOM 2664 O O . THR A 1 340 ? 16.169 -7.335 2.108 1.00 88.81 340 THR A O 1
ATOM 2667 N N . GLY A 1 341 ? 16.658 -7.429 4.294 1.00 79.06 341 GLY A N 1
ATOM 2668 C CA . GLY A 1 341 ? 17.824 -6.547 4.198 1.00 79.06 341 GLY A CA 1
ATOM 2669 C C . GLY A 1 341 ? 18.928 -7.081 3.276 1.00 79.06 341 GLY A C 1
ATOM 2670 O O . GLY A 1 341 ? 19.564 -6.298 2.575 1.00 79.06 341 GLY A O 1
ATOM 2671 N N . ILE A 1 342 ? 19.136 -8.400 3.243 1.00 76.06 342 ILE A N 1
ATOM 2672 C CA . ILE A 1 342 ? 20.074 -9.041 2.311 1.00 76.06 342 ILE A CA 1
ATOM 2673 C C . ILE A 1 342 ? 19.479 -9.046 0.900 1.00 76.06 342 ILE A C 1
ATOM 2675 O O . ILE A 1 342 ? 20.146 -8.596 -0.029 1.00 76.06 342 ILE A O 1
ATOM 2679 N N . GLY A 1 343 ? 18.210 -9.445 0.750 1.00 87.25 343 GLY A N 1
ATOM 2680 C CA . GLY A 1 343 ? 17.532 -9.521 -0.547 1.00 87.25 343 GLY A CA 1
ATOM 2681 C C . GLY A 1 343 ? 17.560 -8.201 -1.321 1.00 87.25 343 GLY A C 1
ATOM 2682 O O . GLY A 1 343 ? 17.910 -8.188 -2.500 1.00 87.25 343 GLY A O 1
ATOM 2683 N N . ARG A 1 344 ? 17.304 -7.065 -0.655 1.00 84.69 344 ARG A N 1
ATOM 2684 C CA . ARG A 1 344 ? 17.391 -5.743 -1.307 1.00 84.69 344 ARG A CA 1
ATOM 2685 C C . ARG A 1 344 ? 18.805 -5.396 -1.783 1.00 84.69 344 ARG A C 1
ATOM 2687 O O . ARG A 1 344 ? 18.948 -4.820 -2.855 1.00 84.69 344 ARG A O 1
ATOM 2694 N N . ARG A 1 345 ? 19.854 -5.756 -1.034 1.00 82.81 345 ARG A N 1
ATOM 2695 C CA . ARG A 1 345 ? 21.243 -5.470 -1.432 1.00 82.81 345 ARG A CA 1
ATOM 2696 C C . ARG A 1 345 ? 21.671 -6.356 -2.595 1.00 82.81 345 ARG A C 1
ATOM 2698 O O . ARG A 1 345 ? 22.278 -5.849 -3.529 1.00 82.81 345 ARG A O 1
ATOM 2705 N N . THR A 1 346 ? 21.280 -7.630 -2.591 1.00 89.69 346 THR A N 1
ATOM 2706 C CA . THR A 1 346 ? 21.489 -8.536 -3.730 1.00 89.69 346 THR A CA 1
ATOM 2707 C C . THR A 1 346 ? 20.787 -8.014 -4.984 1.00 89.69 346 THR A C 1
ATOM 2709 O O . THR A 1 346 ? 21.404 -7.939 -6.045 1.00 89.69 346 THR A O 1
ATOM 2712 N N . PHE A 1 347 ? 19.536 -7.559 -4.856 1.00 90.00 347 PHE A N 1
ATOM 2713 C CA . PHE A 1 347 ? 18.813 -6.890 -5.939 1.00 90.00 347 PHE A CA 1
ATOM 2714 C C . PHE A 1 347 ? 19.552 -5.643 -6.452 1.00 90.00 347 PHE A C 1
ATOM 2716 O O . PHE A 1 347 ? 19.672 -5.445 -7.661 1.00 90.00 347 PHE A O 1
ATOM 2723 N N . GLY A 1 348 ? 20.090 -4.825 -5.541 1.00 86.81 348 GLY A N 1
ATOM 2724 C CA . GLY A 1 348 ? 20.917 -3.666 -5.877 1.00 86.81 348 GLY A CA 1
ATOM 2725 C C . GLY A 1 348 ? 22.165 -4.046 -6.677 1.00 86.81 348 GLY A C 1
ATOM 2726 O O . GLY A 1 348 ? 22.388 -3.489 -7.745 1.00 86.81 348 GLY A O 1
ATOM 2727 N N . VAL A 1 349 ? 22.943 -5.032 -6.221 1.00 83.88 349 VAL A N 1
ATOM 2728 C CA . VAL A 1 349 ? 24.153 -5.503 -6.927 1.00 83.88 349 VAL A CA 1
ATOM 2729 C C . VAL A 1 349 ? 23.815 -6.051 -8.313 1.00 83.88 349 VAL A C 1
ATOM 2731 O O . VAL A 1 349 ? 24.501 -5.738 -9.284 1.00 83.88 349 VAL A O 1
ATOM 2734 N N . TRP A 1 350 ? 22.733 -6.821 -8.437 1.00 92.50 350 TRP A N 1
ATOM 2735 C CA . TRP A 1 350 ? 22.279 -7.326 -9.733 1.00 92.50 350 TRP A CA 1
ATOM 2736 C C . TRP A 1 350 ? 21.856 -6.194 -10.684 1.00 92.50 350 TRP A C 1
ATOM 2738 O O . TRP A 1 350 ? 22.185 -6.208 -11.871 1.00 92.50 350 TRP A O 1
ATOM 2748 N N . THR A 1 351 ? 21.194 -5.165 -10.153 1.00 91.06 351 THR A N 1
ATOM 2749 C CA . THR A 1 351 ? 20.807 -3.967 -10.911 1.00 91.06 351 THR A CA 1
ATOM 2750 C C . THR A 1 351 ? 22.030 -3.164 -11.364 1.00 91.06 351 THR A C 1
ATOM 2752 O O . THR A 1 351 ? 22.061 -2.696 -12.504 1.00 91.06 351 THR A O 1
ATOM 2755 N N . LEU A 1 352 ? 23.056 -3.052 -10.514 1.00 85.75 352 LEU A N 1
ATOM 2756 C CA . LEU A 1 352 ? 24.325 -2.400 -10.838 1.00 85.75 352 LEU A CA 1
ATOM 2757 C C . LEU A 1 352 ? 25.083 -3.146 -11.936 1.00 85.75 352 LEU A C 1
ATOM 2759 O O . LEU A 1 352 ? 25.555 -2.522 -12.880 1.00 85.75 352 LEU A O 1
ATOM 2763 N N . LEU A 1 353 ? 25.142 -4.478 -11.857 1.00 88.62 353 LEU A N 1
ATOM 2764 C CA . LEU A 1 353 ? 25.738 -5.308 -12.904 1.00 88.62 353 LEU A CA 1
ATOM 2765 C C . LEU A 1 353 ? 25.070 -5.042 -14.259 1.00 88.62 353 LEU A C 1
ATOM 2767 O O . LEU A 1 353 ? 25.747 -4.810 -15.260 1.00 88.62 353 LEU A O 1
ATOM 2771 N N . ALA A 1 354 ? 23.737 -5.013 -14.282 1.00 91.44 354 ALA A N 1
ATOM 2772 C CA . ALA A 1 354 ? 22.992 -4.701 -15.492 1.00 91.44 354 ALA A CA 1
ATOM 2773 C C . ALA A 1 354 ? 23.229 -3.252 -15.968 1.00 91.44 354 ALA A C 1
ATOM 2775 O O . ALA A 1 354 ? 23.241 -3.001 -17.170 1.00 91.44 354 ALA A O 1
ATOM 2776 N N . ALA A 1 355 ? 23.450 -2.296 -15.059 1.00 83.88 355 ALA A N 1
ATOM 2777 C CA . ALA A 1 355 ? 23.839 -0.930 -15.414 1.00 83.88 355 ALA A CA 1
ATOM 2778 C C . ALA A 1 355 ? 25.210 -0.889 -16.106 1.00 83.88 355 ALA A C 1
ATOM 2780 O O . ALA A 1 355 ? 25.326 -0.264 -17.156 1.00 83.88 355 ALA A O 1
ATOM 2781 N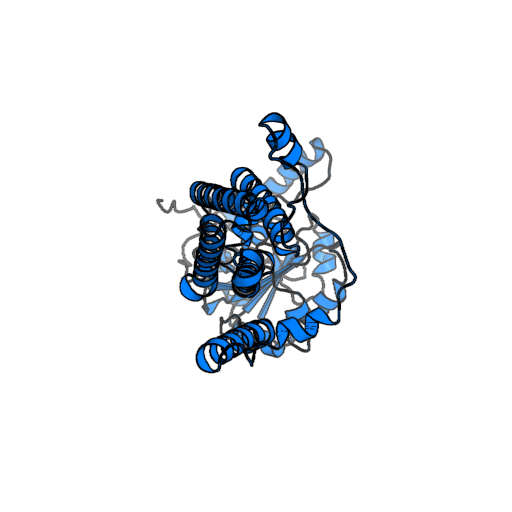 N . CYS A 1 356 ? 26.211 -1.604 -15.581 1.00 79.44 356 CYS A N 1
ATOM 2782 C CA . CYS A 1 356 ? 27.530 -1.706 -16.206 1.00 79.44 356 CYS A CA 1
ATOM 2783 C C . CYS A 1 356 ? 27.425 -2.267 -17.628 1.00 79.44 356 CYS A C 1
ATOM 2785 O O . CYS A 1 356 ? 27.925 -1.646 -18.560 1.00 79.44 356 CYS A O 1
ATOM 2787 N N . ILE A 1 357 ? 26.712 -3.385 -17.816 1.00 88.00 357 ILE A N 1
ATOM 2788 C CA . ILE A 1 357 ? 26.497 -3.992 -19.143 1.00 88.00 357 ILE A CA 1
ATOM 2789 C C . ILE A 1 357 ? 25.901 -2.970 -20.123 1.00 88.00 357 ILE A C 1
ATOM 2791 O O . ILE A 1 357 ? 26.398 -2.821 -21.236 1.00 88.00 357 ILE A O 1
ATOM 2795 N N . ARG A 1 358 ? 24.871 -2.229 -19.694 1.00 89.00 358 ARG A N 1
ATOM 2796 C CA . ARG A 1 358 ? 24.204 -1.216 -20.526 1.00 89.00 358 ARG A CA 1
ATOM 2797 C C . ARG A 1 358 ? 25.093 -0.024 -20.846 1.00 89.00 358 ARG A C 1
ATOM 2799 O O . ARG A 1 358 ? 24.994 0.484 -21.952 1.00 89.00 358 ARG A O 1
ATOM 2806 N N . ILE A 1 359 ? 25.946 0.411 -19.916 1.00 79.81 359 ILE A N 1
ATOM 2807 C CA . ILE A 1 359 ? 26.939 1.463 -20.176 1.00 79.81 359 ILE A CA 1
ATOM 2808 C C . ILE A 1 359 ? 27.892 0.982 -21.265 1.00 79.81 359 ILE A C 1
ATOM 2810 O O . ILE A 1 359 ? 27.990 1.633 -22.298 1.00 79.81 359 ILE A O 1
ATOM 2814 N N . TYR A 1 360 ? 28.522 -0.182 -21.092 1.00 81.12 360 TYR A N 1
ATOM 2815 C CA . TYR A 1 360 ? 29.451 -0.708 -22.095 1.00 81.12 360 TYR A CA 1
ATOM 2816 C C . TYR A 1 360 ? 28.788 -0.865 -23.465 1.00 81.12 360 TYR A C 1
ATOM 2818 O O . TYR A 1 360 ? 29.348 -0.428 -24.462 1.00 81.12 360 TYR A O 1
ATOM 2826 N N . ALA A 1 361 ? 27.569 -1.400 -23.528 1.00 86.38 361 ALA A N 1
ATOM 2827 C CA . ALA A 1 361 ? 26.850 -1.520 -24.791 1.00 86.38 361 ALA A CA 1
ATOM 2828 C C . ALA A 1 361 ? 26.337 -0.190 -25.355 1.00 86.38 361 ALA A C 1
ATOM 2830 O O . ALA A 1 361 ? 26.155 -0.092 -26.559 1.00 86.38 361 ALA A O 1
ATOM 2831 N N . ALA A 1 362 ? 26.092 0.833 -24.534 1.00 82.44 362 ALA A N 1
ATOM 2832 C CA . ALA A 1 362 ? 25.754 2.159 -25.040 1.00 82.44 362 ALA A CA 1
ATOM 2833 C C . ALA A 1 362 ? 26.945 2.767 -25.793 1.00 82.44 362 ALA A C 1
ATOM 2835 O O . ALA A 1 362 ? 26.766 3.291 -26.886 1.00 82.44 362 ALA A O 1
ATOM 2836 N N . TYR A 1 363 ? 28.155 2.665 -25.241 1.00 76.75 363 TYR A N 1
ATOM 2837 C CA . TYR A 1 363 ? 29.359 3.209 -25.877 1.00 76.75 363 TYR A CA 1
ATOM 2838 C C . TYR A 1 363 ? 29.887 2.333 -27.022 1.00 76.75 363 TYR A C 1
ATOM 2840 O O . TYR A 1 363 ? 30.455 2.858 -27.969 1.00 76.75 363 TYR A O 1
ATOM 2848 N N . GLU A 1 364 ? 29.644 1.022 -26.973 1.00 81.81 364 GLU A N 1
ATOM 2849 C CA . GLU A 1 364 ? 30.116 0.041 -27.960 1.00 81.81 364 GLU A CA 1
ATOM 2850 C C . GLU A 1 364 ? 28.941 -0.747 -28.564 1.00 81.81 364 GLU A C 1
ATOM 2852 O O . GLU A 1 364 ? 28.927 -1.981 -28.588 1.00 81.81 364 GLU A O 1
ATOM 2857 N N . ILE A 1 365 ? 27.909 -0.038 -29.034 1.00 85.50 365 ILE A N 1
ATOM 2858 C CA . ILE A 1 365 ? 26.656 -0.660 -29.505 1.00 85.50 365 ILE A CA 1
ATOM 2859 C C . ILE A 1 365 ? 26.853 -1.554 -30.736 1.00 85.50 365 ILE A C 1
ATOM 2861 O O . ILE A 1 365 ? 26.074 -2.475 -30.967 1.00 85.50 365 ILE A O 1
ATOM 2865 N N . ASN A 1 366 ? 27.908 -1.318 -31.515 1.00 85.12 366 ASN A N 1
ATOM 2866 C CA . ASN A 1 366 ? 28.246 -2.123 -32.686 1.00 85.12 366 ASN A CA 1
ATOM 2867 C C . ASN A 1 366 ? 28.956 -3.437 -32.326 1.00 85.12 366 ASN A C 1
ATOM 2869 O O . ASN A 1 366 ? 29.105 -4.311 -33.178 1.00 85.12 366 ASN A O 1
ATOM 2873 N N . ASN A 1 367 ? 29.387 -3.609 -31.071 1.00 82.81 367 ASN A N 1
ATOM 2874 C CA . ASN A 1 367 ? 30.023 -4.840 -30.629 1.00 82.81 367 ASN A CA 1
ATOM 2875 C C . ASN A 1 367 ? 28.959 -5.940 -30.433 1.00 82.81 367 ASN A C 1
ATOM 2877 O O . ASN A 1 367 ? 28.138 -5.851 -29.511 1.00 82.81 367 ASN A O 1
ATOM 2881 N N . PRO A 1 368 ? 28.981 -7.027 -31.229 1.00 79.81 368 PRO A N 1
ATOM 2882 C CA . PRO A 1 368 ? 27.941 -8.049 -31.181 1.00 79.81 368 PRO A CA 1
ATOM 2883 C C . PRO A 1 368 ? 27.883 -8.775 -29.832 1.00 79.81 368 PRO A C 1
ATOM 2885 O O . PRO A 1 368 ? 26.801 -9.181 -29.405 1.00 79.81 368 PRO A O 1
ATOM 2888 N N . ALA A 1 369 ? 29.010 -8.925 -29.129 1.00 77.06 369 ALA A N 1
ATOM 2889 C CA . ALA A 1 369 ? 29.032 -9.563 -27.816 1.00 77.06 369 ALA A CA 1
ATOM 2890 C C . ALA A 1 369 ? 28.319 -8.697 -26.768 1.00 77.06 369 ALA A C 1
ATOM 2892 O O . ALA A 1 369 ? 27.450 -9.195 -26.052 1.00 77.06 369 ALA A O 1
ATOM 2893 N N . LEU A 1 370 ? 28.621 -7.395 -26.719 1.00 80.38 370 LEU A N 1
ATOM 2894 C CA . LEU A 1 370 ? 27.986 -6.460 -25.783 1.00 80.38 370 LEU A CA 1
ATOM 2895 C C . LEU A 1 370 ? 26.506 -6.234 -26.109 1.00 80.38 370 LEU A C 1
ATOM 2897 O O . LEU A 1 370 ? 25.678 -6.168 -25.196 1.00 80.38 370 LEU A O 1
ATOM 2901 N N . TYR A 1 371 ? 26.151 -6.200 -27.394 1.00 87.12 371 TYR A N 1
ATOM 2902 C CA . TYR A 1 371 ? 24.764 -6.101 -27.844 1.00 87.12 371 TYR A CA 1
ATOM 2903 C C . TYR A 1 371 ? 23.929 -7.303 -27.392 1.00 87.12 371 TYR A C 1
ATOM 2905 O O . TYR A 1 371 ? 22.891 -7.146 -26.743 1.00 87.12 371 TYR A O 1
ATOM 2913 N N . ASN A 1 372 ? 24.407 -8.521 -27.678 1.00 81.19 372 ASN A N 1
ATOM 2914 C CA . ASN A 1 372 ? 23.716 -9.753 -27.295 1.00 81.19 372 ASN A CA 1
ATOM 2915 C C . ASN A 1 372 ? 23.675 -9.924 -25.768 1.00 81.19 372 ASN A C 1
ATOM 2917 O O . ASN A 1 372 ? 22.656 -10.356 -25.232 1.00 81.19 372 ASN A O 1
ATOM 2921 N N . LEU A 1 373 ? 24.739 -9.540 -25.053 1.00 79.38 373 LEU A N 1
ATOM 2922 C CA . LEU A 1 373 ? 24.771 -9.567 -23.590 1.00 79.38 373 LEU A CA 1
ATOM 2923 C C . LEU A 1 373 ? 23.751 -8.593 -22.981 1.00 79.38 373 LEU A C 1
ATOM 2925 O O . LEU A 1 373 ? 23.056 -8.931 -22.022 1.00 79.38 373 LEU A O 1
ATOM 2929 N N . THR A 1 374 ? 23.604 -7.406 -23.568 1.00 89.62 374 THR A N 1
ATOM 2930 C CA . THR A 1 374 ? 22.606 -6.420 -23.137 1.00 89.62 374 THR A CA 1
ATOM 2931 C C . THR A 1 374 ? 21.196 -6.925 -23.385 1.00 89.62 374 THR A C 1
ATOM 2933 O O . THR A 1 374 ? 20.362 -6.868 -22.478 1.00 89.62 374 THR A O 1
ATOM 2936 N N . LEU A 1 375 ? 20.939 -7.500 -24.562 1.00 84.12 375 LEU A N 1
ATOM 2937 C CA . LEU A 1 375 ? 19.670 -8.152 -24.871 1.00 84.12 375 LEU A CA 1
ATOM 2938 C C . LEU A 1 375 ? 19.355 -9.270 -23.864 1.00 84.12 375 LEU A C 1
ATOM 2940 O O . LEU A 1 375 ? 18.270 -9.275 -23.284 1.00 84.12 375 LEU A O 1
ATOM 2944 N N . ALA A 1 376 ? 20.313 -10.156 -23.580 1.00 79.31 376 ALA A N 1
ATOM 2945 C CA . ALA A 1 376 ? 20.154 -11.223 -22.592 1.00 79.31 376 ALA A CA 1
ATOM 2946 C C . ALA A 1 376 ? 19.859 -10.675 -21.184 1.00 79.31 376 ALA A C 1
ATOM 2948 O O . ALA A 1 376 ? 19.0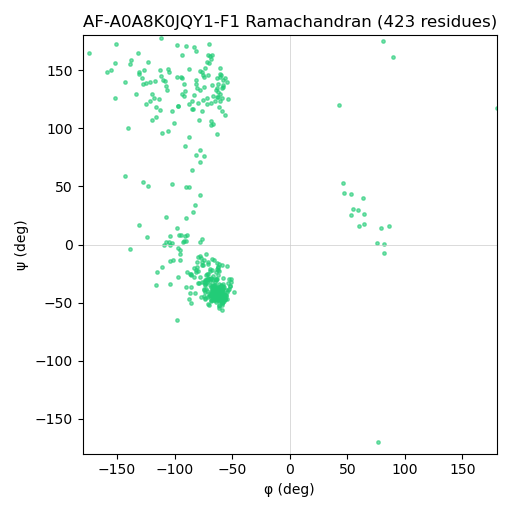03 -11.209 -20.478 1.00 79.31 376 ALA A O 1
ATOM 2949 N N . SER A 1 377 ? 20.495 -9.568 -20.789 1.00 89.00 377 SER A N 1
ATOM 2950 C CA . SER A 1 377 ? 20.230 -8.917 -19.500 1.00 89.00 377 SER A CA 1
ATOM 2951 C C . SER A 1 377 ? 18.787 -8.403 -19.387 1.00 89.00 377 SER A C 1
ATOM 2953 O O . SER A 1 377 ? 18.171 -8.511 -18.325 1.00 89.00 377 SER A O 1
ATOM 2955 N N . TYR A 1 378 ? 18.210 -7.901 -20.487 1.00 90.62 378 TYR A N 1
ATOM 2956 C CA . TYR A 1 378 ? 16.807 -7.490 -20.531 1.00 90.62 378 TYR A CA 1
ATOM 2957 C C . TYR A 1 378 ? 15.844 -8.674 -20.557 1.00 90.62 378 TYR A C 1
ATOM 2959 O O . TYR A 1 378 ? 14.795 -8.589 -19.922 1.00 90.62 378 TYR A O 1
ATOM 2967 N N . VAL A 1 379 ? 16.206 -9.783 -21.211 1.00 82.25 379 VAL A N 1
ATOM 2968 C CA . VAL A 1 379 ? 15.430 -11.034 -21.158 1.00 82.25 379 VAL A CA 1
ATOM 2969 C C . VAL A 1 379 ? 15.357 -11.556 -19.722 1.00 82.25 379 VAL A C 1
ATOM 2971 O O . VAL A 1 379 ? 14.268 -11.863 -19.243 1.00 82.25 379 VAL A O 1
ATOM 2974 N N . LEU A 1 380 ? 16.485 -11.593 -19.001 1.00 82.31 380 LEU A N 1
ATOM 2975 C CA . LEU A 1 380 ? 16.527 -12.019 -17.598 1.00 82.31 380 LEU A CA 1
ATOM 2976 C C . LEU A 1 380 ? 15.705 -11.095 -16.693 1.00 82.31 380 LEU A C 1
ATOM 2978 O O . LEU A 1 380 ? 14.917 -11.573 -15.879 1.00 82.31 380 LEU A O 1
ATOM 2982 N N . ALA A 1 381 ? 15.845 -9.776 -16.856 1.00 89.50 381 ALA A N 1
ATOM 2983 C CA . ALA A 1 381 ? 15.067 -8.808 -16.089 1.00 89.50 381 ALA A CA 1
ATOM 2984 C C . ALA A 1 381 ? 13.560 -8.941 -16.370 1.00 89.50 381 ALA A C 1
ATOM 2986 O O . ALA A 1 381 ? 12.761 -9.009 -15.437 1.00 89.50 381 ALA A O 1
ATOM 2987 N N . GLY A 1 382 ? 13.170 -9.025 -17.645 1.00 84.44 382 GLY A N 1
ATOM 2988 C CA . GLY A 1 382 ? 11.782 -9.226 -18.052 1.00 84.44 382 GLY A CA 1
ATOM 2989 C C . GLY A 1 382 ? 11.210 -10.529 -17.495 1.00 84.44 382 GLY A C 1
ATOM 2990 O O . GLY A 1 382 ? 10.151 -10.506 -16.876 1.00 84.44 382 GLY A O 1
ATOM 2991 N N . GLY A 1 383 ? 11.929 -11.644 -17.639 1.00 81.38 383 GLY A N 1
ATOM 2992 C CA . GLY A 1 383 ? 11.523 -12.949 -17.115 1.00 81.38 383 GLY A CA 1
ATOM 2993 C C . GLY A 1 383 ? 11.349 -12.960 -15.595 1.00 81.38 383 GLY A C 1
ATOM 2994 O O . GLY A 1 383 ? 10.339 -13.461 -15.102 1.00 81.38 383 GLY A O 1
ATOM 2995 N N . HIS A 1 384 ? 12.281 -12.348 -14.856 1.00 87.38 384 HIS A N 1
ATOM 2996 C CA . HIS A 1 384 ? 12.174 -12.173 -13.405 1.00 87.38 384 HIS A CA 1
ATOM 2997 C C . HIS A 1 384 ? 10.919 -11.383 -13.025 1.00 87.38 384 HIS A C 1
ATOM 2999 O O . HIS A 1 384 ? 10.062 -11.882 -12.307 1.00 87.38 384 HIS A O 1
ATOM 3005 N N . PHE A 1 385 ? 10.739 -10.170 -13.549 1.00 88.56 385 PHE A N 1
ATOM 3006 C CA . PHE A 1 385 ? 9.606 -9.343 -13.125 1.00 88.56 385 PHE A CA 1
ATOM 3007 C C . PHE A 1 385 ? 8.249 -9.860 -13.618 1.00 88.56 385 PHE A C 1
ATOM 3009 O O . PHE A 1 385 ? 7.245 -9.685 -12.928 1.00 88.56 385 PHE A O 1
ATOM 3016 N N . LEU A 1 386 ? 8.195 -10.538 -14.768 1.00 85.44 386 LEU A N 1
ATOM 3017 C CA . LEU A 1 386 ? 6.984 -11.229 -15.214 1.00 85.44 386 LEU A CA 1
ATOM 3018 C C . LEU A 1 386 ? 6.657 -12.427 -14.309 1.00 85.44 386 LEU A C 1
ATOM 3020 O O . LEU A 1 386 ? 5.489 -12.618 -13.967 1.00 85.44 386 LEU A O 1
ATOM 3024 N N . SER A 1 387 ? 7.651 -13.207 -13.867 1.00 79.38 387 SER A N 1
ATOM 3025 C CA . SER A 1 387 ? 7.409 -14.318 -12.935 1.00 79.38 387 SER A CA 1
ATOM 3026 C C . SER A 1 387 ? 6.934 -13.816 -11.567 1.00 79.38 387 SER A C 1
ATOM 3028 O O . SER A 1 387 ? 5.990 -14.371 -11.004 1.00 79.38 387 SER A O 1
ATOM 3030 N N . GLU A 1 388 ? 7.471 -12.699 -11.081 1.00 88.12 388 GLU A N 1
ATOM 3031 C CA . GLU A 1 388 ? 7.032 -12.069 -9.830 1.00 88.12 388 GLU A CA 1
ATOM 3032 C C . GLU A 1 388 ? 5.610 -11.491 -9.913 1.00 88.12 388 GLU A C 1
ATOM 3034 O O . GLU A 1 388 ? 4.876 -11.478 -8.920 1.00 88.12 388 GLU A O 1
ATOM 3039 N N . LEU A 1 389 ? 5.173 -11.063 -11.103 1.00 83.06 389 LEU A N 1
ATOM 3040 C CA . LEU A 1 389 ? 3.806 -10.592 -11.347 1.00 83.06 389 LEU A CA 1
ATOM 3041 C C . LEU A 1 389 ? 2.787 -11.736 -11.460 1.00 83.06 389 LEU A C 1
ATOM 3043 O O . LEU A 1 389 ? 1.698 -11.637 -10.879 1.00 83.06 389 LEU A O 1
ATOM 3047 N N . PHE A 1 390 ? 3.117 -12.790 -12.216 1.00 82.88 390 PHE A N 1
ATOM 3048 C CA . PHE A 1 390 ? 2.156 -13.819 -12.637 1.00 82.88 390 PHE A CA 1
ATOM 3049 C C . PHE A 1 390 ? 2.266 -15.143 -11.874 1.00 82.88 390 PHE A C 1
ATOM 3051 O O . PHE A 1 390 ? 1.240 -15.778 -11.628 1.00 82.88 390 PHE A O 1
ATOM 3058 N N . ILE A 1 391 ? 3.475 -15.547 -11.478 1.00 82.00 391 ILE A N 1
ATOM 3059 C CA . ILE A 1 391 ? 3.747 -16.844 -10.843 1.00 82.00 391 ILE A CA 1
ATOM 3060 C C . ILE A 1 391 ? 3.819 -16.677 -9.324 1.00 82.00 391 ILE A C 1
ATOM 3062 O O . ILE A 1 391 ? 2.948 -17.167 -8.607 1.00 82.00 391 ILE A O 1
ATOM 3066 N N . PHE A 1 392 ? 4.813 -15.934 -8.832 1.00 82.06 392 PHE A N 1
ATOM 3067 C CA . PHE A 1 392 ? 5.067 -15.773 -7.394 1.00 82.06 392 PHE A CA 1
ATOM 3068 C C . PHE A 1 392 ? 4.150 -14.741 -6.732 1.00 82.06 392 PHE A C 1
ATOM 3070 O O . PHE A 1 392 ? 3.945 -14.768 -5.516 1.00 82.06 392 PHE A O 1
ATOM 3077 N N . LYS A 1 393 ? 3.550 -13.857 -7.542 1.00 87.00 393 LYS A N 1
ATOM 3078 C CA . LYS A 1 393 ? 2.576 -12.836 -7.129 1.00 87.00 393 LYS A CA 1
ATOM 3079 C C . LYS A 1 393 ? 3.093 -11.920 -6.010 1.00 87.00 393 LYS A C 1
ATOM 3081 O O . LYS A 1 393 ? 2.292 -11.422 -5.221 1.00 87.00 393 LYS A O 1
ATOM 3086 N N . SER A 1 394 ? 4.398 -11.670 -5.955 1.00 84.81 394 SER A N 1
ATOM 3087 C CA . SER A 1 394 ? 5.030 -10.746 -5.004 1.00 84.81 394 SER A CA 1
ATOM 3088 C C . SER A 1 394 ? 4.970 -9.286 -5.493 1.00 84.81 394 SER A C 1
ATOM 3090 O O . SER A 1 394 ? 4.875 -8.357 -4.688 1.00 84.81 394 SER A O 1
ATOM 3092 N N . ALA A 1 395 ? 4.934 -9.066 -6.815 1.00 86.31 395 ALA A N 1
ATOM 3093 C CA . ALA A 1 395 ? 4.841 -7.748 -7.440 1.00 86.31 395 ALA A CA 1
ATOM 3094 C C . ALA A 1 395 ? 3.386 -7.358 -7.766 1.00 86.31 395 ALA A C 1
ATOM 3096 O O . ALA A 1 395 ? 2.552 -8.196 -8.127 1.00 86.31 395 ALA A O 1
ATOM 3097 N N . GLY A 1 396 ? 3.057 -6.069 -7.621 1.00 78.06 396 GLY A N 1
ATOM 3098 C CA . GLY A 1 396 ? 1.728 -5.511 -7.911 1.00 78.06 396 GLY A CA 1
ATOM 3099 C C . GLY A 1 396 ? 1.606 -4.859 -9.293 1.00 78.06 396 GLY A C 1
ATOM 3100 O O . GLY A 1 396 ? 2.592 -4.616 -9.972 1.00 78.06 396 GLY A O 1
ATOM 3101 N N . LEU A 1 397 ? 0.384 -4.489 -9.692 1.00 76.56 397 LEU A N 1
ATOM 3102 C CA . LEU A 1 397 ? 0.113 -3.722 -10.928 1.00 76.56 397 LEU A CA 1
ATOM 3103 C C . LEU A 1 397 ? 0.134 -2.200 -10.704 1.00 76.56 397 LEU A C 1
ATOM 3105 O O . LEU A 1 397 ? -0.494 -1.429 -11.424 1.00 76.56 397 LEU A O 1
ATOM 3109 N N . GLN A 1 398 ? 0.809 -1.753 -9.654 1.00 73.62 398 GLN A N 1
ATOM 3110 C CA . GLN A 1 398 ? 0.972 -0.336 -9.348 1.00 73.62 398 GLN A CA 1
ATOM 3111 C C . GLN A 1 398 ? 2.196 0.226 -10.073 1.00 73.62 398 GLN A C 1
ATOM 3113 O O . GLN A 1 398 ? 3.162 -0.500 -10.301 1.00 73.62 398 GLN A O 1
ATOM 3118 N N . ALA A 1 399 ? 2.175 1.520 -10.411 1.00 63.94 399 ALA A N 1
ATOM 3119 C CA . ALA A 1 399 ? 3.206 2.154 -11.240 1.00 63.94 399 ALA A CA 1
ATOM 3120 C C . ALA A 1 399 ? 4.664 1.853 -10.809 1.00 63.94 399 ALA A C 1
ATOM 3122 O O . ALA A 1 399 ? 5.474 1.546 -11.683 1.00 63.94 399 ALA A O 1
ATOM 3123 N N . PRO A 1 400 ? 5.020 1.828 -9.505 1.00 65.88 400 PRO A N 1
ATOM 3124 C CA . PRO A 1 400 ? 6.379 1.477 -9.084 1.00 65.88 400 PRO A CA 1
ATOM 3125 C C . PRO A 1 400 ? 6.779 0.019 -9.357 1.00 65.88 400 PRO A C 1
ATOM 3127 O O . PRO A 1 400 ? 7.952 -0.251 -9.578 1.00 65.88 400 PRO A O 1
ATOM 3130 N N . ALA A 1 401 ? 5.823 -0.910 -9.335 1.00 70.12 401 ALA A N 1
ATOM 3131 C CA . ALA A 1 401 ? 6.049 -2.339 -9.552 1.00 70.12 401 ALA A CA 1
ATOM 3132 C C . ALA A 1 401 ? 6.042 -2.722 -11.038 1.00 70.12 401 ALA A C 1
ATOM 3134 O O . ALA A 1 401 ? 6.711 -3.670 -11.437 1.00 70.12 401 ALA A O 1
ATOM 3135 N N . LEU A 1 402 ? 5.336 -1.951 -11.868 1.00 76.50 402 LEU A N 1
ATOM 3136 C CA . LEU A 1 402 ? 5.326 -2.108 -13.324 1.00 76.50 402 LEU A CA 1
ATOM 3137 C C . LEU A 1 402 ? 6.529 -1.457 -14.012 1.00 76.50 402 LEU A C 1
ATOM 3139 O O . LEU A 1 402 ? 6.866 -1.854 -15.126 1.00 76.50 402 LEU A O 1
ATOM 3143 N N . SER A 1 403 ? 7.182 -0.478 -13.376 1.00 79.44 403 SER A N 1
ATOM 3144 C CA . SER A 1 403 ? 8.283 0.269 -13.996 1.00 79.44 403 SER A CA 1
ATOM 3145 C C . SER A 1 403 ? 9.413 -0.617 -14.546 1.00 79.44 403 SER A C 1
ATOM 3147 O O . SER A 1 403 ? 9.849 -0.348 -15.667 1.00 79.44 403 SER A O 1
ATOM 3149 N N . PRO A 1 404 ? 9.842 -1.720 -13.893 1.00 82.81 404 PRO A N 1
ATOM 3150 C CA . PRO A 1 404 ? 10.908 -2.551 -14.442 1.00 82.81 404 PRO A CA 1
ATOM 3151 C C . PRO A 1 404 ? 10.473 -3.317 -15.697 1.00 82.81 404 PRO A C 1
ATOM 3153 O O . PRO A 1 404 ? 11.261 -3.460 -16.627 1.00 82.81 404 PRO A O 1
ATOM 3156 N N . VAL A 1 405 ? 9.209 -3.748 -15.770 1.00 82.44 405 VAL A N 1
ATOM 3157 C CA . VAL A 1 405 ? 8.637 -4.413 -16.956 1.00 82.44 405 VAL A CA 1
ATOM 3158 C C . VAL A 1 405 ? 8.487 -3.423 -18.109 1.00 82.44 405 VAL A C 1
ATOM 3160 O O . VAL A 1 405 ? 8.856 -3.733 -19.241 1.00 82.44 405 VAL A O 1
ATOM 3163 N N . LEU A 1 406 ? 7.999 -2.215 -17.814 1.00 81.56 406 LEU A N 1
ATOM 3164 C CA . LEU A 1 406 ? 7.821 -1.142 -18.795 1.00 81.56 406 LEU A CA 1
ATOM 3165 C C . LEU A 1 406 ? 9.142 -0.601 -19.342 1.00 81.56 406 LEU A C 1
ATOM 3167 O O . LEU A 1 406 ? 9.153 -0.037 -20.427 1.00 81.56 406 LEU A O 1
ATOM 3171 N N . VAL A 1 407 ? 10.253 -0.778 -18.631 1.00 85.94 407 VAL A N 1
ATOM 3172 C CA . VAL A 1 407 ? 11.582 -0.481 -19.171 1.00 85.94 407 VAL A CA 1
ATOM 3173 C C . VAL A 1 407 ? 12.143 -1.695 -19.907 1.00 85.94 407 VAL A C 1
ATOM 3175 O O . VAL A 1 407 ? 12.629 -1.556 -21.029 1.00 85.94 407 VAL A O 1
ATOM 3178 N N . ALA A 1 408 ? 12.076 -2.891 -19.316 1.00 88.81 408 ALA A N 1
ATOM 3179 C CA . ALA A 1 408 ? 12.747 -4.070 -19.854 1.00 88.81 408 ALA A CA 1
ATOM 3180 C C . ALA A 1 408 ? 12.152 -4.557 -21.180 1.00 88.81 408 ALA A C 1
ATOM 3182 O O . ALA A 1 408 ? 12.905 -4.816 -22.117 1.00 88.81 408 ALA A O 1
ATOM 3183 N N . ILE A 1 409 ? 10.823 -4.644 -21.286 1.00 86.00 409 ILE A N 1
ATOM 3184 C CA . ILE A 1 409 ? 10.165 -5.198 -22.476 1.00 86.00 409 ILE A CA 1
ATOM 3185 C C . ILE A 1 409 ? 10.336 -4.283 -23.698 1.00 86.00 409 ILE A C 1
ATOM 3187 O O . ILE A 1 409 ? 10.791 -4.780 -24.729 1.00 86.00 409 ILE A O 1
ATOM 3191 N N . PRO A 1 410 ? 10.085 -2.961 -23.622 1.00 85.69 410 PRO A N 1
ATOM 3192 C CA . PRO A 1 410 ? 10.351 -2.076 -24.755 1.00 85.69 410 PRO A CA 1
ATOM 3193 C C . PRO A 1 410 ? 11.832 -2.017 -25.131 1.00 85.69 410 PRO A C 1
ATOM 3195 O O . PRO A 1 410 ? 12.143 -2.028 -26.317 1.00 85.69 410 PRO A O 1
ATOM 3198 N N . SER A 1 411 ? 12.751 -2.032 -24.154 1.00 89.62 411 SER A N 1
ATOM 3199 C CA . SER A 1 411 ? 14.196 -2.054 -24.442 1.00 89.62 411 SER A CA 1
ATOM 3200 C C . SER A 1 411 ? 14.605 -3.323 -25.189 1.00 89.62 411 SER A C 1
ATOM 3202 O O . SER A 1 411 ? 15.359 -3.255 -26.156 1.00 89.62 411 SER A O 1
ATOM 3204 N N . MET A 1 412 ? 14.075 -4.476 -24.772 1.00 87.06 412 MET A N 1
ATOM 3205 C CA . MET A 1 412 ? 14.291 -5.759 -25.439 1.00 87.06 412 MET A CA 1
ATOM 3206 C C . MET A 1 412 ? 13.765 -5.734 -26.877 1.00 87.06 412 MET A C 1
ATOM 3208 O O . MET A 1 412 ? 14.488 -6.109 -27.795 1.00 87.06 412 MET A O 1
ATOM 3212 N N . ILE A 1 413 ? 12.534 -5.258 -27.087 1.00 83.62 413 ILE A N 1
ATOM 3213 C CA . ILE A 1 413 ? 11.941 -5.135 -28.427 1.00 83.62 413 ILE A CA 1
ATOM 3214 C C . ILE A 1 413 ? 12.790 -4.204 -29.299 1.00 83.62 413 ILE A C 1
ATOM 3216 O O . ILE A 1 413 ? 13.102 -4.552 -30.435 1.00 83.62 413 ILE A O 1
ATOM 3220 N N . TRP A 1 414 ? 13.221 -3.059 -28.764 1.00 87.19 414 TRP A N 1
ATOM 3221 C CA . TRP A 1 414 ? 14.031 -2.090 -29.500 1.00 87.19 414 TRP A CA 1
ATOM 3222 C C . TRP A 1 414 ? 15.393 -2.677 -29.909 1.00 87.19 414 TRP A C 1
ATOM 3224 O O . TRP A 1 414 ? 15.786 -2.553 -31.069 1.00 87.19 414 TRP A O 1
ATOM 3234 N N . LEU A 1 415 ? 16.068 -3.399 -29.008 1.00 86.44 415 LEU A N 1
ATOM 3235 C CA . LEU A 1 415 ? 17.294 -4.147 -29.316 1.00 86.44 415 LEU A CA 1
ATOM 3236 C C . LEU A 1 415 ? 17.063 -5.222 -30.391 1.00 86.44 415 LEU A C 1
ATOM 3238 O O . LEU A 1 415 ? 17.887 -5.421 -31.272 1.00 86.44 415 LEU A O 1
ATOM 3242 N N . VAL A 1 416 ? 15.934 -5.927 -30.385 1.00 85.50 416 VAL A N 1
ATOM 3243 C CA . VAL A 1 416 ? 15.660 -6.910 -31.449 1.00 85.50 416 VAL A CA 1
ATOM 3244 C C . VAL A 1 416 ? 15.415 -6.212 -32.790 1.00 85.50 416 VAL A C 1
ATOM 3246 O O . VAL A 1 416 ? 15.954 -6.631 -33.814 1.00 85.50 416 VAL A O 1
ATOM 3249 N N . MET A 1 417 ? 14.641 -5.124 -32.791 1.00 82.12 417 MET A N 1
ATOM 3250 C CA . MET A 1 417 ? 14.284 -4.386 -34.004 1.00 82.12 417 MET A CA 1
ATOM 3251 C C . MET A 1 417 ? 15.486 -3.703 -34.660 1.00 82.12 417 MET A C 1
ATOM 3253 O O . MET A 1 417 ? 15.585 -3.702 -35.883 1.00 82.12 417 MET A O 1
ATOM 3257 N N . GLN A 1 418 ? 16.401 -3.145 -33.865 1.00 84.88 418 GLN A N 1
ATOM 3258 C CA . GLN A 1 418 ? 17.558 -2.394 -34.363 1.00 84.88 418 GLN A CA 1
ATOM 3259 C C . GLN A 1 418 ? 18.825 -3.243 -34.497 1.00 84.88 418 GLN A C 1
ATOM 3261 O O . GLN A 1 418 ? 19.903 -2.716 -34.770 1.00 84.88 418 GLN A O 1
ATOM 3266 N N . ARG A 1 419 ? 18.714 -4.565 -34.325 1.00 84.06 419 ARG A N 1
ATOM 3267 C CA . ARG A 1 419 ? 19.868 -5.467 -34.340 1.00 84.06 419 ARG A CA 1
ATOM 3268 C C . ARG A 1 419 ? 20.663 -5.378 -35.637 1.00 84.06 419 ARG A C 1
ATOM 3270 O O . ARG A 1 419 ? 21.881 -5.309 -35.586 1.00 84.06 419 ARG A O 1
ATOM 3277 N N . GLN A 1 420 ? 19.988 -5.381 -36.785 1.00 84.88 420 GLN A N 1
ATOM 3278 C CA . GLN A 1 420 ? 20.671 -5.238 -38.073 1.00 84.88 420 GLN A CA 1
ATOM 3279 C C . GLN A 1 420 ? 21.339 -3.869 -38.188 1.00 84.88 420 GLN A C 1
ATOM 3281 O O . GLN A 1 420 ? 22.525 -3.823 -38.453 1.00 84.88 420 GLN A O 1
ATOM 3286 N N . HIS A 1 421 ? 20.627 -2.780 -37.894 1.00 83.19 421 HIS A N 1
ATOM 3287 C CA . HIS A 1 421 ? 21.162 -1.418 -37.995 1.00 83.19 421 HIS A CA 1
ATOM 3288 C C . HIS A 1 421 ? 22.471 -1.208 -37.208 1.00 83.19 421 HIS A C 1
ATOM 3290 O O . HIS A 1 421 ? 23.405 -0.574 -37.699 1.00 83.19 421 HIS A O 1
ATOM 3296 N N . TYR A 1 422 ? 22.559 -1.769 -35.999 1.00 83.06 422 TYR A N 1
ATOM 3297 C CA . TYR A 1 422 ? 23.757 -1.636 -35.169 1.00 83.06 422 TYR A CA 1
ATOM 3298 C C . TYR A 1 422 ? 24.836 -2.691 -35.451 1.00 83.06 422 TYR A C 1
ATOM 3300 O O . TYR A 1 422 ? 26.006 -2.411 -35.210 1.00 83.06 422 TYR A O 1
ATOM 3308 N N . LEU A 1 423 ? 24.491 -3.877 -35.968 1.00 84.62 423 LEU A N 1
ATOM 3309 C CA . LEU A 1 423 ? 25.448 -4.979 -36.161 1.00 84.62 423 LEU A CA 1
ATOM 3310 C C . LEU A 1 423 ? 25.803 -5.279 -37.626 1.00 84.62 423 LEU A C 1
ATOM 3312 O O . LEU A 1 423 ? 26.573 -6.202 -37.865 1.00 84.62 423 LEU A O 1
ATOM 3316 N N . SER A 1 424 ? 25.252 -4.561 -38.607 1.00 73.81 424 SER A N 1
ATOM 3317 C CA . SER A 1 424 ? 25.513 -4.781 -40.041 1.00 73.81 424 SER A CA 1
ATOM 3318 C C . SER A 1 424 ? 26.801 -4.118 -40.548 1.00 73.81 424 SER A C 1
ATOM 3320 O O . SER A 1 424 ? 26.817 -3.634 -41.679 1.00 73.81 424 SER A O 1
ATOM 3322 N N . VAL A 1 425 ? 27.837 -4.040 -39.710 1.00 55.88 425 VAL A N 1
ATOM 3323 C CA . VAL A 1 425 ? 29.155 -3.499 -40.087 1.00 55.88 425 VAL A CA 1
ATOM 3324 C C . VAL A 1 425 ? 29.992 -4.579 -40.752 1.00 55.88 425 VAL A C 1
ATOM 3326 O O . VAL A 1 425 ? 30.042 -5.699 -40.189 1.00 55.88 425 VAL A O 1
#

Radius of gyration: 29.54 Å; Cα contacts (8 Å, |Δi|>4): 572; chains: 1; bounding box: 73×41×87 Å

Organism: NCBI:txid5210

Mean predicted aligned error: 17.95 Å